Protein AF-A0A913ZDX0-F1 (afdb_monomer)

InterPro domains:
  IPR001254 Serine proteases, trypsin domain [PF00089] (31-267)
  IPR001254 Serine proteases, trypsin domain [PS50240] (31-272)
  IPR001254 Serine proteases, trypsin domain [SM00020] (30-267)
  IPR001254 Serine proteases, trypsin domain [cd00190] (31-267)
  IPR001314 Peptidase S1A, chymotrypsin family [PR00722] (59-74)
  IPR001314 Peptidase S1A, chymotrypsin family [PR00722] (120-134)
  IPR001314 Peptidase S1A, chymotrypsin family [PR00722] (217-229)
  IPR009003 Peptidase S1, PA clan [SSF50494] (12-273)
  IPR018114 Serine proteases, trypsin family, histidine active site [PS00134] (69-74)
  IPR033116 Serine proteases, trypsin family, serine active site [PS00135] (218-229)
  IPR050127 Serine Proteases (Peptidase S1 Family) [PTHR24264] (18-271)

Radius of gyration: 29.71 Å; Cα contacts (8 Å, |Δi|>4): 1249; chains: 1; bounding box: 92×80×92 Å

Organism: Patiria miniata (NCBI:txid46514)

Solvent-accessible surface area (backbone atoms only — not comparable to full-atom values): 31488 Å² total; per-residue (Å²): 14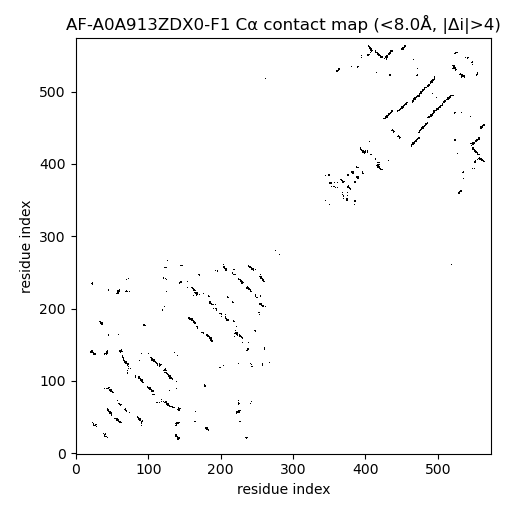0,84,89,83,90,83,82,84,80,77,81,78,75,79,76,77,78,69,80,88,53,54,18,49,58,73,41,81,80,87,90,66,96,63,48,69,52,62,82,30,60,64,21,22,46,26,42,34,32,32,65,82,81,68,41,72,64,23,25,18,32,26,58,49,52,37,37,34,37,28,28,30,69,76,39,73,88,44,81,88,47,47,78,84,31,33,36,39,33,33,28,72,45,43,82,86,56,92,85,80,60,55,45,81,41,52,40,65,42,80,45,63,46,90,72,46,34,88,88,78,52,43,57,37,31,23,41,36,36,38,66,58,71,56,79,73,50,67,29,30,39,26,38,26,76,49,54,60,72,55,37,56,65,68,57,35,62,65,32,68,31,34,38,49,39,41,21,26,89,46,70,88,55,89,62,59,43,55,50,36,31,38,44,68,29,25,30,42,45,68,66,63,39,34,75,53,41,97,60,88,71,49,98,53,43,46,30,35,35,39,88,46,86,93,62,49,51,62,71,27,68,37,18,36,8,10,39,32,32,32,74,58,94,81,33,32,26,44,48,23,28,35,59,53,57,65,68,43,36,36,87,74,33,53,40,33,24,29,36,42,53,80,41,46,66,66,49,46,68,61,58,48,72,78,46,81,43,74,68,50,50,50,49,50,53,52,52,51,52,52,49,51,57,50,52,53,52,52,52,49,53,52,49,53,51,47,53,52,49,50,49,53,50,50,60,62,51,70,78,59,82,85,88,86,89,85,85,90,82,90,81,88,80,90,79,84,87,77,80,82,87,78,71,90,73,65,76,88,57,46,45,69,37,56,94,77,36,28,80,75,52,41,22,99,80,46,53,51,43,58,53,97,66,22,29,35,32,66,42,97,46,30,36,40,49,58,45,32,49,40,49,92,72,34,55,46,35,74,64,41,92,80,45,56,53,48,45,19,37,95,90,38,81,46,74,38,38,15,26,63,30,89,73,36,92,62,32,46,26,38,37,44,21,24,19,36,41,69,44,98,48,89,75,75,48,65,8,56,31,41,35,42,38,38,34,60,62,76,57,94,87,57,62,44,33,32,43,36,44,25,23,36,41,22,31,36,37,38,37,35,54,74,34,52,39,66,44,51,40,47,38,39,27,32,63,34,84,55,50,80,45,79,52,53,96,67,56,59,77,74,51,78,71,55,71,51,76,46,94,60,39,18,25,31,42,36,94,66,62,12,51,32,36,38,46,56,28,54,47,54,44,31,76,72,67,36,41,54,31,33,39,32,27,26,32,52,30,30,36,32,43,35,60,70,57,90,83,74,72,76,72,81,82,130

Nearest PDB structures (foldseek):
  5tqe-assembly1_H  TM=9.230E-01  e=1.243E-25  Homo sapiens
  2f91-assembly1_A  TM=9.258E-01  e=6.073E-25  Astacus leptodactylus
  1qfk-assembly1_H  TM=9.273E-01  e=1.092E-23  Homo sapiens
  3khv-assembly1_A  TM=9.134E-01  e=5.043E-23  Homo sapiens
  3kid-assembly1_U  TM=9.210E-01  e=4.596E-22  Homo sapiens

Mean predicted aligned error: 19.97 Å

Secondary structure (DSSP, 8-state):
------PPPP-----------TT--SS-----TT-BPPTTSSTTEEEEEETTTTEEEEEEEE-SSSEEEE-SGGGTTTTTSHHHHEEEEES--BTTS--S--EEEEEEEEEE-TT--TTT-TT--EEEEESSPPPPBTTB-PPBPPPHHHHHHHTSTT-EEEEEE---SSTT--PPPSB-EEEEEEEPPHHHHHHH-SS---TTEEEEE-S-SSS-----TT-TT-EEEEEETTEEEEEEEEEE-SSSS-TTS-EEEEEGGGGHHHHHHHHGGG--SHHHHHHHHHHHHHHHHHHHHHHHHHHHHHHHHHHHHHHHHTTS---------------PPP-GGG----GGGSPBPBTTB-TTS--TT-EEEEETTEEEEE-TTB-TTT--BEETTEE-EET-TT-SEEEEETTEE---EEEE----SSEEEEEEEEEE-S---SS--PEEEEEEEE-PPPPTTPPEEEEEEEESS-EEEEEEE-SS--BSEEEEEESS--EEEEE-SS--B-S---EE--SS--S--STTS-SS-HHHHHHHHHHHH-S-SEEEEEEE-SEEEEE--TT-------

Structure (mmCIF, N/CA/C/O backbone):
data_AF-A0A913ZDX0-F1
#
_entry.id   AF-A0A913ZDX0-F1
#
loop_
_atom_site.group_PDB
_atom_site.id
_atom_site.type_symbol
_atom_site.label_atom_id
_atom_site.label_alt_id
_atom_site.label_comp_id
_atom_site.label_asym_id
_atom_site.label_entity_id
_atom_site.label_seq_id
_atom_site.pdbx_PDB_ins_code
_atom_site.Cartn_x
_atom_site.Cartn_y
_atom_site.Cartn_z
_atom_site.occupancy
_atom_site.B_iso_or_equiv
_atom_site.auth_seq_id
_atom_site.auth_comp_id
_atom_site.auth_asym_id
_atom_site.auth_atom_id
_atom_site.pdbx_PDB_model_num
ATOM 1 N N . MET A 1 1 ? -42.669 -12.109 62.886 1.00 34.69 1 MET A N 1
ATOM 2 C CA . MET A 1 1 ? -41.374 -12.818 62.789 1.00 34.69 1 MET A CA 1
ATOM 3 C C . MET A 1 1 ? -40.973 -12.873 61.325 1.00 34.69 1 MET A C 1
ATOM 5 O O . MET A 1 1 ? -41.829 -13.084 60.481 1.00 34.69 1 MET A O 1
ATOM 9 N N . TRP A 1 2 ? -39.720 -12.541 61.043 1.00 26.39 2 TRP A N 1
ATOM 10 C CA . TRP A 1 2 ? -39.185 -12.117 59.748 1.00 26.39 2 TRP A CA 1
ATOM 11 C C . TRP A 1 2 ? -38.212 -13.189 59.205 1.00 26.39 2 TRP A C 1
ATOM 13 O O . TRP A 1 2 ? -37.486 -13.772 60.005 1.00 26.39 2 TRP A O 1
ATOM 23 N N . ARG A 1 3 ? -38.125 -13.287 57.862 1.00 26.95 3 ARG A N 1
ATOM 24 C CA . ARG A 1 3 ? -37.055 -13.861 56.990 1.00 26.95 3 ARG A CA 1
ATOM 25 C C . ARG A 1 3 ? -37.078 -15.365 56.610 1.00 26.95 3 ARG A C 1
ATOM 27 O O . ARG A 1 3 ? -37.460 -16.184 57.432 1.00 26.95 3 ARG A O 1
ATOM 34 N N . PRO A 1 4 ? -36.484 -15.748 55.449 1.00 36.50 4 PRO A N 1
ATOM 35 C CA . PRO A 1 4 ? -36.680 -15.181 54.101 1.00 36.50 4 PRO A CA 1
ATOM 36 C C . PRO A 1 4 ? -36.645 -16.240 52.954 1.00 36.50 4 PRO A C 1
ATOM 38 O O . PRO A 1 4 ? -36.401 -17.424 53.153 1.00 36.50 4 PRO A O 1
ATOM 41 N N . ARG A 1 5 ? -36.865 -15.738 51.729 1.00 36.12 5 ARG A N 1
ATOM 42 C CA . ARG A 1 5 ? -36.837 -16.370 50.393 1.00 36.12 5 ARG A CA 1
ATOM 43 C C . ARG A 1 5 ? -35.582 -17.205 50.073 1.00 36.12 5 ARG A C 1
ATOM 45 O O . ARG A 1 5 ? -34.476 -16.784 50.394 1.00 36.12 5 ARG A O 1
ATOM 52 N N . VAL A 1 6 ? -35.758 -18.249 49.252 1.00 32.53 6 VAL A N 1
ATOM 53 C CA . VAL A 1 6 ? -34.703 -18.797 48.376 1.00 32.53 6 VAL A CA 1
ATOM 54 C C . VAL A 1 6 ? -35.148 -18.681 46.918 1.00 32.53 6 VAL A C 1
ATOM 56 O O . VAL A 1 6 ? -36.173 -19.215 46.498 1.00 32.53 6 VAL A O 1
ATOM 59 N N . THR A 1 7 ? -34.368 -17.909 46.176 1.00 31.28 7 THR A N 1
ATOM 60 C CA . THR A 1 7 ? -34.488 -17.571 44.760 1.00 31.28 7 THR A CA 1
ATOM 61 C C . THR A 1 7 ? -34.050 -18.760 43.899 1.00 31.28 7 THR A C 1
ATOM 63 O O . THR A 1 7 ? -33.002 -19.353 44.143 1.00 31.28 7 THR A O 1
ATOM 66 N N . ARG A 1 8 ? -34.831 -19.105 42.867 1.00 34.03 8 ARG A N 1
ATOM 67 C CA . ARG A 1 8 ? -34.434 -20.075 41.835 1.00 34.03 8 ARG A CA 1
ATOM 68 C C . ARG A 1 8 ? -33.309 -19.460 40.997 1.00 34.03 8 ARG A C 1
ATOM 70 O O . ARG A 1 8 ? -33.501 -18.421 40.373 1.00 34.03 8 ARG A O 1
ATOM 77 N N . ILE A 1 9 ? -32.147 -20.102 41.024 1.00 30.91 9 ILE A N 1
ATOM 78 C CA . ILE A 1 9 ? -30.938 -19.725 40.289 1.00 30.91 9 ILE A CA 1
ATOM 79 C C . ILE A 1 9 ? -31.231 -19.762 38.784 1.00 30.91 9 ILE A C 1
ATOM 81 O O . ILE A 1 9 ? -31.581 -20.809 38.235 1.00 30.91 9 ILE A O 1
ATOM 85 N N . ALA A 1 10 ? -31.086 -18.612 38.124 1.00 28.92 10 ALA A N 1
ATOM 86 C CA . ALA A 1 10 ? -30.975 -18.532 36.677 1.00 28.92 10 ALA A CA 1
ATOM 87 C C . ALA A 1 10 ? -29.666 -19.217 36.259 1.00 28.92 10 ALA A C 1
ATOM 89 O O . ALA A 1 10 ? -28.596 -18.901 36.781 1.00 28.92 10 ALA A O 1
ATOM 90 N N . ARG A 1 11 ? -29.756 -20.179 35.336 1.00 28.67 11 ARG A N 1
ATOM 91 C CA . ARG A 1 11 ? -28.589 -20.757 34.666 1.00 28.67 11 ARG A CA 1
ATOM 92 C C . ARG A 1 11 ? -27.890 -19.635 33.898 1.00 28.67 11 ARG A C 1
ATOM 94 O O . ARG A 1 11 ? -28.402 -19.192 32.875 1.00 28.67 11 ARG A O 1
ATOM 101 N N . TYR A 1 12 ? -26.737 -19.191 34.391 1.00 26.70 12 TYR A N 1
ATOM 102 C CA . TYR A 1 12 ? -25.778 -18.450 33.583 1.00 26.70 12 TYR A CA 1
ATOM 103 C C . TYR A 1 12 ? -25.317 -19.381 32.460 1.00 26.70 12 TYR A C 1
ATOM 105 O O . TYR A 1 12 ? -24.586 -20.342 32.697 1.00 26.70 12 TYR A O 1
ATOM 113 N N . VAL A 1 13 ? -25.790 -19.128 31.241 1.00 28.53 13 VAL A N 1
ATOM 114 C CA . VAL A 1 13 ? -25.089 -19.581 30.042 1.00 28.53 13 VAL A CA 1
ATOM 115 C C . VAL A 1 13 ? -23.798 -18.777 30.029 1.00 28.53 13 VAL A C 1
ATOM 117 O O . VAL A 1 13 ? -23.826 -17.561 29.847 1.00 28.53 13 VAL A O 1
ATOM 120 N N . ALA A 1 14 ? -22.680 -19.435 30.319 1.00 28.14 14 ALA A N 1
ATOM 121 C CA . ALA A 1 14 ? -21.370 -18.858 30.092 1.00 28.14 14 ALA A CA 1
ATOM 122 C C . ALA A 1 14 ? -21.269 -18.541 28.594 1.00 28.14 14 ALA A C 1
ATOM 124 O O . ALA A 1 14 ? -21.192 -19.449 27.769 1.00 28.14 14 ALA A O 1
ATOM 125 N N . VAL A 1 15 ? -21.343 -17.257 28.241 1.00 33.22 15 VAL A N 1
ATOM 126 C CA . VAL A 1 15 ? -20.935 -16.777 26.922 1.00 33.22 15 VAL A CA 1
ATOM 127 C C . VAL A 1 15 ? -19.428 -16.985 26.874 1.00 33.22 15 VAL A C 1
ATOM 129 O O . VAL A 1 15 ? -18.679 -16.216 27.481 1.00 33.22 15 VAL A O 1
ATOM 132 N N . SER A 1 16 ? -18.992 -18.062 26.222 1.00 32.44 16 SER A N 1
ATOM 133 C CA . SER A 1 16 ? -17.597 -18.242 25.839 1.00 32.44 16 SER A CA 1
ATOM 134 C C . SER A 1 16 ? -17.196 -17.015 25.023 1.00 32.44 16 SER A C 1
ATOM 136 O O . SER A 1 16 ? -17.668 -16.820 23.904 1.00 32.44 16 SER A O 1
ATOM 138 N N . HIS A 1 17 ? -16.408 -16.122 25.618 1.00 42.06 17 HIS A N 1
ATOM 139 C CA . HIS A 1 17 ? -15.819 -15.008 24.892 1.00 42.06 17 HIS A CA 1
ATOM 140 C C . HIS A 1 17 ? -14.671 -15.576 24.067 1.00 42.06 17 HIS A C 1
ATOM 142 O O . HIS A 1 17 ? -13.524 -15.557 24.503 1.00 42.06 17 HIS A O 1
ATOM 148 N N . ASP A 1 18 ? -14.995 -16.117 22.893 1.00 50.91 18 ASP A N 1
ATOM 149 C CA . ASP A 1 18 ? -13.984 -16.350 21.869 1.00 50.91 18 ASP A CA 1
ATOM 150 C C . ASP A 1 18 ? -13.277 -15.006 21.608 1.00 50.91 18 ASP A C 1
ATOM 152 O O . ASP A 1 18 ? -13.971 -13.981 21.464 1.00 50.91 18 ASP A O 1
ATOM 156 N N . PRO A 1 19 ? -11.931 -14.972 21.578 1.00 66.75 19 PRO A N 1
ATOM 157 C CA . PRO A 1 19 ? -11.190 -13.750 21.301 1.00 66.75 19 PRO A CA 1
ATOM 158 C C . PRO A 1 19 ? -11.675 -13.146 19.978 1.00 66.75 19 PRO A C 1
ATOM 160 O O . PRO A 1 19 ? -11.943 -13.852 19.006 1.00 66.75 19 PRO A O 1
ATOM 163 N N . ILE A 1 20 ? -11.885 -11.829 19.961 1.00 75.38 20 ILE A N 1
ATOM 164 C CA . ILE A 1 20 ? -12.418 -11.142 18.782 1.00 75.38 20 ILE A CA 1
ATOM 165 C C . ILE A 1 20 ? -11.295 -10.993 17.766 1.00 75.38 20 ILE A C 1
ATOM 167 O O . ILE A 1 20 ? -10.392 -10.176 17.924 1.00 75.38 20 ILE A O 1
ATOM 171 N N . GLU A 1 21 ? -11.374 -11.802 16.719 1.00 85.56 21 GLU A N 1
ATOM 172 C CA . GLU A 1 21 ? -10.415 -11.800 15.626 1.00 85.56 21 GLU A CA 1
ATOM 173 C C . GLU A 1 21 ? -10.831 -10.819 14.521 1.00 85.56 21 GLU A C 1
ATOM 175 O O . GLU A 1 21 ? -12.020 -10.651 14.225 1.00 85.56 21 GLU A O 1
ATOM 180 N N . CYS A 1 22 ? -9.852 -10.213 13.844 1.00 92.44 22 CYS A N 1
ATOM 181 C CA . CYS A 1 22 ? -10.134 -9.343 12.707 1.00 92.44 22 CYS A CA 1
ATOM 182 C C . CYS A 1 22 ? -10.862 -10.093 11.581 1.00 92.44 22 CYS A C 1
ATOM 184 O O . CYS A 1 22 ? -10.657 -11.290 11.344 1.00 92.44 22 CYS A O 1
ATOM 186 N N . GLY A 1 23 ? -11.699 -9.362 10.847 1.00 91.38 23 GLY A N 1
ATOM 187 C CA . GLY A 1 23 ? -12.315 -9.814 9.608 1.00 91.38 23 GLY A CA 1
ATOM 188 C C . GLY A 1 23 ? -13.294 -10.977 9.768 1.00 91.38 23 GLY A C 1
ATOM 189 O O . GLY A 1 23 ? -13.664 -11.567 8.756 1.00 91.38 23 GLY A O 1
ATOM 190 N N . VAL A 1 24 ? -13.724 -11.329 10.985 1.00 91.25 24 VAL A N 1
ATOM 191 C CA . VAL A 1 24 ? -14.678 -12.423 11.234 1.00 91.25 24 VAL A CA 1
ATOM 192 C C . VAL A 1 24 ? -15.974 -11.860 11.829 1.00 91.25 24 VAL A C 1
ATOM 194 O O . VAL A 1 24 ? -16.084 -11.717 13.046 1.00 91.25 24 VAL A O 1
ATOM 197 N N . PRO A 1 25 ? -16.992 -11.553 11.000 1.00 86.25 25 PRO A N 1
ATOM 198 C CA . PRO A 1 25 ? -18.306 -11.174 11.502 1.00 86.25 25 PRO A CA 1
ATOM 199 C C . PRO A 1 25 ? -18.926 -12.310 12.319 1.00 86.25 25 PRO A C 1
ATOM 201 O O . PRO A 1 25 ? -18.983 -13.457 11.860 1.00 86.25 25 PRO A O 1
ATOM 204 N N . ARG A 1 26 ? -19.433 -11.984 13.511 1.00 82.81 26 ARG A N 1
ATOM 205 C CA . ARG A 1 26 ? -20.152 -12.939 14.369 1.00 82.81 26 ARG A CA 1
ATOM 206 C C . ARG A 1 26 ? -21.568 -13.209 13.861 1.00 82.81 26 ARG A C 1
ATOM 208 O O . ARG A 1 26 ? -22.058 -14.334 13.961 1.00 82.81 26 ARG A O 1
ATOM 215 N N . ILE A 1 27 ? -22.182 -12.217 13.218 1.00 79.75 27 ILE A N 1
ATOM 216 C CA . ILE A 1 27 ? -23.476 -12.350 12.551 1.00 79.75 27 ILE A CA 1
ATOM 217 C C . ILE A 1 27 ? -23.249 -12.790 11.102 1.00 79.75 27 ILE A C 1
ATOM 219 O O . ILE A 1 27 ? -22.682 -12.074 10.275 1.00 79.75 27 ILE A O 1
ATOM 223 N N . ARG A 1 28 ? -23.674 -14.018 10.783 1.00 65.50 28 ARG A N 1
ATOM 224 C CA . ARG A 1 28 ? -23.617 -14.569 9.422 1.00 65.50 28 ARG A CA 1
ATOM 225 C C . ARG A 1 28 ? -24.936 -14.315 8.710 1.00 65.50 28 ARG A C 1
ATOM 227 O O . ARG A 1 28 ? -25.983 -14.635 9.258 1.00 65.50 28 ARG A O 1
ATOM 234 N N . GLY A 1 29 ? -24.878 -13.928 7.440 1.00 60.16 29 GLY A N 1
ATOM 235 C CA . GLY A 1 29 ? -26.060 -14.002 6.586 1.00 60.16 29 GLY A CA 1
ATOM 236 C C . GLY A 1 29 ? -25.774 -14.307 5.125 1.00 60.16 29 GLY A C 1
ATOM 237 O O . GLY A 1 29 ? -24.626 -14.514 4.714 1.00 60.16 29 GLY A O 1
ATOM 238 N N . LYS A 1 30 ? -26.851 -14.441 4.344 1.00 47.44 30 LYS A N 1
ATOM 239 C CA . LYS A 1 30 ? -26.796 -14.926 2.956 1.00 47.44 30 LYS A CA 1
ATOM 240 C C . LYS A 1 30 ? -26.530 -13.772 1.982 1.00 47.44 30 LYS A C 1
ATOM 242 O O . LYS A 1 30 ? -27.062 -12.675 2.120 1.00 47.44 30 LYS A O 1
ATOM 247 N N . ILE A 1 31 ? -25.682 -14.017 0.981 1.00 48.00 31 ILE A N 1
ATOM 248 C CA . ILE A 1 31 ? -25.205 -12.998 0.033 1.00 48.00 31 ILE A CA 1
ATOM 249 C C . ILE A 1 31 ? -25.967 -13.114 -1.291 1.00 48.00 31 ILE A C 1
ATOM 251 O O . ILE A 1 31 ? -25.778 -14.090 -2.011 1.00 48.00 31 ILE A O 1
ATOM 255 N N . ILE A 1 32 ? -26.797 -12.118 -1.638 1.00 38.66 32 ILE A N 1
ATOM 256 C CA . ILE A 1 32 ? -27.460 -12.026 -2.954 1.00 38.66 32 ILE A CA 1
ATOM 257 C C . ILE A 1 32 ? -27.503 -10.563 -3.453 1.00 38.66 32 ILE A C 1
ATOM 259 O O . ILE A 1 32 ? -28.178 -9.715 -2.876 1.00 38.66 32 ILE A O 1
ATOM 263 N N . GLY A 1 33 ? -26.809 -10.281 -4.562 1.00 42.38 33 GLY A N 1
ATOM 264 C CA . GLY A 1 33 ? -27.235 -9.332 -5.608 1.00 42.38 33 GLY A CA 1
ATOM 265 C C . GLY A 1 33 ? -27.598 -7.877 -5.255 1.00 42.38 33 GLY A C 1
ATOM 266 O O . GLY A 1 33 ? -28.512 -7.345 -5.881 1.00 42.38 33 GLY A O 1
ATOM 267 N N . GLY A 1 34 ? -26.908 -7.202 -4.326 1.00 47.59 34 GLY A N 1
ATOM 268 C CA . GLY A 1 34 ? -27.047 -5.746 -4.083 1.00 47.59 34 GLY A CA 1
ATOM 269 C C . GLY A 1 34 ? -28.328 -5.290 -3.368 1.00 47.59 34 GLY A C 1
ATOM 270 O O . GLY A 1 34 ? -28.829 -4.190 -3.615 1.00 47.59 34 GLY A O 1
ATOM 271 N N . LYS A 1 35 ? -28.861 -6.138 -2.484 1.00 55.59 35 LYS A N 1
ATOM 272 C CA . LYS A 1 35 ? -29.843 -5.751 -1.458 1.00 55.59 35 LYS A CA 1
ATOM 273 C C . LYS A 1 35 ? -29.139 -5.141 -0.231 1.00 55.59 35 LYS A C 1
ATOM 275 O O . LYS A 1 35 ? -27.911 -5.184 -0.152 1.00 55.59 35 LYS A O 1
ATOM 280 N N . THR A 1 36 ? -29.915 -4.542 0.678 1.00 59.50 36 THR A N 1
ATOM 281 C CA . THR A 1 36 ? -29.455 -4.069 2.000 1.00 59.50 36 THR A CA 1
ATOM 282 C C . THR A 1 36 ? -28.539 -5.106 2.653 1.00 59.50 36 THR A C 1
ATOM 284 O O . THR A 1 36 ? -28.776 -6.311 2.510 1.00 59.50 36 THR A O 1
ATOM 287 N N . THR A 1 37 ? -27.468 -4.666 3.318 1.00 63.00 37 THR A N 1
ATOM 288 C CA . THR A 1 37 ? -26.732 -5.581 4.204 1.00 63.00 37 THR A CA 1
ATOM 289 C C . THR A 1 37 ? -27.676 -6.022 5.315 1.00 63.00 37 THR A C 1
ATOM 291 O O . THR A 1 37 ? -28.589 -5.284 5.660 1.00 63.00 37 THR A O 1
ATOM 294 N N . GLU A 1 38 ? -27.515 -7.226 5.856 1.00 71.25 38 GLU A N 1
ATOM 295 C CA . GLU A 1 38 ? -28.160 -7.493 7.146 1.00 71.25 38 GLU A CA 1
ATOM 296 C C . GLU A 1 38 ? -27.322 -6.813 8.233 1.00 71.25 38 GLU A C 1
ATOM 298 O O . GLU A 1 38 ? -26.103 -6.654 8.078 1.00 71.25 38 GLU A O 1
ATOM 303 N N . GLU A 1 39 ? -27.989 -6.404 9.305 1.00 75.12 39 GLU A N 1
ATOM 304 C CA . GLU A 1 39 ? -27.375 -5.816 10.493 1.00 75.12 39 GLU A CA 1
ATOM 305 C C . GLU A 1 39 ? -26.183 -6.676 10.963 1.00 75.12 39 GLU A C 1
ATOM 307 O O . GLU A 1 39 ? -26.269 -7.905 11.025 1.00 75.12 39 GLU A O 1
ATOM 312 N N . GLY A 1 40 ? -25.028 -6.047 11.204 1.00 73.62 40 GLY A N 1
ATOM 313 C CA . GLY A 1 40 ? -23.810 -6.726 11.669 1.00 73.62 40 GLY A CA 1
ATOM 314 C C . GLY A 1 40 ? -23.019 -7.546 10.635 1.00 73.62 40 GLY A C 1
ATOM 315 O O . GLY A 1 40 ? -22.035 -8.185 11.002 1.00 73.62 40 GLY A O 1
ATOM 316 N N . GLN A 1 41 ? -23.368 -7.530 9.339 1.00 83.56 41 GLN A N 1
ATOM 317 C CA . GLN A 1 41 ? -22.577 -8.237 8.308 1.00 83.56 41 GLN A CA 1
ATOM 318 C C . GLN A 1 41 ? -21.271 -7.531 7.895 1.00 83.56 41 GLN A C 1
ATOM 320 O O . GLN A 1 41 ? -20.412 -8.166 7.280 1.00 83.56 41 GLN A O 1
ATOM 325 N N . ALA A 1 42 ? -21.125 -6.240 8.201 1.00 90.69 42 ALA A N 1
ATOM 326 C CA . ALA A 1 42 ? -19.910 -5.455 7.968 1.00 90.69 42 ALA A CA 1
ATOM 327 C C . ALA A 1 42 ? -19.539 -4.657 9.237 1.00 90.69 42 ALA A C 1
ATOM 329 O O . ALA A 1 42 ? -19.612 -3.431 9.247 1.00 90.69 42 ALA A O 1
ATOM 330 N N . PRO A 1 43 ? -19.168 -5.348 10.329 1.00 94.25 43 PRO A N 1
ATOM 331 C CA . PRO A 1 43 ? -18.998 -4.752 11.661 1.00 94.25 43 PRO A CA 1
ATOM 332 C C . PRO A 1 43 ? -17.770 -3.828 11.796 1.00 94.25 43 PRO A C 1
ATOM 334 O O . PRO A 1 43 ? -17.551 -3.230 12.844 1.00 94.25 43 PRO A O 1
ATOM 337 N N . TRP A 1 44 ? -16.952 -3.712 10.750 1.00 96.56 44 TRP A N 1
ATOM 338 C CA . TRP A 1 44 ? -15.811 -2.793 10.673 1.00 96.56 44 TRP A CA 1
ATOM 339 C C . TRP A 1 44 ? -16.179 -1.426 10.092 1.00 96.56 44 TRP A C 1
ATOM 341 O O . TRP A 1 44 ? -15.308 -0.566 9.990 1.00 96.56 44 TRP A O 1
ATOM 351 N N . MET A 1 45 ? -17.420 -1.226 9.643 1.00 96.25 45 MET A N 1
ATOM 352 C CA . MET A 1 45 ? -17.824 0.038 9.034 1.00 96.25 45 MET A CA 1
ATOM 353 C C . MET A 1 45 ? -17.786 1.179 10.047 1.00 96.25 45 MET A C 1
ATOM 355 O O . MET A 1 45 ? -18.353 1.081 11.135 1.00 96.25 45 MET A O 1
ATOM 359 N N . ALA A 1 46 ? -17.151 2.275 9.643 1.00 96.75 46 ALA A N 1
ATOM 360 C CA . ALA A 1 46 ? -17.164 3.536 10.359 1.00 96.75 46 ALA A CA 1
ATOM 361 C C . ALA A 1 46 ? -17.886 4.593 9.519 1.00 96.75 46 ALA A C 1
ATOM 363 O O . ALA A 1 46 ? -17.569 4.781 8.345 1.00 96.75 46 ALA A O 1
ATOM 364 N N . LEU A 1 47 ? -18.848 5.291 10.116 1.00 93.62 47 LEU A N 1
ATOM 365 C CA . LEU A 1 47 ? -19.481 6.464 9.521 1.00 93.62 47 LEU A CA 1
ATOM 366 C C . LEU A 1 47 ? -18.759 7.718 10.021 1.00 93.62 47 LEU A C 1
ATOM 368 O O . LEU A 1 47 ? -18.651 7.918 11.233 1.00 93.62 47 LEU A O 1
ATOM 372 N N . LEU A 1 48 ? -18.280 8.563 9.104 1.00 92.69 48 LEU A N 1
ATOM 373 C CA . LEU A 1 48 ? -17.660 9.841 9.449 1.00 92.69 48 LEU A CA 1
ATOM 374 C C . LEU A 1 48 ? -18.715 10.945 9.407 1.00 92.69 48 LEU A C 1
ATOM 376 O O . LEU A 1 48 ? -19.301 11.234 8.358 1.00 92.69 48 LEU A O 1
ATOM 380 N N . TRP A 1 49 ? -18.957 11.547 10.568 1.00 89.69 49 TRP A N 1
ATOM 381 C CA . TRP A 1 49 ? -20.024 12.514 10.785 1.00 89.69 49 TRP A CA 1
ATOM 382 C C . TRP A 1 49 ? -19.457 13.892 11.109 1.00 89.69 49 TRP A C 1
ATOM 384 O O . TRP A 1 49 ? -18.580 14.026 11.962 1.00 89.69 49 TRP A O 1
ATOM 394 N N . ASN A 1 50 ? -19.981 14.918 10.440 1.00 86.50 50 ASN A N 1
ATOM 395 C CA . ASN A 1 50 ? -19.731 16.312 10.773 1.00 86.50 50 ASN A CA 1
ATOM 396 C C . ASN A 1 50 ? -20.894 16.821 11.635 1.00 86.50 50 ASN A C 1
ATOM 398 O O . ASN A 1 50 ? -22.027 16.914 11.159 1.00 86.50 50 ASN A O 1
ATOM 402 N N . THR A 1 51 ? -20.634 17.144 12.902 1.00 87.62 51 THR A N 1
ATOM 403 C CA . THR A 1 51 ? -21.680 17.564 13.852 1.00 87.62 51 THR A CA 1
ATOM 404 C C . THR A 1 51 ? -22.182 18.984 13.600 1.00 87.62 51 THR A C 1
ATOM 406 O O . THR A 1 51 ? -23.334 19.281 13.906 1.00 87.62 51 THR A O 1
ATOM 409 N N . LYS A 1 52 ? -21.366 19.850 12.990 1.00 84.50 52 LYS A N 1
ATOM 410 C CA . LYS A 1 52 ? -21.720 21.238 12.659 1.00 84.50 52 LYS A CA 1
ATOM 411 C C . LYS A 1 52 ? -22.666 21.330 11.470 1.00 84.50 52 LYS A C 1
ATOM 413 O O . LYS A 1 52 ? -23.639 22.075 11.508 1.00 84.50 52 LYS A O 1
ATOM 418 N N . GLU A 1 53 ? -22.388 20.560 10.423 1.00 80.44 53 GLU A N 1
ATOM 419 C CA . GLU A 1 53 ? -23.264 20.441 9.249 1.00 80.44 53 GLU A CA 1
ATOM 420 C C . GLU A 1 53 ? -24.379 19.405 9.466 1.00 80.44 53 GLU A C 1
ATOM 422 O O . GLU A 1 53 ? -25.311 19.317 8.669 1.00 80.44 53 GLU A O 1
ATOM 427 N N . ASN A 1 54 ? -24.289 18.635 10.556 1.00 82.06 54 ASN A N 1
ATOM 428 C CA . ASN A 1 54 ? -25.173 17.530 10.904 1.00 82.06 54 ASN A CA 1
ATOM 429 C C . ASN A 1 54 ? -25.377 16.555 9.731 1.00 82.06 54 ASN A C 1
ATOM 431 O O . ASN A 1 54 ? -26.501 16.197 9.375 1.00 82.06 54 ASN A O 1
ATOM 435 N N . THR A 1 55 ? -24.268 16.158 9.107 1.00 79.56 55 THR A N 1
ATOM 436 C CA . THR A 1 55 ? -24.266 15.299 7.922 1.00 79.56 55 THR A CA 1
ATOM 437 C C . THR A 1 55 ? -23.106 14.316 7.970 1.00 79.56 55 THR A C 1
ATOM 439 O O . THR A 1 55 ? -22.002 14.647 8.406 1.00 79.56 55 THR A O 1
ATOM 442 N N . HIS A 1 56 ? -23.333 13.107 7.460 1.00 83.69 56 HIS A N 1
ATOM 443 C CA . HIS A 1 56 ? -22.231 12.225 7.088 1.00 83.69 56 HIS A CA 1
ATOM 444 C C . HIS A 1 56 ? -21.613 12.731 5.779 1.00 83.69 56 HIS A C 1
ATOM 446 O O . HIS A 1 56 ? -22.319 13.263 4.913 1.00 83.69 56 HIS A O 1
ATOM 452 N N . PHE A 1 57 ? -20.300 12.581 5.646 1.00 81.31 57 PHE A N 1
ATOM 453 C CA . PHE A 1 57 ? -19.564 13.052 4.467 1.00 81.31 57 PHE A CA 1
ATOM 454 C C . PHE A 1 57 ? -18.675 11.972 3.844 1.00 81.31 57 PHE A C 1
ATOM 456 O O . PHE A 1 57 ? -18.435 12.016 2.639 1.00 81.31 57 PHE A O 1
ATOM 463 N N . CYS A 1 58 ? -18.238 10.992 4.637 1.00 89.25 58 CYS A N 1
ATOM 464 C CA . CYS A 1 58 ? -17.420 9.866 4.200 1.00 89.25 58 CYS A CA 1
ATOM 465 C C . CYS A 1 58 ? -17.675 8.625 5.067 1.00 89.25 58 CYS A C 1
ATOM 467 O O . CYS A 1 58 ? -18.257 8.704 6.154 1.00 89.25 58 CYS A O 1
ATOM 469 N N . GLY A 1 59 ? -17.189 7.482 4.595 1.00 92.38 59 GLY A N 1
ATOM 470 C CA . GLY A 1 59 ? -17.020 6.273 5.388 1.00 92.38 59 GLY A CA 1
ATOM 471 C C . GLY A 1 59 ? -15.581 6.089 5.871 1.00 92.38 59 GLY A C 1
ATOM 472 O O . GLY A 1 59 ? -14.671 6.860 5.564 1.00 92.38 59 GLY A O 1
ATOM 473 N N . GLY A 1 60 ? -15.377 5.030 6.636 1.00 96.56 60 GLY A N 1
ATOM 474 C CA . GLY A 1 60 ? -14.084 4.569 7.111 1.00 96.56 60 GLY A CA 1
ATOM 475 C C . GLY A 1 60 ? -14.160 3.112 7.547 1.00 96.56 60 GLY A C 1
ATOM 476 O O . GLY A 1 60 ? -15.209 2.463 7.461 1.00 96.56 60 GLY A O 1
ATOM 477 N N . VAL A 1 61 ? -13.035 2.595 8.026 1.00 98.19 61 VAL A N 1
ATOM 478 C CA . VAL A 1 61 ? -12.876 1.182 8.363 1.00 98.19 61 VAL A CA 1
ATOM 479 C C . VAL A 1 61 ? -12.115 1.023 9.672 1.00 98.19 61 VAL A C 1
ATOM 481 O O . VAL A 1 61 ? -11.015 1.545 9.824 1.00 98.19 61 VAL A O 1
ATOM 484 N N . LEU A 1 62 ? -12.688 0.288 10.620 1.00 98.06 62 LEU A N 1
ATOM 485 C CA . LEU A 1 62 ? -12.063 -0.016 11.903 1.00 98.06 62 LEU A CA 1
ATOM 486 C C . LEU A 1 62 ? -10.908 -1.011 11.720 1.00 98.06 62 LEU A C 1
ATOM 488 O O . LEU A 1 62 ? -11.124 -2.131 11.251 1.00 98.06 62 LEU A O 1
ATOM 492 N N . LEU A 1 63 ? -9.697 -0.614 12.117 1.00 96.00 63 LEU A N 1
ATOM 493 C CA . LEU A 1 63 ? -8.496 -1.456 12.076 1.00 96.00 63 LEU A CA 1
ATOM 494 C C . LEU A 1 63 ? -8.211 -2.132 13.417 1.00 96.00 63 LEU A C 1
ATOM 496 O O . LEU A 1 63 ? -7.766 -3.275 13.452 1.00 96.00 63 LEU A O 1
ATOM 500 N N . ASN A 1 64 ? -8.470 -1.435 14.522 1.00 93.94 64 ASN A N 1
ATOM 501 C CA . ASN A 1 64 ? -8.388 -1.975 15.878 1.00 93.94 64 ASN A CA 1
ATOM 502 C C . ASN A 1 64 ? -9.234 -1.122 16.841 1.00 93.94 64 ASN A C 1
ATOM 504 O O . ASN A 1 64 ? -10.044 -0.312 16.403 1.00 93.94 64 ASN A O 1
ATOM 508 N N . GLN A 1 65 ? -9.042 -1.265 18.154 1.00 94.31 65 GLN A N 1
ATOM 509 C CA . GLN A 1 65 ? -9.826 -0.542 19.158 1.00 94.31 65 GLN A CA 1
ATOM 510 C C . GLN A 1 65 ? -9.695 0.988 19.080 1.00 94.31 65 GLN A C 1
ATOM 512 O O . GLN A 1 65 ? -10.580 1.685 19.563 1.00 94.31 65 GLN A O 1
ATOM 517 N N . ARG A 1 66 ? -8.617 1.536 18.510 1.00 95.06 66 ARG A N 1
ATOM 518 C CA . ARG A 1 66 ? -8.350 2.985 18.497 1.00 95.06 66 ARG A CA 1
ATOM 519 C C . ARG A 1 66 ? -8.194 3.590 17.114 1.00 95.06 66 ARG A C 1
ATOM 521 O O . ARG A 1 66 ? -8.210 4.809 17.011 1.00 95.06 66 ARG A O 1
ATOM 528 N N . TRP A 1 67 ? -8.040 2.787 16.073 1.00 96.94 67 TRP A N 1
ATOM 529 C CA . TRP A 1 67 ? -7.635 3.285 14.767 1.00 96.94 67 TRP A CA 1
ATOM 530 C C . TRP A 1 67 ? -8.673 2.972 13.699 1.00 96.94 67 TRP A C 1
ATOM 532 O O . TRP A 1 67 ? -9.086 1.823 13.517 1.00 96.94 67 TRP A O 1
ATOM 542 N N . VAL A 1 68 ? -9.064 4.018 12.975 1.00 98.06 68 VAL A N 1
ATOM 543 C CA . VAL A 1 68 ? -9.937 3.952 11.802 1.00 98.06 68 VAL A CA 1
ATOM 544 C C . VAL A 1 68 ? -9.171 4.472 10.596 1.00 98.06 68 VAL A C 1
ATOM 546 O O . VAL A 1 68 ? -8.518 5.508 10.675 1.00 98.06 68 VAL A O 1
ATOM 549 N N . ILE A 1 69 ? -9.258 3.765 9.477 1.00 98.12 69 ILE A N 1
ATOM 550 C CA . ILE A 1 69 ? -8.669 4.172 8.201 1.00 98.12 69 ILE A CA 1
ATOM 551 C C . ILE A 1 69 ? -9.747 4.686 7.249 1.00 98.12 69 ILE A C 1
ATOM 553 O O . ILE A 1 69 ? -10.885 4.221 7.280 1.00 98.12 69 ILE A O 1
ATOM 557 N N . THR A 1 70 ? -9.410 5.668 6.424 1.00 97.31 70 THR A N 1
ATOM 558 C CA . THR A 1 70 ? -10.323 6.303 5.463 1.00 97.31 70 THR A CA 1
ATOM 559 C C . THR A 1 70 ? -9.517 6.963 4.334 1.00 97.31 70 THR A C 1
ATOM 561 O O . THR A 1 70 ? -8.295 6.824 4.279 1.00 97.31 70 THR A O 1
ATOM 564 N N . ALA A 1 71 ? -10.179 7.668 3.420 1.00 96.06 71 ALA A N 1
ATOM 565 C CA . ALA A 1 71 ? -9.546 8.437 2.354 1.00 96.06 71 ALA A CA 1
ATOM 566 C C . ALA A 1 71 ? -9.091 9.821 2.857 1.00 96.06 71 ALA A C 1
ATOM 568 O O . ALA A 1 71 ? -9.746 10.447 3.694 1.00 96.06 71 ALA A O 1
ATOM 569 N N . ALA A 1 72 ? -7.974 10.327 2.339 1.00 94.81 72 ALA A N 1
ATOM 570 C CA . ALA A 1 72 ? -7.438 11.640 2.692 1.00 94.81 72 ALA A CA 1
ATOM 571 C C . ALA A 1 72 ? -8.297 12.794 2.159 1.00 94.81 72 ALA A C 1
ATOM 573 O O . ALA A 1 72 ? -8.493 13.799 2.853 1.00 94.81 72 ALA A O 1
ATOM 574 N N . HIS A 1 73 ? -8.855 12.652 0.953 1.00 90.25 73 HIS A N 1
ATOM 575 C CA . HIS A 1 73 ? -9.652 13.694 0.308 1.00 90.25 73 HIS A CA 1
ATOM 576 C C . HIS A 1 73 ? -10.915 14.049 1.102 1.00 90.25 73 HIS A C 1
ATOM 578 O O . HIS A 1 73 ? -11.401 15.179 1.001 1.00 90.25 73 HIS A O 1
ATOM 584 N N . CYS A 1 74 ? -11.400 13.134 1.952 1.00 88.88 74 CYS A N 1
ATOM 585 C CA . CYS A 1 74 ? -12.490 13.378 2.895 1.00 88.88 74 CYS A CA 1
ATOM 586 C C . CYS A 1 74 ? -12.241 14.609 3.775 1.00 88.88 74 CYS A C 1
ATOM 588 O O . CYS A 1 74 ? -13.190 15.249 4.217 1.00 88.88 74 CYS A O 1
ATOM 590 N N . PHE A 1 75 ? -10.977 14.984 3.991 1.00 86.75 75 PHE A N 1
ATOM 591 C CA . PHE A 1 75 ? -10.580 16.102 4.847 1.00 86.75 75 PHE A CA 1
ATOM 592 C C . PHE A 1 75 ? -10.026 17.301 4.085 1.00 86.75 75 PHE A C 1
ATOM 594 O O . PHE A 1 75 ? -9.695 18.310 4.709 1.00 86.75 75 PHE A O 1
ATOM 601 N N . ALA A 1 76 ? -9.962 17.252 2.750 1.00 76.00 76 ALA A N 1
ATOM 602 C CA . ALA A 1 76 ? -9.421 18.345 1.939 1.00 76.00 76 ALA A CA 1
ATOM 603 C C . ALA A 1 76 ? -10.147 19.683 2.190 1.00 76.00 76 ALA A C 1
ATOM 605 O O . ALA A 1 76 ? -9.531 20.744 2.112 1.00 76.00 76 ALA A O 1
ATOM 606 N N . ARG A 1 77 ? -11.439 19.630 2.551 1.00 66.88 77 ARG A N 1
ATOM 607 C CA . ARG A 1 77 ? -12.281 20.795 2.880 1.00 66.88 77 ARG A CA 1
ATOM 608 C C . ARG A 1 77 ? -12.401 21.097 4.381 1.00 66.88 77 ARG A C 1
ATOM 610 O O . ARG A 1 77 ? -12.907 22.156 4.731 1.00 66.88 77 ARG A O 1
ATOM 617 N N . TYR A 1 78 ? -11.927 20.204 5.255 1.00 64.56 78 TYR A N 1
ATOM 618 C CA . TYR A 1 78 ? -12.241 20.208 6.694 1.00 64.56 78 TYR A CA 1
ATOM 619 C C . TYR A 1 78 ? -11.002 20.239 7.610 1.00 64.56 78 TYR A C 1
ATOM 621 O O . TYR A 1 78 ? -11.122 20.000 8.810 1.00 64.56 78 TYR A O 1
ATOM 629 N N . LYS A 1 79 ? -9.810 20.569 7.079 1.00 55.19 79 LYS A N 1
ATOM 630 C CA . LYS A 1 79 ? -8.516 20.530 7.803 1.00 55.19 79 LYS A CA 1
ATOM 631 C C . LYS A 1 79 ? -8.482 21.254 9.163 1.00 55.19 79 LYS A C 1
ATOM 633 O O . LYS A 1 79 ? -7.607 20.943 9.964 1.00 55.19 79 LYS A O 1
ATOM 638 N N . TYR A 1 80 ? -9.397 22.186 9.436 1.00 52.69 80 TYR A N 1
ATOM 639 C CA . TYR A 1 80 ? -9.353 23.057 10.617 1.00 52.69 80 TYR A CA 1
ATOM 640 C C . TYR A 1 80 ? -10.434 22.785 11.682 1.00 52.69 80 TYR A C 1
ATOM 642 O O . TYR A 1 80 ? -10.427 23.476 12.692 1.00 52.69 80 TYR A O 1
ATOM 650 N N . ASP A 1 81 ? -11.321 21.791 11.503 1.00 65.50 81 ASP A N 1
ATOM 651 C CA . ASP A 1 81 ? -12.513 21.606 12.370 1.00 65.50 81 ASP A CA 1
ATOM 652 C C . ASP A 1 81 ? -12.666 20.182 12.966 1.00 65.50 81 ASP A C 1
ATOM 654 O O . ASP A 1 81 ? -13.699 19.792 13.507 1.00 65.50 81 ASP A O 1
ATOM 658 N N . ILE A 1 82 ? -11.618 19.359 12.856 1.00 66.50 82 ILE A N 1
ATOM 659 C CA . ILE A 1 82 ? -11.691 17.914 13.143 1.00 66.50 82 ILE A CA 1
ATOM 660 C C . ILE A 1 82 ? -11.832 17.598 14.638 1.00 66.50 82 ILE A C 1
ATOM 662 O O . ILE A 1 82 ? -12.501 16.638 14.996 1.00 66.50 82 ILE A O 1
ATOM 666 N N . LYS A 1 83 ? -11.218 18.381 15.530 1.00 67.94 83 LYS A N 1
ATOM 667 C CA . LYS A 1 83 ? -11.239 18.072 16.973 1.00 67.94 83 LYS A CA 1
ATOM 668 C C . LYS A 1 83 ? -12.569 18.392 17.655 1.00 67.94 83 LYS A C 1
ATOM 670 O O . LYS A 1 83 ? -12.839 17.835 18.714 1.00 67.94 83 LYS A O 1
ATOM 675 N N . GLU A 1 84 ? -13.360 19.300 17.088 1.00 77.25 84 GLU A N 1
ATOM 676 C CA . GLU A 1 84 ? -14.587 19.801 17.721 1.00 77.25 84 GLU A CA 1
ATOM 677 C C . GLU A 1 84 ? -15.852 19.319 17.017 1.00 77.25 84 GLU A C 1
ATOM 679 O O . GLU A 1 84 ? -16.897 19.178 17.659 1.00 77.25 84 GLU A O 1
ATOM 684 N N . HIS A 1 85 ? -15.780 19.064 15.708 1.00 83.62 85 HIS A N 1
ATOM 685 C CA . HIS A 1 85 ? -16.968 18.794 14.905 1.00 83.62 85 HIS A CA 1
ATOM 686 C C . HIS A 1 85 ? -16.928 17.478 14.131 1.00 83.62 85 HIS A C 1
ATOM 688 O O . HIS A 1 85 ? -17.764 17.269 13.251 1.00 83.62 85 HIS A O 1
ATOM 694 N N . MET A 1 86 ? -16.004 16.574 14.469 1.00 87.75 86 MET A N 1
ATOM 695 C CA . MET A 1 86 ? -15.917 15.258 13.842 1.00 87.75 86 MET A CA 1
ATOM 696 C C . MET A 1 86 ? -16.185 14.119 14.822 1.00 87.75 86 MET A C 1
ATOM 698 O O . MET A 1 86 ? -15.518 13.965 15.845 1.00 87.75 86 MET A O 1
ATOM 702 N N . GLU A 1 87 ? -17.114 13.257 14.428 1.00 92.25 87 GLU A N 1
ATOM 703 C CA . GLU A 1 87 ? -17.433 12.020 15.126 1.00 92.25 87 GLU A CA 1
ATOM 704 C C . GLU A 1 87 ? -17.247 10.817 14.207 1.00 92.25 87 GLU A C 1
ATOM 706 O O . GLU A 1 87 ? -17.512 10.865 13.003 1.00 92.25 87 GLU A O 1
ATOM 711 N N . VAL A 1 88 ? -16.828 9.711 14.810 1.00 95.88 88 VAL A N 1
ATOM 712 C CA . VAL A 1 88 ? -16.844 8.388 14.201 1.00 95.88 88 VAL A CA 1
ATOM 713 C C . VAL A 1 88 ? -17.973 7.591 14.838 1.00 95.88 88 VAL A C 1
ATOM 715 O O . VAL A 1 88 ? -17.994 7.430 16.058 1.00 95.88 88 VAL A O 1
ATOM 718 N N . ARG A 1 89 ? -18.893 7.062 14.026 1.00 95.75 89 ARG A N 1
ATOM 719 C CA . ARG A 1 89 ? -19.930 6.130 14.493 1.00 95.75 89 ARG A CA 1
ATOM 720 C C . ARG A 1 89 ? -19.618 4.716 14.019 1.00 95.75 89 ARG A C 1
ATOM 722 O O . ARG A 1 89 ? -19.446 4.488 12.824 1.00 95.75 89 ARG A O 1
ATOM 729 N N . LEU A 1 90 ? -19.524 3.783 14.961 1.00 96.50 90 LEU A N 1
ATOM 730 C CA . LEU A 1 90 ? -19.313 2.350 14.726 1.00 96.50 90 LEU A CA 1
ATOM 731 C C . LEU A 1 90 ? -20.574 1.574 15.107 1.00 96.50 90 LEU A C 1
ATOM 733 O O . LEU A 1 90 ? -21.310 2.029 15.977 1.00 96.50 90 LEU A O 1
ATOM 737 N N . GLY A 1 91 ? -20.805 0.404 14.505 1.00 93.44 91 GLY A N 1
ATOM 738 C CA . GLY A 1 91 ? -21.983 -0.429 14.805 1.00 93.44 91 GLY A CA 1
ATOM 739 C C . GLY A 1 91 ? -23.312 0.134 14.285 1.00 93.44 91 GLY A C 1
ATOM 740 O O . GLY A 1 91 ? -24.366 -0.336 14.700 1.00 93.44 91 GLY A O 1
ATOM 741 N N . GLU A 1 92 ? -23.239 1.132 13.405 1.00 91.62 92 GLU A N 1
ATOM 742 C CA . GLU A 1 92 ? -24.359 1.792 12.727 1.00 91.62 92 GLU A CA 1
ATOM 743 C C . GLU A 1 92 ? -24.919 0.906 11.601 1.00 91.62 92 GLU A C 1
ATOM 745 O O . GLU A 1 92 ? -24.159 0.218 10.905 1.00 91.62 92 GLU A O 1
ATOM 750 N N . TYR A 1 93 ? -26.235 0.940 11.386 1.00 87.94 93 TYR A N 1
ATOM 751 C CA . TYR A 1 93 ? -26.892 0.263 10.267 1.00 87.94 93 TYR A CA 1
ATOM 752 C C . TYR A 1 93 ? -28.017 1.116 9.666 1.00 87.94 93 TYR A C 1
ATOM 754 O O . TYR A 1 93 ? -27.973 1.372 8.453 1.00 87.94 93 TYR A O 1
ATOM 762 N N . ASP A 1 94 ? -28.980 1.569 10.475 1.00 86.75 94 ASP A N 1
ATOM 763 C CA . ASP A 1 94 ? -30.075 2.466 10.083 1.00 86.75 94 ASP A CA 1
ATOM 764 C C . ASP A 1 94 ? -29.832 3.902 10.571 1.00 86.75 94 ASP A C 1
ATOM 766 O O . ASP A 1 94 ? -30.198 4.259 11.684 1.00 86.75 94 ASP A O 1
ATOM 770 N N . LEU A 1 95 ? -29.370 4.788 9.678 1.00 85.31 95 LEU A N 1
ATOM 771 C CA . LEU A 1 95 ? -29.040 6.186 10.007 1.00 85.31 95 LEU A CA 1
ATOM 772 C C . LEU A 1 95 ? -30.195 6.997 10.629 1.00 85.31 95 LEU A C 1
ATOM 774 O O . LEU A 1 95 ? -29.998 8.141 11.043 1.00 85.31 95 LEU A O 1
ATOM 778 N N . PHE A 1 96 ? -31.431 6.489 10.574 1.00 85.38 96 PHE A N 1
ATOM 779 C CA . PHE A 1 96 ? -32.640 7.185 11.016 1.00 85.38 96 PHE A CA 1
ATOM 780 C C . PHE A 1 96 ? -33.173 6.623 12.341 1.00 85.38 96 PHE A C 1
ATOM 782 O O . PHE A 1 96 ? -34.235 7.055 12.803 1.00 85.38 96 PHE A O 1
ATOM 789 N N . LYS A 1 97 ? -32.484 5.651 12.943 1.00 86.31 97 LYS A N 1
ATOM 790 C CA . LYS A 1 97 ? -32.907 4.987 14.170 1.00 86.31 97 LYS A CA 1
ATOM 791 C C . LYS A 1 97 ? -31.694 4.696 15.047 1.00 86.31 97 LYS A C 1
ATOM 793 O O . LYS A 1 97 ? -30.708 4.186 14.565 1.00 86.31 97 LYS A O 1
ATOM 798 N N . GLU A 1 98 ? -31.819 4.955 16.344 1.00 87.94 98 GLU A N 1
ATOM 799 C CA . GLU A 1 98 ? -30.863 4.448 17.331 1.00 87.94 98 GLU A CA 1
ATOM 800 C C . GLU A 1 98 ? -31.247 3.005 17.702 1.00 87.94 98 GLU A C 1
ATOM 802 O O . GLU A 1 98 ? -32.346 2.736 18.207 1.00 87.94 98 GLU A O 1
ATOM 807 N N . GLU A 1 99 ? -30.376 2.059 17.374 1.00 87.31 99 GLU A N 1
ATOM 808 C CA . GLU A 1 99 ? -30.564 0.613 17.510 1.00 87.31 99 GLU A CA 1
ATOM 809 C C . GLU A 1 99 ? -29.958 0.086 18.825 1.00 87.31 99 GLU A C 1
ATOM 811 O O . GLU A 1 99 ? -30.347 -0.976 19.315 1.00 87.31 99 GLU A O 1
ATOM 816 N N . GLY A 1 100 ? -29.071 0.868 19.450 1.00 89.56 100 GLY A N 1
ATOM 817 C CA . GLY A 1 100 ? -28.360 0.564 20.696 1.00 89.56 100 GLY A CA 1
ATOM 818 C C . GLY A 1 100 ? -27.018 -0.147 20.474 1.00 89.56 100 GLY A C 1
ATOM 819 O O . GLY A 1 100 ? -26.236 -0.338 21.421 1.00 89.56 100 GLY A O 1
ATOM 820 N N . THR A 1 101 ? -26.731 -0.522 19.228 1.00 90.88 101 THR A N 1
ATOM 821 C CA . THR A 1 101 ? -25.473 -1.127 18.771 1.00 90.88 101 THR A CA 1
ATOM 822 C C . THR A 1 101 ? -24.392 -0.079 18.522 1.00 90.88 101 THR A C 1
ATOM 824 O O . THR A 1 101 ? -23.202 -0.394 18.587 1.00 90.88 101 THR A O 1
ATOM 827 N N . GLU A 1 102 ? -24.795 1.168 18.293 1.00 93.81 102 GLU A N 1
ATOM 828 C CA . GLU A 1 102 ? -23.949 2.253 17.832 1.00 93.81 102 GLU A CA 1
ATOM 829 C C . GLU A 1 102 ? -23.027 2.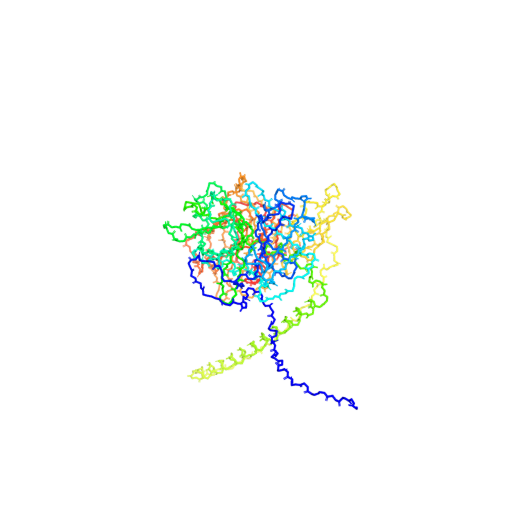760 18.935 1.00 93.81 102 GLU A C 1
ATOM 831 O O . GLU A 1 102 ? -23.393 2.881 20.109 1.00 93.81 102 GLU A O 1
ATOM 836 N N . ARG A 1 103 ? -21.800 3.103 18.560 1.00 96.69 103 ARG A N 1
ATOM 837 C CA . ARG A 1 103 ? -20.850 3.791 19.432 1.00 96.69 103 ARG A CA 1
ATOM 838 C C . ARG A 1 103 ? -20.335 5.025 18.719 1.00 96.69 103 ARG A C 1
ATOM 840 O O . ARG A 1 103 ? -19.699 4.918 17.674 1.00 96.69 103 ARG A O 1
ATOM 847 N N . ILE A 1 104 ? -20.626 6.183 19.306 1.00 95.69 104 ILE A N 1
ATOM 848 C CA . ILE A 1 104 ? -20.191 7.494 18.828 1.00 95.69 104 ILE A CA 1
ATOM 849 C C . ILE A 1 104 ? -18.904 7.861 19.563 1.00 95.69 104 ILE A C 1
ATOM 851 O O . ILE A 1 104 ? -18.868 7.904 20.793 1.00 95.69 104 ILE A O 1
ATOM 855 N N . LEU A 1 105 ? -17.835 8.090 18.807 1.00 95.06 105 LEU A N 1
ATOM 856 C CA . LEU A 1 105 ? -16.489 8.308 19.322 1.00 95.06 105 LEU A CA 1
ATOM 857 C C . LEU A 1 105 ? -15.910 9.593 18.737 1.00 95.06 105 LEU A C 1
ATOM 859 O O . LEU A 1 105 ? -16.017 9.863 17.543 1.00 95.06 105 LEU A O 1
ATOM 863 N N . GLN A 1 106 ? -15.267 10.376 19.598 1.00 93.75 106 GLN A N 1
ATOM 864 C CA . GLN A 1 106 ? -14.564 11.594 19.207 1.00 93.75 106 GLN A CA 1
ATOM 865 C C . GLN A 1 106 ? -13.204 11.251 18.590 1.00 93.75 106 GLN A C 1
ATOM 867 O O . GLN A 1 106 ? -12.532 10.308 19.027 1.00 93.75 106 GLN A O 1
ATOM 872 N N . VAL A 1 107 ? -12.776 12.051 17.615 1.00 92.31 107 VAL A N 1
ATOM 873 C CA . VAL A 1 107 ? -11.458 11.925 16.983 1.00 92.31 107 VAL A CA 1
ATOM 874 C C . VAL A 1 107 ? -10.425 12.725 17.779 1.00 92.31 107 VAL A C 1
ATOM 876 O O . VAL A 1 107 ? -10.591 13.914 18.032 1.00 92.31 107 VAL A O 1
ATOM 879 N N . GLU A 1 108 ? -9.340 12.071 18.184 1.00 90.56 108 GLU A N 1
ATOM 880 C CA . GLU A 1 108 ? -8.194 12.712 18.837 1.00 90.56 108 GLU A CA 1
ATOM 881 C C . GLU A 1 108 ? -7.232 13.315 17.811 1.00 90.56 108 GLU A C 1
ATOM 883 O O . GLU A 1 108 ? -6.763 14.448 17.970 1.00 90.56 108 GLU A O 1
ATOM 888 N N . GLN A 1 109 ? -6.956 12.561 16.745 1.00 90.50 109 GLN A N 1
ATOM 889 C CA . GLN A 1 109 ? -5.967 12.924 15.740 1.00 90.50 109 GLN A CA 1
ATOM 890 C C . GLN A 1 109 ? -6.389 12.437 14.353 1.00 90.50 109 GLN A C 1
ATOM 892 O O . GLN A 1 109 ? -6.782 11.285 14.188 1.00 90.50 109 GLN A O 1
ATOM 897 N N . LEU A 1 110 ? -6.257 13.315 13.356 1.00 92.38 110 LEU A N 1
ATOM 898 C CA . LEU A 1 110 ? -6.245 12.958 11.939 1.00 92.38 110 LEU A CA 1
ATOM 899 C C . LEU A 1 110 ? -4.794 12.945 11.456 1.00 92.38 110 LEU A C 1
ATOM 901 O O . LEU A 1 110 ? -4.070 13.922 11.651 1.00 92.38 110 LEU A O 1
ATOM 905 N N . ILE A 1 111 ? -4.403 11.874 10.776 1.00 92.69 111 ILE A N 1
ATOM 906 C CA . ILE A 1 111 ? -3.108 11.732 10.118 1.00 92.69 111 ILE A CA 1
ATOM 907 C C . ILE A 1 111 ? -3.369 11.485 8.635 1.00 92.69 111 ILE A C 1
ATOM 909 O O . ILE A 1 111 ? -3.789 10.402 8.235 1.00 92.69 111 ILE A O 1
ATOM 913 N N . VAL A 1 112 ? -3.152 12.514 7.820 1.00 93.19 112 VAL A N 1
ATOM 914 C CA . VAL A 1 112 ? -3.209 12.405 6.358 1.00 93.19 112 VAL A CA 1
ATOM 915 C C . VAL A 1 112 ? -1.865 11.888 5.864 1.00 93.19 112 VAL A C 1
ATOM 917 O O . VAL A 1 112 ? -0.828 12.338 6.355 1.00 93.19 112 VAL A O 1
ATOM 920 N N . ASN A 1 113 ? -1.871 10.953 4.913 1.00 93.69 113 ASN A N 1
ATOM 921 C CA . ASN A 1 113 ? -0.631 10.490 4.307 1.00 93.69 113 ASN A CA 1
ATOM 922 C C . ASN A 1 113 ? 0.134 11.678 3.681 1.00 93.69 113 ASN A C 1
ATOM 924 O O . ASN A 1 113 ? -0.473 12.468 2.953 1.00 93.69 113 ASN A O 1
ATOM 928 N N . PRO A 1 114 ? 1.438 11.845 3.970 1.00 92.44 114 PRO A N 1
ATOM 929 C CA . PRO A 1 114 ? 2.206 13.000 3.502 1.00 92.44 114 PRO A CA 1
ATOM 930 C C . PRO A 1 114 ? 2.386 13.036 1.980 1.00 92.44 114 PRO A C 1
ATOM 932 O O . PRO A 1 114 ? 2.614 14.108 1.429 1.00 92.44 114 PRO A O 1
ATOM 935 N N . GLU A 1 115 ? 2.255 11.893 1.307 1.00 92.44 115 GLU A N 1
ATOM 936 C CA . GLU A 1 115 ? 2.341 11.769 -0.150 1.00 92.44 115 GLU A CA 1
ATOM 937 C C . GLU A 1 115 ? 0.985 11.976 -0.837 1.00 92.44 115 GLU A C 1
ATOM 939 O O . GLU A 1 115 ? 0.898 11.811 -2.051 1.00 92.44 115 GLU A O 1
ATOM 944 N N . PHE A 1 116 ? -0.079 12.309 -0.090 1.00 92.50 116 PHE A N 1
ATOM 945 C CA . PHE A 1 116 ? -1.392 12.567 -0.677 1.00 92.50 116 PHE A CA 1
ATOM 946 C C . PHE A 1 116 ? -1.352 13.777 -1.615 1.00 92.50 116 PHE A C 1
ATOM 948 O O . PHE A 1 116 ? -1.181 14.922 -1.180 1.00 92.50 116 PHE A O 1
ATOM 955 N N . ASP A 1 117 ? -1.598 13.521 -2.894 1.00 88.25 117 ASP A N 1
ATOM 956 C CA . ASP A 1 117 ? -1.747 14.538 -3.922 1.00 88.25 117 ASP A CA 1
ATOM 957 C C . ASP A 1 117 ? -3.238 14.783 -4.184 1.00 88.25 117 ASP A C 1
ATOM 959 O O . ASP A 1 117 ? -3.981 13.905 -4.610 1.00 88.25 117 ASP A O 1
ATOM 963 N N . LYS A 1 118 ? -3.691 16.010 -3.933 1.00 86.50 118 LYS A N 1
ATOM 964 C CA . LYS A 1 118 ? -5.096 16.418 -4.088 1.00 86.50 118 LYS A CA 1
ATOM 965 C C . LYS A 1 118 ? -5.559 16.534 -5.546 1.00 86.50 118 LYS A C 1
ATOM 967 O O . LYS A 1 118 ? -6.766 16.576 -5.777 1.00 86.50 118 LYS A O 1
ATOM 972 N N . ASP A 1 119 ? -4.629 16.692 -6.484 1.00 84.25 119 ASP A N 1
ATOM 973 C CA . ASP A 1 119 ? -4.927 16.937 -7.893 1.00 84.25 119 ASP A CA 1
ATOM 974 C C . ASP A 1 119 ? -5.018 15.598 -8.636 1.00 84.25 119 ASP A C 1
ATOM 976 O O . ASP A 1 119 ? -5.923 15.401 -9.446 1.00 84.25 119 ASP A O 1
ATOM 980 N N . THR A 1 120 ? -4.143 14.645 -8.295 1.00 85.06 120 THR A N 1
ATOM 981 C CA . THR A 1 120 ? -4.141 13.286 -8.868 1.00 85.06 120 THR A CA 1
ATOM 982 C C . THR A 1 120 ? -4.880 12.250 -8.018 1.00 85.06 120 THR A C 1
ATOM 984 O O . THR A 1 120 ? -5.190 11.168 -8.513 1.00 85.06 120 THR A O 1
ATOM 987 N N . TYR A 1 121 ? -5.183 12.571 -6.756 1.00 87.44 121 TYR A N 1
ATOM 988 C CA . TYR A 1 121 ? -5.679 11.643 -5.732 1.00 87.44 121 TYR A CA 1
ATOM 989 C C . TYR A 1 121 ? -4.711 10.487 -5.428 1.00 87.44 121 TYR A C 1
ATOM 991 O O . TYR A 1 121 ? -5.111 9.482 -4.836 1.00 87.44 121 TYR A O 1
ATOM 999 N N . ASP A 1 122 ? -3.432 10.601 -5.807 1.00 91.44 122 ASP A N 1
ATOM 1000 C CA . ASP A 1 122 ? -2.428 9.613 -5.415 1.00 91.44 122 ASP A CA 1
ATOM 1001 C C . ASP A 1 122 ? -2.199 9.647 -3.906 1.00 91.44 122 ASP A C 1
ATOM 1003 O O . ASP A 1 122 ? -2.269 10.699 -3.275 1.00 91.44 122 ASP A O 1
ATOM 1007 N N . SER A 1 123 ? -1.992 8.474 -3.307 1.00 93.94 123 SER A N 1
ATOM 1008 C CA . SER A 1 123 ? -1.902 8.319 -1.848 1.00 93.94 123 SER A CA 1
ATOM 1009 C C . SER A 1 123 ? -3.075 8.885 -1.053 1.00 93.94 123 SER A C 1
ATOM 1011 O O . SER A 1 123 ? -2.916 9.377 0.064 1.00 93.94 123 SER A O 1
ATOM 1013 N N . ASP A 1 124 ? -4.283 8.731 -1.596 1.00 95.88 124 ASP A N 1
ATOM 1014 C CA . ASP A 1 124 ? -5.537 9.090 -0.942 1.00 95.88 124 ASP A CA 1
ATOM 1015 C C . ASP A 1 124 ? -5.897 8.137 0.211 1.00 95.88 124 ASP A C 1
ATOM 1017 O O . ASP A 1 124 ? -6.742 7.244 0.094 1.00 95.88 124 ASP A O 1
ATOM 1021 N N . ILE A 1 125 ? -5.208 8.317 1.340 1.00 97.31 125 ILE A N 1
ATOM 1022 C CA . ILE A 1 125 ? -5.361 7.527 2.560 1.00 97.31 125 ILE A CA 1
ATOM 1023 C C . ILE A 1 125 ? -5.077 8.367 3.810 1.00 97.31 125 ILE A C 1
ATOM 1025 O O . ILE A 1 125 ? -4.165 9.196 3.851 1.00 97.31 125 ILE A O 1
ATOM 1029 N N . ALA A 1 126 ? -5.871 8.152 4.852 1.00 96.31 126 ALA A N 1
ATOM 1030 C CA . ALA A 1 126 ? -5.746 8.826 6.134 1.00 96.31 126 ALA A CA 1
ATOM 1031 C C . ALA A 1 126 ? -6.105 7.891 7.295 1.00 96.31 126 ALA A C 1
ATOM 1033 O O . ALA A 1 126 ? -6.903 6.963 7.148 1.00 96.31 126 ALA A O 1
ATOM 1034 N N . LEU A 1 127 ? -5.533 8.172 8.464 1.00 96.75 127 LEU A N 1
ATOM 1035 C CA . LEU A 1 127 ? -5.824 7.495 9.721 1.00 96.75 127 LEU A CA 1
ATOM 1036 C C . LEU A 1 127 ? -6.462 8.458 10.716 1.00 96.75 127 LEU A C 1
ATOM 1038 O O . LEU A 1 127 ? -6.078 9.622 10.828 1.00 96.75 127 LEU A O 1
ATOM 1042 N N . LEU A 1 128 ? -7.421 7.940 11.468 1.00 95.25 128 LEU A N 1
ATOM 1043 C CA . LEU A 1 128 ? -8.088 8.610 12.570 1.00 95.25 128 LEU A CA 1
ATOM 1044 C C . LEU A 1 128 ? -7.774 7.845 13.852 1.00 95.25 128 LEU A C 1
ATOM 1046 O O . LEU A 1 128 ? -8.105 6.661 13.964 1.00 95.25 128 LEU A O 1
ATOM 1050 N N . LYS A 1 129 ? -7.174 8.534 14.824 1.00 94.81 129 LYS A N 1
ATOM 1051 C CA . LYS A 1 129 ? -7.033 8.034 16.191 1.00 94.81 129 LYS A CA 1
ATOM 1052 C C . LYS A 1 129 ? -8.277 8.417 16.981 1.00 94.81 129 LYS A C 1
ATOM 1054 O O . LYS A 1 129 ? -8.616 9.596 17.098 1.00 94.81 129 LYS A O 1
ATOM 1059 N N . LEU A 1 130 ? -8.970 7.421 17.511 1.00 94.56 130 LEU A N 1
ATOM 1060 C CA . LEU A 1 130 ? -10.122 7.585 18.385 1.00 94.56 130 LEU A CA 1
ATOM 1061 C C . LEU A 1 130 ? -9.638 7.991 19.777 1.00 94.56 130 LEU A C 1
ATOM 1063 O O . LEU A 1 130 ? -8.737 7.370 20.346 1.00 94.56 130 LEU A O 1
ATOM 1067 N N . ARG A 1 131 ? -10.293 8.996 20.362 1.00 92.38 131 ARG A N 1
ATOM 1068 C CA . ARG A 1 131 ? -9.947 9.519 21.692 1.00 92.38 131 ARG A CA 1
ATOM 1069 C C . ARG A 1 131 ? -10.059 8.465 22.794 1.00 92.38 131 ARG A C 1
ATOM 1071 O O . ARG A 1 131 ? -9.342 8.518 23.791 1.00 92.38 131 ARG A O 1
ATOM 1078 N N . GLN A 1 132 ? -10.964 7.507 22.626 1.00 91.50 132 GLN A N 1
ATOM 1079 C CA . GLN A 1 132 ? -11.152 6.384 23.537 1.00 91.50 132 GLN A CA 1
ATOM 1080 C C . GLN A 1 132 ? -11.184 5.074 22.746 1.00 91.50 132 GLN A C 1
ATOM 1082 O O . GLN A 1 132 ? -11.678 5.073 21.616 1.00 91.50 132 GLN A O 1
ATOM 1087 N N . PRO A 1 133 ? -10.670 3.970 23.320 1.00 93.50 133 PRO A N 1
ATOM 1088 C CA . PRO A 1 133 ? -10.726 2.678 22.664 1.00 93.50 133 PRO A CA 1
ATOM 1089 C C . PRO A 1 133 ? -12.178 2.193 22.612 1.00 93.50 133 PRO A C 1
ATOM 1091 O O . PRO A 1 133 ? -12.900 2.264 23.609 1.00 93.50 133 PRO A O 1
ATOM 1094 N N . VAL A 1 134 ? -12.608 1.678 21.464 1.00 94.12 134 VAL A N 1
ATOM 1095 C CA . VAL A 1 134 ? -13.916 1.043 21.322 1.00 94.12 134 VAL A CA 1
ATOM 1096 C C . VAL A 1 134 ? -13.885 -0.374 21.890 1.00 94.12 134 VAL A C 1
ATOM 1098 O O . VAL A 1 134 ? -12.942 -1.137 21.675 1.00 94.12 134 VAL A O 1
ATOM 1101 N N . THR A 1 135 ? -14.942 -0.750 22.603 1.00 93.25 135 THR A N 1
ATOM 1102 C CA . THR A 1 135 ? -15.175 -2.144 22.980 1.00 93.25 135 THR A CA 1
ATOM 1103 C C . THR A 1 135 ? -15.767 -2.885 21.793 1.00 93.25 135 THR A C 1
ATOM 1105 O O . THR A 1 135 ? -16.800 -2.483 21.258 1.00 93.25 135 THR A O 1
ATOM 1108 N N . TYR A 1 136 ? -15.127 -3.976 21.392 1.00 93.12 136 TYR A N 1
ATOM 1109 C CA . TYR A 1 136 ? -15.666 -4.821 20.342 1.00 93.12 136 TYR A CA 1
ATOM 1110 C C . TYR A 1 136 ? -16.962 -5.510 20.784 1.00 93.12 136 TYR A C 1
ATOM 1112 O O . TYR A 1 136 ? -17.125 -5.900 21.942 1.00 93.12 136 TYR A O 1
ATOM 1120 N N . THR A 1 137 ? -17.878 -5.673 19.839 1.00 91.50 137 THR A N 1
ATOM 1121 C CA . THR A 1 137 ? -19.192 -6.297 20.025 1.00 91.50 137 THR A CA 1
ATOM 1122 C C . THR A 1 137 ? -19.502 -7.173 18.813 1.00 91.50 137 THR A C 1
ATOM 1124 O O . THR A 1 137 ? -18.722 -7.232 17.865 1.00 91.50 137 THR A O 1
ATOM 1127 N N . ASP A 1 138 ? -20.666 -7.818 18.784 1.00 89.25 138 ASP A N 1
ATOM 1128 C CA . ASP A 1 138 ? -21.103 -8.566 17.596 1.00 89.25 138 ASP A CA 1
ATOM 1129 C C . ASP A 1 138 ? -21.310 -7.663 16.358 1.00 89.25 138 ASP A C 1
ATOM 1131 O O . ASP A 1 138 ? -21.324 -8.160 15.231 1.00 89.25 138 ASP A O 1
ATOM 1135 N N . PHE A 1 139 ? -21.399 -6.344 16.569 1.00 92.25 139 PHE A N 1
ATOM 1136 C CA . PHE A 1 139 ? -21.602 -5.312 15.548 1.00 92.25 139 PHE A CA 1
ATOM 1137 C C . PHE A 1 139 ? -20.375 -4.411 15.341 1.00 92.25 139 PHE A C 1
ATOM 1139 O O . PHE A 1 139 ? -20.375 -3.595 14.424 1.00 92.25 139 PHE A O 1
ATOM 1146 N N . ILE A 1 140 ? -19.334 -4.556 16.171 1.00 94.75 140 ILE A N 1
ATOM 1147 C CA . ILE A 1 140 ? -18.099 -3.765 16.122 1.00 94.75 140 ILE A CA 1
ATOM 1148 C C . ILE A 1 140 ? -16.909 -4.721 16.179 1.00 94.75 140 ILE A C 1
ATOM 1150 O O . ILE A 1 140 ? -16.521 -5.185 17.251 1.00 94.75 140 ILE A O 1
ATOM 1154 N N . VAL A 1 141 ? -16.326 -5.011 15.019 1.00 94.31 141 VAL A N 1
ATOM 1155 C CA . VAL A 1 141 ? -15.189 -5.929 14.853 1.00 94.31 141 VAL A CA 1
ATOM 1156 C C . VAL A 1 141 ? -14.250 -5.327 13.811 1.00 94.31 141 VAL A C 1
ATOM 1158 O O . VAL A 1 141 ? -14.734 -4.887 12.768 1.00 94.31 141 VAL A O 1
ATOM 1161 N N . PRO A 1 142 ? -12.927 -5.302 14.040 1.00 96.06 142 PRO A N 1
ATOM 1162 C CA . PRO A 1 142 ? -11.989 -4.740 13.077 1.00 96.06 142 PRO A CA 1
ATOM 1163 C C . PRO A 1 142 ? -11.896 -5.599 11.811 1.00 96.06 142 PRO A C 1
ATOM 1165 O O . PRO A 1 142 ? -12.127 -6.808 11.847 1.00 96.06 142 PRO A O 1
ATOM 1168 N N . ILE A 1 143 ? -11.511 -5.004 10.683 1.00 96.44 143 ILE A N 1
ATOM 1169 C CA . ILE A 1 143 ? -11.164 -5.753 9.465 1.00 96.44 143 ILE A CA 1
ATOM 1170 C C . ILE A 1 143 ? -9.688 -6.171 9.491 1.00 96.44 143 ILE A C 1
ATOM 1172 O O . ILE A 1 143 ? -8.865 -5.508 10.118 1.00 96.44 143 ILE A O 1
ATOM 1176 N N . CYS A 1 144 ? -9.322 -7.251 8.797 1.00 94.69 144 CYS A N 1
ATOM 1177 C CA . CYS A 1 144 ? -7.912 -7.606 8.661 1.00 94.69 144 CYS A CA 1
ATOM 1178 C C . CYS A 1 144 ? -7.218 -6.763 7.587 1.00 94.69 144 CYS A C 1
ATOM 1180 O O . CYS A 1 144 ? -7.765 -6.549 6.501 1.00 94.69 144 CYS A O 1
ATOM 1182 N N . LEU A 1 145 ? -5.969 -6.383 7.845 1.00 91.75 145 LEU A N 1
ATOM 1183 C CA . LEU A 1 145 ? -5.051 -5.936 6.801 1.00 91.75 145 LEU A CA 1
ATOM 1184 C C . LEU A 1 145 ? -4.378 -7.163 6.157 1.00 91.75 145 LEU A C 1
ATOM 1186 O O . LEU A 1 145 ? -4.002 -8.099 6.868 1.00 91.75 145 LEU A O 1
ATOM 1190 N N . PRO A 1 146 ? -4.272 -7.230 4.821 1.00 83.06 146 PRO A N 1
ATOM 1191 C CA . PRO A 1 146 ? -3.569 -8.316 4.146 1.00 83.06 146 PRO A CA 1
ATOM 1192 C C . PRO A 1 146 ? -2.044 -8.127 4.229 1.00 83.06 146 PRO A C 1
ATOM 1194 O O . PRO A 1 146 ? -1.559 -6.998 4.235 1.00 83.06 146 PRO A O 1
ATOM 1197 N N . SER A 1 147 ? -1.284 -9.228 4.213 1.00 78.56 147 SER A N 1
ATOM 1198 C CA . SER A 1 147 ? 0.138 -9.171 3.845 1.00 78.56 147 SER A CA 1
ATOM 1199 C C . SER A 1 147 ? 0.282 -8.790 2.370 1.00 78.56 147 SER A C 1
ATOM 1201 O O . SER A 1 147 ? -0.667 -8.960 1.600 1.00 78.56 147 SER A O 1
ATOM 1203 N N . GLU A 1 148 ? 1.457 -8.321 1.949 1.00 74.94 148 GLU A N 1
ATOM 1204 C CA . GLU A 1 148 ? 1.694 -7.922 0.555 1.00 74.94 148 GLU A CA 1
ATOM 1205 C C . GLU A 1 148 ? 1.373 -9.058 -0.429 1.00 74.94 148 GLU A C 1
ATOM 1207 O O . GLU A 1 148 ? 0.543 -8.890 -1.322 1.00 74.94 148 GLU A O 1
ATOM 1212 N N . MET A 1 149 ? 1.907 -10.259 -0.189 1.00 72.88 149 MET A N 1
ATOM 1213 C CA . MET A 1 149 ? 1.624 -11.443 -1.010 1.00 72.88 149 MET A CA 1
ATOM 1214 C C . MET A 1 149 ? 0.122 -11.769 -1.072 1.00 72.88 149 MET A C 1
ATOM 1216 O O . MET A 1 149 ? -0.424 -12.040 -2.144 1.00 72.88 149 MET A O 1
ATOM 1220 N N . ARG A 1 150 ? -0.582 -11.712 0.069 1.00 82.75 150 ARG A N 1
ATOM 1221 C CA . ARG A 1 150 ? -2.029 -11.971 0.104 1.00 82.75 150 ARG A CA 1
ATOM 1222 C C . ARG A 1 150 ? -2.793 -10.894 -0.659 1.00 82.75 150 ARG A C 1
ATOM 1224 O O . ARG A 1 150 ? -3.709 -11.221 -1.405 1.00 82.75 150 ARG A O 1
ATOM 1231 N N . ALA A 1 151 ? -2.423 -9.627 -0.501 1.00 82.06 151 ALA A N 1
ATOM 1232 C CA . ALA A 1 151 ? -3.055 -8.524 -1.206 1.00 82.06 151 ALA A CA 1
ATOM 1233 C C . ALA A 1 151 ? -2.886 -8.656 -2.720 1.00 82.06 151 ALA A C 1
ATOM 1235 O O . ALA A 1 151 ? -3.864 -8.495 -3.445 1.00 82.06 151 ALA A O 1
ATOM 1236 N N . MET A 1 152 ? -1.687 -9.013 -3.185 1.00 80.88 152 MET A N 1
ATOM 1237 C CA . MET A 1 152 ? -1.403 -9.240 -4.603 1.00 80.88 152 MET A CA 1
ATOM 1238 C C . MET A 1 152 ? -2.277 -10.356 -5.186 1.00 80.88 152 MET A C 1
ATOM 1240 O O . MET A 1 152 ? -2.863 -10.181 -6.254 1.00 80.88 152 MET A O 1
ATOM 1244 N N . ASN A 1 153 ? -2.473 -11.452 -4.447 1.00 82.12 153 ASN A N 1
ATOM 1245 C CA . ASN A 1 153 ? -3.389 -12.523 -4.850 1.00 82.12 153 ASN A CA 1
ATOM 1246 C C . ASN A 1 153 ? -4.859 -12.064 -4.874 1.00 82.12 153 ASN A C 1
ATOM 1248 O O . ASN A 1 153 ? -5.594 -12.379 -5.807 1.00 82.12 153 ASN A O 1
ATOM 1252 N N . LEU A 1 154 ? -5.289 -11.273 -3.886 1.00 88.00 154 LEU A N 1
ATOM 1253 C CA . LEU A 1 154 ? -6.664 -10.761 -3.781 1.00 88.00 154 LEU A CA 1
ATOM 1254 C C . LEU A 1 154 ? -6.944 -9.530 -4.671 1.00 88.00 154 LEU A C 1
ATOM 1256 O O . LEU A 1 154 ? -8.076 -9.043 -4.711 1.00 88.00 154 LEU A O 1
ATOM 1260 N N . LEU A 1 155 ? -5.939 -9.040 -5.402 1.00 90.12 155 LEU A N 1
ATOM 1261 C CA . LEU A 1 155 ? -6.026 -7.943 -6.375 1.00 90.12 155 LEU A CA 1
ATOM 1262 C C . LEU A 1 155 ? -5.861 -8.412 -7.824 1.00 90.12 155 LEU A C 1
ATOM 1264 O O . LEU A 1 155 ? -5.762 -7.585 -8.732 1.00 90.12 155 LEU A O 1
ATOM 1268 N N . GLN A 1 156 ? -5.862 -9.722 -8.069 1.00 88.88 156 GLN A N 1
ATOM 1269 C CA . GLN A 1 156 ? -5.860 -10.247 -9.430 1.00 88.88 156 GLN A CA 1
ATOM 1270 C C . GLN A 1 156 ? -7.138 -9.844 -10.172 1.00 88.88 156 GLN A C 1
ATOM 1272 O O . GLN A 1 156 ? -8.223 -9.747 -9.584 1.00 88.88 156 GLN A O 1
ATOM 1277 N N . ALA A 1 157 ? -7.023 -9.633 -11.484 1.00 87.50 157 ALA A N 1
ATOM 1278 C CA . ALA A 1 157 ? -8.159 -9.289 -12.327 1.00 87.50 157 ALA A CA 1
ATOM 1279 C C . ALA A 1 157 ? -9.297 -10.308 -12.159 1.00 87.50 157 ALA A C 1
ATOM 1281 O O . ALA A 1 157 ? -9.082 -11.517 -12.083 1.00 87.50 157 ALA A O 1
ATOM 1282 N N . ARG A 1 158 ? -10.535 -9.808 -12.129 1.00 87.81 158 ARG A N 1
ATOM 1283 C CA . ARG A 1 158 ? -11.771 -10.568 -11.878 1.00 87.81 158 ARG A CA 1
ATOM 1284 C C . ARG A 1 158 ? -11.936 -11.106 -10.453 1.00 87.81 158 ARG A C 1
ATOM 1286 O O . ARG A 1 158 ? -12.939 -11.780 -10.196 1.00 87.81 158 ARG A O 1
ATOM 1293 N N . THR A 1 159 ? -11.048 -10.764 -9.517 1.00 92.75 159 THR A N 1
ATOM 1294 C CA . THR A 1 159 ? -11.289 -11.032 -8.094 1.00 92.75 159 THR A CA 1
ATOM 1295 C C . THR A 1 159 ? -12.547 -10.304 -7.636 1.00 92.75 159 THR A C 1
ATOM 1297 O O . THR A 1 159 ? -12.780 -9.144 -7.981 1.00 92.75 159 THR A O 1
ATOM 1300 N N . ARG A 1 160 ? -13.397 -11.010 -6.887 1.00 91.62 160 ARG A N 1
ATOM 1301 C CA . ARG A 1 160 ? -14.672 -10.490 -6.384 1.00 91.62 160 ARG A CA 1
ATOM 1302 C C . ARG A 1 160 ? -14.447 -9.785 -5.055 1.00 91.62 160 ARG A C 1
ATOM 1304 O O . ARG A 1 160 ? -14.084 -10.433 -4.079 1.00 91.62 160 ARG A O 1
ATOM 1311 N N . GLY A 1 161 ? -14.750 -8.495 -5.014 1.00 91.88 161 GLY A N 1
ATOM 1312 C CA . GLY A 1 161 ? -14.775 -7.710 -3.786 1.00 91.88 161 GLY A CA 1
ATOM 1313 C C . GLY A 1 161 ? -16.144 -7.107 -3.523 1.00 91.88 161 GLY A C 1
ATOM 1314 O O . GLY A 1 161 ? -17.043 -7.137 -4.372 1.00 91.88 161 GLY A O 1
ATOM 1315 N N . PHE A 1 162 ? -16.300 -6.577 -2.318 1.00 90.12 162 PHE A N 1
ATOM 1316 C CA . PHE A 1 162 ? -17.505 -5.896 -1.883 1.00 90.12 162 PHE A CA 1
ATOM 1317 C C . PHE A 1 162 ? -17.166 -4.513 -1.364 1.00 90.12 162 PHE A C 1
ATOM 1319 O O . PHE A 1 162 ? -16.265 -4.361 -0.543 1.00 90.12 162 PHE A O 1
ATOM 1326 N N . ILE A 1 163 ? -17.953 -3.539 -1.797 1.00 89.69 163 ILE A N 1
ATOM 1327 C CA . ILE A 1 163 ? -17.997 -2.225 -1.167 1.00 89.69 163 ILE A CA 1
ATOM 1328 C C . ILE A 1 163 ? -19.216 -2.187 -0.288 1.00 89.69 163 ILE A C 1
ATOM 1330 O O . ILE A 1 163 ? -20.264 -2.707 -0.676 1.00 89.69 163 ILE A O 1
ATOM 1334 N N . THR A 1 164 ? -19.061 -1.604 0.889 1.00 88.00 164 THR A N 1
ATOM 1335 C CA . THR A 1 164 ? -20.135 -1.443 1.861 1.00 88.00 164 THR A CA 1
ATOM 1336 C C . THR A 1 164 ? -20.152 0.007 2.321 1.00 88.00 164 THR A C 1
ATOM 1338 O O . THR A 1 164 ? -19.085 0.545 2.584 1.00 88.00 164 THR A O 1
ATOM 1341 N N . GLY A 1 165 ? -21.320 0.642 2.381 1.00 87.25 165 GLY A N 1
ATOM 1342 C CA . GLY A 1 165 ? -21.436 2.061 2.720 1.00 87.25 165 GLY A CA 1
ATOM 1343 C C . GLY A 1 165 ? -22.875 2.576 2.702 1.00 87.25 165 GLY A C 1
ATOM 1344 O O . GLY A 1 165 ? -23.819 1.816 2.447 1.00 87.25 165 GLY A O 1
ATOM 1345 N N . TRP A 1 166 ? -23.031 3.863 3.016 1.00 83.12 166 TRP A N 1
ATOM 1346 C CA . TRP A 1 166 ? -24.318 4.570 3.070 1.00 83.12 166 TRP A CA 1
ATOM 1347 C C . TRP A 1 166 ? -24.496 5.587 1.943 1.00 83.12 166 TRP A C 1
ATOM 1349 O O . TRP A 1 166 ? -25.508 6.293 1.918 1.00 83.12 166 TRP A O 1
ATOM 1359 N N . GLY A 1 167 ? -23.548 5.661 1.011 1.00 75.38 167 GLY A N 1
ATOM 1360 C CA . GLY A 1 167 ? -23.531 6.634 -0.064 1.00 75.38 167 GLY A CA 1
ATOM 1361 C C . GLY A 1 167 ? -24.780 6.617 -0.941 1.00 75.38 167 GLY A C 1
ATOM 1362 O O . GLY A 1 167 ? -25.678 5.771 -0.853 1.00 75.38 167 GLY A O 1
ATOM 1363 N N . ARG A 1 168 ? -24.873 7.638 -1.785 1.00 67.88 168 ARG A N 1
ATOM 1364 C CA . ARG A 1 168 ? -26.017 7.860 -2.671 1.00 67.88 168 ARG A CA 1
ATOM 1365 C C . ARG A 1 168 ? -26.246 6.666 -3.594 1.00 67.88 168 ARG A C 1
ATOM 1367 O O . ARG A 1 168 ? -25.319 6.040 -4.087 1.00 67.88 168 ARG A O 1
ATOM 1374 N N . THR A 1 169 ? -27.507 6.380 -3.903 1.00 59.38 169 THR A N 1
ATOM 1375 C CA . THR A 1 169 ? -27.846 5.290 -4.843 1.00 59.38 169 THR A CA 1
ATOM 1376 C C . THR A 1 169 ? -27.769 5.704 -6.305 1.00 59.38 169 THR A C 1
ATOM 1378 O O . THR A 1 169 ? -27.780 4.838 -7.178 1.00 59.38 169 THR A O 1
ATOM 1381 N N . ALA A 1 170 ? -27.696 7.007 -6.582 1.00 55.19 170 ALA A N 1
ATOM 1382 C CA . ALA A 1 170 ? -27.543 7.539 -7.927 1.00 55.19 170 ALA A CA 1
ATOM 1383 C C . ALA A 1 170 ? -26.839 8.902 -7.915 1.00 55.19 170 ALA A C 1
ATOM 1385 O O . ALA A 1 170 ? -27.036 9.710 -7.006 1.00 55.19 170 ALA A O 1
ATOM 1386 N N . GLU A 1 171 ? -26.078 9.171 -8.976 1.00 56.06 171 GLU A N 1
ATOM 1387 C CA . GLU A 1 171 ? -25.261 10.382 -9.155 1.00 56.06 171 GLU A CA 1
ATOM 1388 C C . GLU A 1 171 ? -26.066 11.684 -8.984 1.00 56.06 171 GLU A C 1
ATOM 1390 O O . GLU A 1 171 ? -25.612 12.625 -8.341 1.00 56.06 171 GLU A O 1
ATOM 1395 N N . ILE A 1 172 ? -27.295 11.704 -9.506 1.00 51.44 172 ILE A N 1
ATOM 1396 C CA . ILE A 1 172 ? -28.208 12.859 -9.485 1.00 51.44 172 ILE A CA 1
ATOM 1397 C C . ILE A 1 172 ? -29.054 12.976 -8.212 1.00 51.44 172 ILE A C 1
ATOM 1399 O O . ILE A 1 172 ? -29.779 13.955 -8.048 1.00 51.44 172 ILE A O 1
ATOM 1403 N N . THR A 1 173 ? -29.011 11.988 -7.316 1.00 59.78 173 THR A N 1
ATOM 1404 C CA . THR A 1 173 ? -29.753 12.090 -6.051 1.00 59.78 173 THR A CA 1
ATOM 1405 C C . THR A 1 173 ? -28.985 12.964 -5.068 1.00 59.78 173 THR A C 1
ATOM 1407 O O . THR A 1 173 ? -27.769 13.110 -5.169 1.00 59.78 173 THR A O 1
ATOM 1410 N N . THR A 1 174 ? -29.687 13.571 -4.114 1.00 56.47 174 THR A N 1
ATOM 1411 C CA . THR A 1 174 ? -29.067 14.296 -2.991 1.00 56.47 174 THR A CA 1
ATOM 1412 C C . THR A 1 174 ? -29.128 13.496 -1.693 1.00 56.47 174 THR A C 1
ATOM 1414 O O . THR A 1 174 ? -28.329 13.740 -0.791 1.00 56.47 174 THR A O 1
ATOM 1417 N N . THR A 1 175 ? -30.035 12.520 -1.615 1.00 59.50 175 THR A N 1
ATOM 1418 C CA . THR A 1 175 ? -30.299 11.707 -0.428 1.00 59.50 175 THR A CA 1
ATOM 1419 C C . THR A 1 175 ? -29.430 10.459 -0.407 1.00 59.50 175 THR A C 1
ATOM 1421 O O . THR A 1 175 ? -29.333 9.719 -1.389 1.00 59.50 175 THR A O 1
ATOM 1424 N N . THR A 1 176 ? -28.810 10.216 0.735 1.00 66.38 176 THR A N 1
ATOM 1425 C CA . THR A 1 176 ? -28.049 9.001 1.005 1.00 66.38 176 THR A CA 1
ATOM 1426 C C . THR A 1 176 ? -28.957 7.888 1.492 1.00 66.38 176 THR A C 1
ATOM 1428 O O . THR A 1 176 ? -30.167 8.060 1.660 1.00 66.38 176 THR A O 1
ATOM 1431 N N . THR A 1 177 ? -28.402 6.692 1.619 1.00 72.31 177 THR A N 1
ATOM 1432 C CA . THR A 1 177 ? -29.212 5.522 1.939 1.00 72.31 177 THR A CA 1
ATOM 1433 C C . THR A 1 177 ? -29.435 5.425 3.434 1.00 72.31 177 THR A C 1
ATOM 1435 O O . THR A 1 177 ? -28.505 5.546 4.220 1.00 72.31 177 THR A O 1
ATOM 1438 N N . ARG A 1 178 ? -30.691 5.194 3.822 1.00 77.81 178 ARG A N 1
ATOM 1439 C CA . ARG A 1 178 ? -31.071 4.981 5.221 1.00 77.81 178 ARG A CA 1
ATOM 1440 C C . ARG A 1 178 ? -30.342 3.783 5.833 1.00 77.81 178 ARG A C 1
ATOM 1442 O O . ARG A 1 178 ? -29.812 3.882 6.927 1.00 77.81 178 ARG A O 1
ATOM 1449 N N . TYR A 1 179 ? -30.332 2.669 5.106 1.00 84.19 179 TYR A N 1
ATOM 1450 C CA . TYR A 1 179 ? -29.714 1.418 5.535 1.00 84.19 179 TYR A CA 1
ATOM 1451 C C . TYR A 1 179 ? -28.361 1.238 4.879 1.00 84.19 179 TYR A C 1
ATOM 1453 O O . TYR A 1 179 ? -28.245 1.499 3.679 1.00 84.19 179 TYR A O 1
ATOM 1461 N N . LEU A 1 180 ? -27.412 0.666 5.617 1.00 82.56 180 LEU A N 1
ATOM 1462 C CA . LEU A 1 180 ? -26.146 0.216 5.060 1.00 82.56 180 LEU A CA 1
ATOM 1463 C C . LEU A 1 180 ? -26.384 -0.723 3.864 1.00 82.56 180 LEU A C 1
ATOM 1465 O O . LEU A 1 180 ? -27.244 -1.619 3.864 1.00 82.56 180 LEU A O 1
ATOM 1469 N N . ARG A 1 181 ? -25.632 -0.492 2.790 1.00 81.94 181 ARG A N 1
ATOM 1470 C CA . ARG A 1 181 ? -25.733 -1.262 1.549 1.00 81.94 181 ARG A CA 1
ATOM 1471 C C . ARG A 1 181 ? -24.388 -1.831 1.180 1.00 81.94 181 ARG A C 1
ATOM 1473 O O . ARG A 1 181 ? -23.351 -1.297 1.547 1.00 81.94 181 ARG A O 1
ATOM 1480 N N . ARG A 1 182 ? -24.418 -2.894 0.378 1.00 83.50 182 ARG A N 1
ATOM 1481 C CA . ARG A 1 182 ? -23.220 -3.411 -0.273 1.00 83.50 182 ARG A CA 1
ATOM 1482 C C . ARG A 1 182 ? -23.425 -3.651 -1.754 1.00 83.50 182 ARG A C 1
ATOM 1484 O O . ARG A 1 182 ? -24.513 -4.034 -2.194 1.00 83.50 182 ARG A O 1
ATOM 1491 N N . VAL A 1 183 ? -22.343 -3.533 -2.505 1.00 82.38 183 VAL A N 1
ATOM 1492 C CA . VAL A 1 183 ? -22.274 -3.892 -3.919 1.00 82.38 183 VAL A CA 1
ATOM 1493 C C . VAL A 1 183 ? -21.104 -4.837 -4.150 1.00 82.38 183 VAL A C 1
ATOM 1495 O O . VAL A 1 183 ? -20.047 -4.694 -3.545 1.00 82.38 183 VAL A O 1
ATOM 1498 N N . ARG A 1 184 ? -21.312 -5.839 -5.008 1.00 86.31 184 ARG A N 1
ATOM 1499 C CA . ARG A 1 184 ? -20.254 -6.742 -5.466 1.00 86.31 184 ARG A CA 1
ATOM 1500 C C . ARG A 1 184 ? -19.635 -6.165 -6.731 1.00 86.31 184 ARG A C 1
ATOM 1502 O O . ARG A 1 184 ? -20.364 -5.962 -7.702 1.00 86.31 184 ARG A O 1
ATOM 1509 N N . LEU A 1 185 ? -18.318 -6.009 -6.738 1.00 88.75 185 LEU A N 1
ATOM 1510 C CA . LEU A 1 185 ? -17.545 -5.584 -7.900 1.00 88.75 185 LEU A CA 1
ATOM 1511 C C . LEU A 1 185 ? -16.464 -6.613 -8.245 1.00 88.75 185 LEU A C 1
ATOM 1513 O O . LEU A 1 185 ? -16.143 -7.503 -7.452 1.00 88.75 185 LEU A O 1
ATOM 1517 N N . LEU A 1 186 ? -15.917 -6.486 -9.448 1.00 91.12 186 LEU A N 1
ATOM 1518 C CA . LEU A 1 186 ? -14.761 -7.228 -9.925 1.00 91.12 186 LEU A CA 1
ATOM 1519 C C . LEU A 1 186 ? -13.570 -6.289 -10.072 1.00 91.12 186 LEU A C 1
ATOM 1521 O O . LEU A 1 186 ? -13.708 -5.216 -10.659 1.00 91.12 186 LEU A O 1
ATOM 1525 N N . VAL A 1 187 ? -12.408 -6.728 -9.594 1.00 92.94 187 VAL A N 1
ATOM 1526 C CA . VAL A 1 187 ? -11.135 -6.044 -9.844 1.00 92.94 187 VAL A CA 1
ATOM 1527 C C . VAL A 1 187 ? -10.843 -6.042 -11.345 1.00 92.94 187 VAL A C 1
ATOM 1529 O O . VAL A 1 187 ? -11.034 -7.051 -12.031 1.00 92.94 187 VAL A O 1
ATOM 1532 N N . MET A 1 188 ? -10.388 -4.904 -11.851 1.00 89.25 188 MET A N 1
ATOM 1533 C CA . MET A 1 188 ? -9.968 -4.712 -13.233 1.00 89.25 188 MET A CA 1
ATOM 1534 C C . MET A 1 188 ? -8.442 -4.721 -13.319 1.00 89.25 188 MET A C 1
ATOM 1536 O O . MET A 1 188 ? -7.758 -4.262 -12.405 1.00 89.25 188 MET A O 1
ATOM 1540 N N . ASP A 1 189 ? -7.908 -5.242 -14.419 1.00 89.88 189 ASP A N 1
ATOM 1541 C CA . ASP A 1 189 ? -6.479 -5.173 -14.698 1.00 89.88 189 ASP A CA 1
ATOM 1542 C C . ASP A 1 189 ? -6.011 -3.716 -14.865 1.00 89.88 189 ASP A C 1
ATOM 1544 O O . ASP A 1 189 ? -6.745 -2.853 -15.356 1.00 89.88 189 ASP A O 1
ATOM 1548 N N . GLN A 1 190 ? -4.773 -3.442 -14.447 1.00 86.56 190 GLN A N 1
ATOM 1549 C CA . GLN A 1 190 ? -4.233 -2.080 -14.405 1.00 86.56 190 GLN A CA 1
ATOM 1550 C C . GLN A 1 190 ? -4.196 -1.429 -15.794 1.00 86.56 190 GLN A C 1
ATOM 1552 O O . GLN A 1 190 ? -4.480 -0.243 -15.924 1.00 86.56 190 GLN A O 1
ATOM 1557 N N . GLN A 1 191 ? -3.881 -2.193 -16.842 1.00 86.25 191 GLN A N 1
ATOM 1558 C CA . GLN A 1 191 ? -3.798 -1.661 -18.200 1.00 86.25 191 GLN A CA 1
ATOM 1559 C C . GLN A 1 191 ? -5.176 -1.247 -18.730 1.00 86.25 191 GLN A C 1
ATOM 1561 O O . GLN A 1 191 ? -5.321 -0.162 -19.283 1.00 86.25 191 GLN A O 1
ATOM 1566 N N . THR A 1 192 ? -6.209 -2.066 -18.529 1.00 86.00 192 THR A N 1
ATOM 1567 C CA . THR A 1 192 ? -7.586 -1.721 -18.912 1.00 86.00 192 THR A CA 1
ATOM 1568 C C . THR A 1 192 ? -8.125 -0.569 -18.076 1.00 86.00 192 THR A C 1
ATOM 1570 O O . THR A 1 192 ? -8.832 0.278 -18.617 1.00 86.00 192 THR A O 1
ATOM 1573 N N . CYS A 1 193 ? -7.781 -0.514 -16.788 1.00 86.75 193 CYS A N 1
ATOM 1574 C CA . CYS A 1 193 ? -8.072 0.618 -15.911 1.00 86.75 193 CYS A CA 1
ATOM 1575 C C . CYS A 1 193 ? -7.473 1.909 -16.492 1.00 86.75 193 CYS A C 1
ATOM 1577 O O . CYS A 1 193 ? -8.221 2.824 -16.829 1.00 86.75 193 CYS A O 1
ATOM 1579 N N . ASN A 1 194 ? -6.163 1.922 -16.758 1.00 84.75 194 ASN A N 1
ATOM 1580 C CA . ASN A 1 194 ? -5.468 3.036 -17.406 1.00 84.75 194 ASN A CA 1
ATOM 1581 C C . ASN A 1 194 ? -6.094 3.417 -18.748 1.00 84.75 194 ASN A C 1
ATOM 1583 O O . ASN A 1 194 ? -6.357 4.580 -18.979 1.00 84.75 194 ASN A O 1
ATOM 1587 N N . ASN A 1 195 ? -6.424 2.462 -19.617 1.00 83.94 195 ASN A N 1
ATOM 1588 C CA . ASN A 1 195 ? -7.018 2.768 -20.925 1.00 83.94 195 ASN A CA 1
ATOM 1589 C C . ASN A 1 195 ? -8.420 3.400 -20.839 1.00 83.94 195 ASN A C 1
ATOM 1591 O O . ASN A 1 195 ? -8.900 3.976 -21.818 1.00 83.94 195 ASN A O 1
ATOM 1595 N N . ARG A 1 196 ? -9.119 3.243 -19.708 1.00 79.81 196 ARG A N 1
ATOM 1596 C CA . ARG A 1 196 ? -10.458 3.810 -19.484 1.00 79.81 196 ARG A CA 1
ATOM 1597 C C . ARG A 1 196 ? -10.431 5.181 -18.819 1.00 79.81 196 ARG A C 1
ATOM 1599 O O . ARG A 1 196 ? -11.452 5.869 -18.857 1.00 79.81 196 ARG A O 1
ATOM 1606 N N . HIS A 1 197 ? -9.297 5.578 -18.254 1.00 73.69 197 HIS A N 1
ATOM 1607 C CA . HIS A 1 197 ? -9.080 6.896 -17.675 1.00 73.69 197 HIS A CA 1
ATOM 1608 C C . HIS A 1 197 ? -8.096 7.683 -18.551 1.00 73.69 197 HIS A C 1
ATOM 1610 O O . HIS A 1 197 ? -7.196 7.124 -19.157 1.00 73.69 197 HIS A O 1
ATOM 1616 N N . GLN A 1 198 ? -8.303 8.990 -18.703 1.00 64.12 198 GLN A N 1
ATOM 1617 C CA . GLN A 1 198 ? -7.322 9.838 -19.400 1.00 64.12 198 GLN A CA 1
ATOM 1618 C C . GLN A 1 198 ? -6.174 10.251 -18.463 1.00 64.12 198 GLN A C 1
ATOM 1620 O O . GLN A 1 198 ? -5.113 10.649 -18.935 1.00 64.12 198 GLN A O 1
ATOM 1625 N N . ASP A 1 199 ? -6.397 10.114 -17.155 1.00 62.34 199 ASP A N 1
ATOM 1626 C CA . ASP A 1 199 ? -5.452 10.396 -16.080 1.00 62.34 199 ASP A CA 1
ATOM 1627 C C . ASP A 1 199 ? -4.595 9.166 -15.738 1.00 62.34 199 ASP A C 1
ATOM 1629 O O . ASP A 1 199 ? -4.975 8.020 -15.996 1.00 62.34 199 ASP A O 1
ATOM 1633 N N . VAL A 1 200 ? -3.432 9.402 -15.126 1.00 72.31 200 VAL A N 1
ATOM 1634 C CA . VAL A 1 200 ? -2.487 8.345 -14.743 1.00 72.31 200 VAL A CA 1
ATOM 1635 C C . VAL A 1 200 ? -3.005 7.607 -13.504 1.00 72.31 200 VAL A C 1
ATOM 1637 O O . VAL A 1 200 ? -2.936 8.137 -12.398 1.00 72.31 200 VAL A O 1
ATOM 1640 N N . ILE A 1 201 ? -3.475 6.362 -13.662 1.00 83.62 201 ILE A N 1
ATOM 1641 C CA . ILE A 1 201 ? -3.753 5.481 -12.518 1.00 83.62 201 ILE A CA 1
ATOM 1642 C C . ILE A 1 201 ? -2.434 4.849 -12.069 1.00 83.62 201 ILE A C 1
ATOM 1644 O O . ILE A 1 201 ? -1.889 3.950 -12.723 1.00 83.62 201 ILE A O 1
ATOM 1648 N N . THR A 1 202 ? -1.913 5.326 -10.941 1.00 86.62 202 THR A N 1
ATOM 1649 C CA . THR A 1 202 ? -0.633 4.878 -10.376 1.00 86.62 202 THR A CA 1
ATOM 1650 C C . THR A 1 202 ? -0.695 3.419 -9.907 1.00 86.62 202 THR A C 1
ATOM 1652 O O . THR A 1 202 ? -1.761 2.814 -9.752 1.00 86.62 202 THR A O 1
ATOM 1655 N N . ASN A 1 203 ? 0.468 2.830 -9.613 1.00 88.25 203 ASN A N 1
ATOM 1656 C CA . ASN A 1 203 ? 0.577 1.496 -9.005 1.00 88.25 203 ASN A CA 1
ATOM 1657 C C . ASN A 1 203 ? 0.106 1.447 -7.533 1.00 88.25 203 ASN A C 1
ATOM 1659 O O . ASN A 1 203 ? 0.105 0.366 -6.933 1.00 88.25 203 ASN A O 1
ATOM 1663 N N . ARG A 1 204 ? -0.302 2.592 -6.967 1.00 91.75 204 ARG A N 1
ATOM 1664 C CA . ARG A 1 204 ? -0.938 2.749 -5.652 1.00 91.75 204 ARG A CA 1
ATOM 1665 C C . ARG A 1 204 ? -2.464 2.752 -5.742 1.00 91.75 204 ARG A C 1
ATOM 1667 O O . ARG A 1 204 ? -3.138 2.717 -4.717 1.00 91.75 204 ARG A O 1
ATOM 1674 N N . MET A 1 205 ? -3.014 2.696 -6.953 1.00 93.94 205 MET A N 1
ATOM 1675 C CA . MET A 1 205 ? -4.447 2.661 -7.226 1.00 93.94 205 MET A CA 1
ATOM 1676 C C . MET A 1 205 ? -4.847 1.403 -8.001 1.00 93.94 205 MET A C 1
ATOM 1678 O O . MET A 1 205 ? -4.031 0.781 -8.684 1.00 93.94 205 MET A O 1
ATOM 1682 N N . PHE A 1 206 ? -6.117 1.016 -7.915 1.00 94.06 206 PHE A N 1
ATOM 1683 C CA . PHE A 1 206 ? -6.707 -0.013 -8.771 1.00 94.06 206 PHE A CA 1
ATOM 1684 C C . PHE A 1 206 ? -8.140 0.335 -9.149 1.00 94.06 206 PHE A C 1
ATOM 1686 O O . PHE A 1 206 ? -8.812 1.081 -8.442 1.00 94.06 206 PHE A O 1
ATOM 1693 N N . CYS A 1 207 ? -8.620 -0.254 -10.241 1.00 92.31 207 CYS A N 1
ATOM 1694 C CA . CYS A 1 207 ? -10.007 -0.117 -10.655 1.00 92.31 207 CYS A CA 1
ATOM 1695 C C . CYS A 1 207 ? -10.836 -1.338 -10.261 1.00 92.31 207 CYS A C 1
ATOM 1697 O O . CYS A 1 207 ? -10.371 -2.481 -10.332 1.00 92.31 207 CYS A O 1
ATOM 1699 N N . ALA A 1 208 ? -12.110 -1.109 -9.961 1.00 91.06 208 ALA A N 1
ATOM 1700 C CA . ALA A 1 208 ? -13.102 -2.171 -9.891 1.00 91.06 208 ALA A CA 1
ATOM 1701 C C . ALA A 1 208 ? -14.424 -1.723 -10.515 1.00 91.06 208 ALA A C 1
ATOM 1703 O O . ALA A 1 208 ? -14.770 -0.545 -10.511 1.00 91.06 208 ALA A O 1
ATOM 1704 N N . MET A 1 209 ? -15.172 -2.675 -11.071 1.00 86.56 209 MET A N 1
ATOM 1705 C CA . MET A 1 209 ? -16.488 -2.393 -11.641 1.00 86.56 209 MET A CA 1
ATOM 1706 C C . MET A 1 209 ? -17.447 -3.571 -11.507 1.00 86.56 209 MET A C 1
ATOM 1708 O O . MET A 1 209 ? -17.034 -4.719 -11.337 1.00 86.56 209 MET A O 1
ATOM 1712 N N . SER A 1 210 ? -18.746 -3.300 -11.616 1.00 81.75 210 SER A N 1
ATOM 1713 C CA . SER A 1 210 ? -19.760 -4.353 -11.667 1.00 81.75 210 SER A CA 1
ATOM 1714 C C . SER A 1 210 ? -19.685 -5.132 -12.986 1.00 81.75 210 SER A C 1
ATOM 1716 O O . SER A 1 210 ? -19.382 -4.569 -14.038 1.00 81.75 210 SER A O 1
ATOM 1718 N N . ASP A 1 211 ? -19.979 -6.433 -12.934 1.00 72.31 211 ASP A N 1
ATOM 1719 C CA . ASP A 1 211 ? -20.095 -7.293 -14.119 1.00 72.31 211 ASP A CA 1
ATOM 1720 C C . ASP A 1 211 ? -21.470 -7.219 -14.803 1.00 72.31 211 ASP A C 1
ATOM 1722 O O . ASP A 1 211 ? -21.650 -7.789 -15.882 1.00 72.31 211 ASP A O 1
ATOM 1726 N N . ASP A 1 212 ? -22.428 -6.512 -14.197 1.00 65.56 212 ASP A N 1
ATOM 1727 C CA . ASP A 1 212 ? -23.829 -6.497 -14.605 1.00 65.56 212 ASP A CA 1
ATOM 1728 C C . ASP A 1 212 ? -24.079 -5.434 -15.691 1.00 65.56 212 ASP A C 1
ATOM 1730 O O . ASP A 1 212 ? -24.160 -4.232 -15.431 1.00 65.56 212 ASP A O 1
ATOM 1734 N N . ARG A 1 213 ? -24.156 -5.883 -16.950 1.00 52.66 213 ARG A N 1
ATOM 1735 C CA . ARG A 1 213 ? -24.170 -5.010 -18.141 1.00 52.66 213 ARG A CA 1
ATOM 1736 C C . ARG A 1 213 ? -25.444 -4.168 -18.377 1.00 52.66 213 ARG A C 1
ATOM 1738 O O . ARG A 1 213 ? -25.303 -3.148 -19.047 1.00 52.66 213 ARG A O 1
ATOM 1745 N N . PRO A 1 214 ? -26.654 -4.492 -17.871 1.00 52.81 214 PRO A N 1
ATOM 1746 C CA . PRO A 1 214 ? -27.812 -3.602 -17.997 1.00 52.81 214 PRO A CA 1
ATOM 1747 C C . PRO A 1 214 ? -27.989 -2.632 -16.813 1.00 52.81 214 PRO A C 1
ATOM 1749 O O . PRO A 1 214 ? -28.644 -1.607 -16.974 1.00 52.81 214 PRO A O 1
ATOM 1752 N N . THR A 1 215 ? -27.403 -2.911 -15.641 1.00 57.81 215 THR A N 1
ATOM 1753 C CA . THR A 1 215 ? -27.447 -2.029 -14.460 1.00 57.81 215 THR A CA 1
ATOM 1754 C C . THR A 1 215 ? -26.082 -1.988 -13.788 1.00 57.81 215 THR A C 1
ATOM 1756 O O . THR A 1 215 ? -25.842 -2.714 -12.821 1.00 57.81 215 THR A O 1
ATOM 1759 N N . ALA A 1 216 ? -25.180 -1.148 -14.297 1.00 59.62 216 ALA A N 1
ATOM 1760 C CA . ALA A 1 216 ? -23.914 -0.900 -13.622 1.00 59.62 216 ALA A CA 1
ATOM 1761 C C . ALA A 1 216 ? -24.193 -0.385 -12.198 1.00 59.62 216 ALA A C 1
ATOM 1763 O O . ALA A 1 216 ? -25.072 0.451 -11.981 1.00 59.62 216 ALA A O 1
ATOM 1764 N N . ARG A 1 217 ? -23.468 -0.927 -11.221 1.00 66.12 217 ARG A N 1
ATOM 1765 C CA . ARG A 1 217 ? -23.520 -0.520 -9.812 1.00 66.12 217 ARG A CA 1
ATOM 1766 C C . ARG A 1 217 ? -22.106 -0.216 -9.354 1.00 66.12 217 ARG A C 1
ATOM 1768 O O . ARG A 1 217 ? -21.177 -0.896 -9.784 1.00 66.12 217 ARG A O 1
ATOM 1775 N N . ASP A 1 218 ? -21.964 0.774 -8.490 1.00 61.34 218 ASP A N 1
ATOM 1776 C CA . ASP A 1 218 ? -20.672 1.278 -8.029 1.00 61.34 218 ASP A CA 1
ATOM 1777 C C . ASP A 1 218 ? -20.849 2.026 -6.703 1.00 61.34 218 ASP A C 1
ATOM 1779 O O . ASP A 1 218 ? -21.988 2.238 -6.271 1.00 61.34 218 ASP A O 1
ATOM 1783 N N . SER A 1 219 ? -19.744 2.422 -6.075 1.00 60.47 219 SER A N 1
ATOM 1784 C CA . SER A 1 219 ? -19.760 3.428 -5.008 1.00 60.47 219 SER A CA 1
ATOM 1785 C C . SER A 1 219 ? -20.224 4.786 -5.535 1.00 60.47 219 SER A C 1
ATOM 1787 O O . SER A 1 219 ? -20.058 5.099 -6.717 1.00 60.47 219 SER A O 1
ATOM 1789 N N . CYS A 1 220 ? -20.784 5.616 -4.659 1.00 61.50 220 CYS A N 1
ATOM 1790 C CA . CYS A 1 220 ? -21.170 6.981 -5.007 1.00 61.50 220 CYS A CA 1
ATOM 1791 C C . CYS A 1 220 ? -20.868 7.960 -3.864 1.00 61.50 220 CYS A C 1
ATOM 1793 O O . CYS A 1 220 ? -20.256 7.603 -2.860 1.00 61.50 220 CYS A O 1
ATOM 1795 N N . PHE A 1 221 ? -21.288 9.220 -4.013 1.00 56.56 221 PHE A N 1
ATOM 1796 C CA . PHE A 1 221 ? -21.091 10.261 -3.001 1.00 56.56 221 PHE A CA 1
ATOM 1797 C C . PHE A 1 221 ? -21.493 9.780 -1.599 1.00 56.56 221 PHE A C 1
ATOM 1799 O O . PHE A 1 221 ? -22.607 9.291 -1.414 1.00 56.56 221 PHE A O 1
ATOM 1806 N N . GLY A 1 222 ? -20.601 9.960 -0.623 1.00 57.47 222 GLY A N 1
ATOM 1807 C CA . GLY A 1 222 ? -20.767 9.492 0.757 1.00 57.47 222 GLY A CA 1
ATOM 1808 C C . GLY A 1 222 ? -20.114 8.136 1.050 1.00 57.47 222 GLY A C 1
ATOM 1809 O O . GLY A 1 222 ? -19.873 7.838 2.214 1.00 57.47 222 GLY A O 1
ATOM 1810 N N . ASP A 1 223 ? -19.754 7.351 0.026 1.00 76.31 223 ASP A N 1
ATOM 1811 C CA . ASP A 1 223 ? -18.986 6.108 0.203 1.00 76.31 223 ASP A CA 1
ATOM 1812 C C . ASP A 1 223 ? -17.468 6.335 0.229 1.00 76.31 223 ASP A C 1
ATOM 1814 O O . ASP A 1 223 ? -16.732 5.404 0.542 1.00 76.31 223 ASP A O 1
ATOM 1818 N N . SER A 1 224 ? -16.975 7.537 -0.078 1.00 85.12 224 SER A N 1
ATOM 1819 C CA . SER A 1 224 ? -15.547 7.875 -0.017 1.00 85.12 224 SER A CA 1
ATOM 1820 C C . SER A 1 224 ? -14.906 7.421 1.299 1.00 85.12 224 SER A C 1
ATOM 1822 O O . SER A 1 224 ? -15.466 7.644 2.371 1.00 85.12 224 SER A O 1
ATOM 1824 N N . GLY A 1 225 ? -13.759 6.745 1.227 1.00 92.06 225 GLY A N 1
ATOM 1825 C CA . GLY A 1 225 ? -13.075 6.160 2.384 1.00 92.06 225 GLY A CA 1
ATOM 1826 C C . GLY A 1 225 ? -13.662 4.842 2.911 1.00 92.06 225 GLY A C 1
ATOM 1827 O O . GLY A 1 225 ? -13.080 4.241 3.812 1.00 92.06 225 GLY A O 1
ATOM 1828 N N . SER A 1 226 ? -14.772 4.353 2.351 1.00 93.31 226 SER A N 1
ATOM 1829 C CA . SER A 1 226 ? -15.355 3.046 2.691 1.00 93.31 226 SER A CA 1
ATOM 1830 C C . SER A 1 226 ? -14.520 1.884 2.127 1.00 93.31 226 SER A C 1
ATOM 1832 O O . SER A 1 226 ? -13.745 2.078 1.183 1.00 93.31 226 SER A O 1
ATOM 1834 N N . PRO A 1 227 ? -14.659 0.655 2.661 1.00 96.12 227 PRO A N 1
ATOM 1835 C CA . PRO A 1 227 ? -13.793 -0.450 2.282 1.00 96.12 227 PRO A CA 1
ATOM 1836 C C . PRO A 1 227 ? -14.186 -1.048 0.932 1.00 96.12 227 PRO A C 1
ATOM 1838 O O . PRO A 1 227 ? -15.353 -1.360 0.700 1.00 96.12 227 PRO A O 1
ATOM 1841 N N . PHE A 1 228 ? -13.189 -1.353 0.107 1.00 96.00 228 PHE A N 1
ATOM 1842 C CA . PHE A 1 228 ? -13.241 -2.474 -0.823 1.00 96.00 228 PHE A CA 1
ATOM 1843 C C . PHE A 1 228 ? -12.670 -3.701 -0.103 1.00 96.00 228 PHE A C 1
ATOM 1845 O O . PHE A 1 228 ? -11.456 -3.829 0.087 1.00 96.00 228 PHE A O 1
ATOM 1852 N N . ALA A 1 229 ? -13.556 -4.593 0.335 1.00 95.75 229 ALA A N 1
ATOM 1853 C CA . ALA A 1 229 ? -13.203 -5.768 1.116 1.00 95.75 229 ALA A CA 1
ATOM 1854 C C . ALA A 1 229 ? -13.316 -7.050 0.285 1.00 95.75 229 ALA A C 1
ATOM 1856 O O . ALA A 1 229 ? -14.302 -7.268 -0.426 1.00 95.75 229 ALA A O 1
ATOM 1857 N N . VAL A 1 230 ? -12.329 -7.933 0.416 1.00 95.00 230 VAL A N 1
ATOM 1858 C CA . VAL A 1 230 ? -12.345 -9.263 -0.204 1.00 95.00 230 VAL A CA 1
ATOM 1859 C C . VAL A 1 230 ? -12.388 -10.311 0.894 1.00 95.00 230 VAL A C 1
ATOM 1861 O O . VAL A 1 230 ? -11.677 -10.224 1.895 1.00 95.00 230 VAL A O 1
ATOM 1864 N N . ARG A 1 231 ? -13.255 -11.305 0.713 1.00 92.31 231 ARG A N 1
ATOM 1865 C CA . ARG A 1 231 ? -13.330 -12.450 1.611 1.00 92.31 231 ARG A CA 1
ATOM 1866 C C . ARG A 1 231 ? -12.377 -13.531 1.124 1.00 92.31 231 ARG A C 1
ATOM 1868 O O . ARG A 1 231 ? -12.557 -14.039 0.021 1.00 92.31 231 ARG A O 1
ATOM 1875 N N . ASP A 1 232 ? -11.443 -13.913 1.980 1.00 88.50 232 ASP A N 1
ATOM 1876 C CA . ASP A 1 232 ? -10.563 -15.058 1.786 1.00 88.50 232 ASP A CA 1
ATOM 1877 C C . ASP A 1 232 ? -10.814 -16.061 2.921 1.00 88.50 232 ASP A C 1
ATOM 1879 O O . ASP A 1 232 ? -10.684 -15.757 4.112 1.00 88.50 232 ASP A O 1
ATOM 1883 N N . ASN A 1 233 ? -11.283 -17.254 2.557 1.00 85.88 233 ASN A N 1
ATOM 1884 C CA . ASN A 1 233 ? -11.786 -18.262 3.491 1.00 85.88 233 ASN A CA 1
ATOM 1885 C C . ASN A 1 233 ? -12.872 -17.716 4.454 1.00 85.88 233 ASN A C 1
ATOM 1887 O O . ASN A 1 233 ? -13.997 -17.370 4.059 1.00 85.88 233 ASN A O 1
ATOM 1891 N N . LYS A 1 234 ? -12.567 -17.684 5.756 1.00 85.12 234 LYS A N 1
ATOM 1892 C CA . LYS A 1 234 ? -13.470 -17.215 6.820 1.00 85.12 234 LYS A CA 1
ATOM 1893 C C . LYS A 1 234 ? -13.232 -15.753 7.213 1.00 85.12 234 LYS A C 1
ATOM 1895 O O . LYS A 1 234 ? -14.025 -15.245 8.000 1.00 85.12 234 LYS A O 1
ATOM 1900 N N . ARG A 1 235 ? -12.203 -15.093 6.666 1.00 90.06 235 ARG A N 1
ATOM 1901 C CA . ARG A 1 235 ? -11.818 -13.723 7.028 1.00 90.06 235 ARG A CA 1
ATOM 1902 C C . ARG A 1 235 ? -12.067 -12.739 5.891 1.00 90.06 235 ARG A C 1
ATOM 1904 O O . ARG A 1 235 ? -12.009 -13.082 4.712 1.00 90.06 235 ARG A O 1
ATOM 1911 N N . TRP A 1 236 ? -12.338 -11.501 6.269 1.00 94.44 236 TRP A N 1
ATOM 1912 C CA . TRP A 1 236 ? -12.434 -10.356 5.379 1.00 94.44 236 TRP A CA 1
ATOM 1913 C C . TRP A 1 236 ? -11.184 -9.496 5.499 1.00 94.44 236 TRP A C 1
ATOM 1915 O O . TRP A 1 236 ? -10.757 -9.157 6.604 1.00 94.44 236 TRP A O 1
ATOM 1925 N N . PHE A 1 237 ? -10.630 -9.136 4.347 1.00 95.62 237 PHE A N 1
ATOM 1926 C CA . PHE A 1 237 ? -9.439 -8.313 4.230 1.00 95.62 237 PHE A CA 1
ATOM 1927 C C . PHE A 1 237 ? -9.774 -6.986 3.565 1.00 95.62 237 PHE A C 1
ATOM 1929 O O . PHE A 1 237 ? -10.510 -6.948 2.574 1.00 95.62 237 PHE A O 1
ATOM 1936 N N . LEU A 1 238 ? -9.209 -5.908 4.101 1.00 97.00 238 LEU A N 1
ATOM 1937 C CA . LEU A 1 238 ? -9.268 -4.588 3.499 1.00 97.00 238 LEU A CA 1
ATOM 1938 C C . LEU A 1 238 ? -8.256 -4.508 2.360 1.00 97.00 238 LEU A C 1
ATOM 1940 O O . LEU A 1 238 ? -7.051 -4.455 2.587 1.00 97.00 238 LEU A O 1
ATOM 1944 N N . ILE A 1 239 ? -8.755 -4.513 1.130 1.00 96.94 239 ILE A N 1
ATOM 1945 C CA . ILE A 1 239 ? -7.913 -4.502 -0.066 1.00 96.94 239 ILE A CA 1
ATOM 1946 C C . ILE A 1 239 ? -7.777 -3.088 -0.631 1.00 96.94 239 ILE A C 1
ATOM 1948 O O . ILE A 1 239 ? -6.705 -2.710 -1.111 1.00 96.94 239 ILE A O 1
ATOM 1952 N N . GLY A 1 240 ? -8.845 -2.296 -0.534 1.00 97.00 240 GLY A N 1
ATOM 1953 C CA . GLY A 1 240 ? -8.832 -0.916 -0.985 1.00 97.00 240 GLY A CA 1
ATOM 1954 C C . GLY A 1 240 ? -9.752 0.012 -0.218 1.00 97.00 240 GLY A C 1
ATOM 1955 O O . GLY A 1 240 ? -10.589 -0.435 0.564 1.00 97.00 240 GLY A O 1
ATOM 1956 N N . LEU A 1 241 ? -9.607 1.304 -0.490 1.00 97.38 241 LEU A N 1
ATOM 1957 C CA . LEU A 1 241 ? -10.498 2.362 -0.017 1.00 97.38 241 LEU A CA 1
ATOM 1958 C C . LEU A 1 241 ? -11.124 3.052 -1.222 1.00 97.38 241 LEU A C 1
ATOM 1960 O O . LEU A 1 241 ? -10.428 3.312 -2.202 1.00 97.38 241 LEU A O 1
ATOM 1964 N N . VAL A 1 242 ? -12.424 3.334 -1.156 1.00 94.62 242 VAL A N 1
ATOM 1965 C CA . VAL A 1 242 ? -13.116 4.139 -2.174 1.00 94.62 242 VAL A CA 1
ATOM 1966 C C . VAL A 1 242 ? -12.445 5.513 -2.239 1.00 94.62 242 VAL A C 1
ATOM 1968 O O . VAL A 1 242 ? -12.439 6.227 -1.236 1.00 94.62 242 VAL A O 1
ATOM 1971 N N . SER A 1 243 ? -11.893 5.876 -3.398 1.00 90.12 243 SER A N 1
ATOM 1972 C CA . SER A 1 243 ? -11.152 7.128 -3.580 1.00 90.12 243 SER A CA 1
ATOM 1973 C C . SER A 1 243 ? -11.904 8.076 -4.514 1.00 90.12 243 SER A C 1
ATOM 1975 O O . SER A 1 243 ? -12.553 9.011 -4.046 1.00 90.12 243 SER A O 1
ATOM 1977 N N . TRP A 1 244 ? -11.915 7.806 -5.820 1.00 82.69 244 TRP A N 1
ATOM 1978 C CA . TRP A 1 244 ? -12.559 8.676 -6.806 1.00 82.69 244 TRP A CA 1
ATOM 1979 C C . TRP A 1 244 ? -13.122 7.890 -7.996 1.00 82.69 244 TRP A C 1
ATOM 1981 O O . TRP A 1 244 ? -12.938 6.683 -8.133 1.00 82.69 244 TRP A O 1
ATOM 1991 N N . GLY A 1 245 ? -13.857 8.579 -8.866 1.00 72.81 245 GLY A N 1
ATOM 1992 C CA . GLY A 1 245 ? -14.401 8.015 -10.097 1.00 72.81 245 GLY A CA 1
ATOM 1993 C C . GLY A 1 245 ? -15.078 9.085 -10.949 1.00 72.81 245 GLY A C 1
ATOM 1994 O O . GLY A 1 245 ? -15.427 10.163 -10.461 1.00 72.81 245 GLY A O 1
ATOM 1995 N N . ILE A 1 246 ? -15.269 8.802 -12.239 1.00 63.16 246 ILE A N 1
ATOM 1996 C CA . ILE A 1 246 ? -15.985 9.708 -13.146 1.00 63.16 246 ILE A CA 1
ATOM 1997 C C . ILE A 1 246 ? -17.476 9.362 -13.096 1.00 63.16 246 ILE A C 1
ATOM 1999 O O . ILE A 1 246 ? -17.958 8.492 -13.826 1.00 63.16 246 ILE A O 1
ATOM 2003 N N . GLY A 1 247 ? -18.207 10.082 -12.244 1.00 55.31 247 GLY A N 1
ATOM 2004 C CA . GLY A 1 247 ? -19.617 9.817 -11.954 1.00 55.31 247 GLY A CA 1
ATOM 2005 C C . GLY A 1 247 ? -19.824 8.542 -11.134 1.00 55.31 247 GLY A C 1
ATOM 2006 O O . GLY A 1 247 ? -18.869 7.873 -10.754 1.00 55.31 247 GLY A O 1
ATOM 2007 N N . CYS A 1 248 ? -21.083 8.196 -10.864 1.00 62.81 248 CYS A N 1
ATOM 2008 C CA . CYS A 1 248 ? -21.409 6.978 -10.118 1.00 62.81 248 CYS A CA 1
ATOM 2009 C C . CYS A 1 248 ? -21.905 5.900 -11.079 1.00 62.81 248 CYS A C 1
ATOM 2011 O O . CYS A 1 248 ? -22.909 6.101 -11.765 1.00 62.81 248 CYS A O 1
ATOM 2013 N N . ALA A 1 249 ? -21.228 4.750 -11.115 1.00 62.44 249 ALA A N 1
ATOM 2014 C CA . ALA A 1 249 ? -21.639 3.588 -11.902 1.00 62.44 249 ALA A CA 1
ATOM 2015 C C . ALA A 1 249 ? -21.784 3.846 -13.414 1.00 62.44 249 ALA A C 1
ATOM 2017 O O . ALA A 1 249 ? -22.601 3.223 -14.098 1.00 62.44 249 ALA A O 1
ATOM 2018 N N . ARG A 1 250 ? -20.973 4.748 -13.977 1.00 66.31 250 ARG A N 1
ATOM 2019 C CA . ARG A 1 250 ? -20.937 4.961 -15.427 1.00 66.31 250 ARG A CA 1
ATOM 2020 C C . ARG A 1 250 ? -20.222 3.783 -16.081 1.00 66.31 250 ARG A C 1
ATOM 2022 O O . ARG A 1 250 ? -19.035 3.593 -15.883 1.00 66.31 250 ARG A O 1
ATOM 2029 N N . HIS A 1 251 ? -20.907 3.019 -16.935 1.00 66.56 251 HIS A N 1
ATOM 2030 C CA . HIS A 1 251 ? -20.364 1.777 -17.521 1.00 66.56 251 HIS A CA 1
ATOM 2031 C C . HIS A 1 251 ? -18.967 1.938 -18.173 1.00 66.56 251 HIS A C 1
ATOM 2033 O O . HIS A 1 251 ? -18.180 0.988 -18.212 1.00 66.56 251 HIS A O 1
ATOM 2039 N N . ARG A 1 252 ? -18.642 3.118 -18.717 1.00 66.12 252 ARG A N 1
ATOM 2040 C CA . ARG A 1 252 ? -17.328 3.380 -19.329 1.00 66.12 252 ARG A CA 1
ATOM 2041 C C . ARG A 1 252 ? -16.211 3.656 -18.319 1.00 66.12 252 ARG A C 1
ATOM 2043 O O . ARG A 1 252 ? -15.065 3.378 -18.649 1.00 66.12 252 ARG A O 1
ATOM 2050 N N . PHE A 1 253 ? -16.536 4.133 -17.122 1.00 75.75 253 PHE A N 1
ATOM 2051 C CA . PHE A 1 253 ? -15.571 4.601 -16.134 1.00 75.75 253 PHE A CA 1
ATOM 2052 C C . PHE A 1 253 ? -15.674 3.745 -14.868 1.00 75.75 253 PHE A C 1
ATOM 2054 O O . PHE A 1 253 ? -16.667 3.855 -14.151 1.00 75.75 253 PHE A O 1
ATOM 2061 N N . PRO A 1 254 ? -14.714 2.842 -14.618 1.00 84.50 254 PRO A N 1
ATOM 2062 C CA . PRO A 1 254 ? -14.690 2.102 -13.364 1.00 84.50 254 PRO A CA 1
ATOM 2063 C C . PRO A 1 254 ? -14.402 3.042 -12.180 1.00 84.50 254 PRO A C 1
ATOM 2065 O O . PRO A 1 254 ? -13.804 4.105 -12.353 1.00 84.50 254 PRO A O 1
ATOM 2068 N N . GLY A 1 255 ? -14.812 2.638 -10.978 1.00 87.12 255 GLY A N 1
ATOM 2069 C CA . GLY A 1 255 ? -14.387 3.306 -9.750 1.00 87.12 255 GLY A CA 1
ATOM 2070 C C . GLY A 1 255 ? -12.902 3.052 -9.486 1.00 87.12 255 GLY A C 1
ATOM 2071 O O . GLY A 1 255 ? -12.394 1.971 -9.811 1.00 87.12 255 GLY A O 1
ATOM 2072 N N . VAL A 1 256 ? -12.226 4.031 -8.887 1.00 91.88 256 VAL A N 1
ATOM 2073 C CA . VAL A 1 256 ? -10.803 3.988 -8.539 1.00 91.88 256 VAL A CA 1
ATOM 2074 C C . VAL A 1 256 ? -10.645 3.928 -7.021 1.00 91.88 256 VAL A C 1
ATOM 2076 O O . VAL A 1 256 ? -11.301 4.647 -6.262 1.00 91.88 256 VAL A O 1
ATOM 2079 N N . TYR A 1 257 ? -9.767 3.034 -6.582 1.00 95.25 257 TYR A N 1
ATOM 2080 C CA . TYR A 1 257 ? -9.578 2.675 -5.185 1.00 95.25 257 TYR A CA 1
ATOM 2081 C C . TYR A 1 257 ? -8.102 2.765 -4.809 1.00 95.25 257 TYR A C 1
ATOM 2083 O O . TYR A 1 257 ? -7.240 2.286 -5.551 1.00 95.25 257 TYR A O 1
ATOM 2091 N N . THR A 1 258 ? -7.810 3.293 -3.623 1.00 96.88 258 THR A N 1
ATOM 2092 C CA . THR A 1 258 ? -6.457 3.281 -3.049 1.00 96.88 258 THR A CA 1
ATOM 2093 C C . THR A 1 258 ? -6.083 1.852 -2.654 1.00 96.88 258 THR A C 1
ATOM 2095 O O . THR A 1 258 ? -6.857 1.186 -1.968 1.00 96.88 258 THR A O 1
ATOM 2098 N N . ARG A 1 259 ? -4.905 1.355 -3.052 1.00 95.94 259 ARG A N 1
ATOM 2099 C CA . ARG A 1 259 ? -4.384 0.026 -2.678 1.00 95.94 259 ARG A CA 1
ATOM 2100 C C . ARG A 1 259 ? -3.852 0.053 -1.248 1.00 95.94 259 ARG A C 1
ATOM 2102 O O . ARG A 1 259 ? -2.727 0.477 -1.015 1.00 95.94 259 ARG A O 1
ATOM 2109 N N . VAL A 1 260 ? -4.610 -0.479 -0.292 1.00 95.00 260 VAL A N 1
ATOM 2110 C CA . VAL A 1 260 ? -4.246 -0.406 1.138 1.00 95.00 260 VAL A CA 1
ATOM 2111 C C . VAL A 1 260 ? -2.923 -1.110 1.456 1.00 95.00 260 VAL A C 1
ATOM 2113 O O . VAL A 1 260 ? -2.150 -0.610 2.267 1.00 95.00 260 VAL A O 1
ATOM 2116 N N . HIS A 1 261 ? -2.608 -2.217 0.778 1.00 88.81 261 HIS A N 1
ATOM 2117 C CA . HIS A 1 261 ? -1.351 -2.944 1.003 1.00 88.81 261 HIS A CA 1
ATOM 2118 C C . HIS A 1 261 ? -0.088 -2.143 0.656 1.00 88.81 261 HIS A C 1
ATOM 2120 O O . HIS A 1 261 ? 0.972 -2.466 1.171 1.00 88.81 261 HIS A O 1
ATOM 2126 N N . ARG A 1 262 ? -0.186 -1.092 -0.174 1.00 89.19 262 ARG A N 1
ATOM 2127 C CA . ARG A 1 262 ? 0.943 -0.192 -0.470 1.00 89.19 262 ARG A CA 1
ATOM 2128 C C . ARG A 1 262 ? 1.278 0.747 0.691 1.00 89.19 262 ARG A C 1
ATOM 2130 O O . ARG A 1 262 ? 2.314 1.393 0.665 1.00 89.19 262 ARG A O 1
ATOM 2137 N N . TYR A 1 263 ? 0.414 0.810 1.703 1.00 90.25 263 TYR A N 1
ATOM 2138 C CA . TYR A 1 263 ? 0.551 1.693 2.859 1.00 90.25 263 TYR A CA 1
ATOM 2139 C C . TYR A 1 263 ? 0.658 0.923 4.172 1.00 90.25 263 TYR A C 1
ATOM 2141 O O . TYR A 1 263 ? 0.581 1.536 5.230 1.00 90.25 263 TYR A O 1
ATOM 2149 N N . THR A 1 264 ? 0.823 -0.404 4.146 1.00 83.69 264 THR A N 1
ATOM 2150 C CA . THR A 1 264 ? 0.910 -1.221 5.367 1.00 83.69 264 THR A CA 1
ATOM 2151 C C . THR A 1 264 ? 2.016 -0.739 6.285 1.00 83.69 264 THR A C 1
ATOM 2153 O O . THR A 1 264 ? 1.731 -0.558 7.460 1.00 83.69 264 THR A O 1
ATOM 2156 N N . HIS A 1 265 ? 3.208 -0.436 5.761 1.00 81.12 265 HIS A N 1
ATOM 2157 C CA . HIS A 1 265 ? 4.312 0.095 6.562 1.00 81.12 265 HIS A CA 1
ATOM 2158 C C . HIS A 1 265 ? 3.929 1.405 7.270 1.00 81.12 265 HIS A C 1
ATOM 2160 O O . HIS A 1 265 ? 4.005 1.482 8.495 1.00 81.12 265 HIS A O 1
ATOM 2166 N N . TRP A 1 266 ? 3.411 2.386 6.519 1.00 88.12 266 TRP A N 1
ATOM 2167 C CA . TRP A 1 266 ? 2.924 3.664 7.057 1.00 88.12 266 TRP A CA 1
ATOM 2168 C C . TRP A 1 266 ? 1.800 3.485 8.091 1.00 88.12 266 TRP A C 1
ATOM 2170 O O . TRP A 1 266 ? 1.767 4.168 9.112 1.00 88.12 266 TRP A O 1
ATOM 2180 N N . ILE A 1 267 ? 0.886 2.540 7.860 1.00 88.50 267 ILE A N 1
ATOM 2181 C CA . ILE A 1 267 ? -0.182 2.212 8.808 1.00 88.50 267 ILE A CA 1
ATOM 2182 C C . ILE A 1 267 ? 0.419 1.618 10.087 1.00 88.50 267 ILE A C 1
ATOM 2184 O O . ILE A 1 267 ? 0.110 2.069 11.187 1.00 88.50 267 ILE A O 1
ATOM 2188 N N . THR A 1 268 ? 1.288 0.614 9.964 1.00 83.69 268 THR A N 1
ATOM 2189 C CA . THR A 1 268 ? 1.867 -0.091 11.112 1.00 83.69 268 THR A CA 1
ATOM 2190 C C . THR A 1 268 ? 2.812 0.780 11.924 1.00 83.69 268 THR A C 1
ATOM 2192 O O . THR A 1 268 ? 2.817 0.650 13.144 1.00 83.69 268 THR A O 1
ATOM 2195 N N . SER A 1 269 ? 3.545 1.706 11.295 1.00 82.12 269 SER A N 1
ATOM 2196 C CA . SER A 1 269 ? 4.433 2.630 12.006 1.00 82.12 269 SER A CA 1
ATOM 2197 C C . SER A 1 269 ? 3.668 3.610 12.896 1.00 82.12 269 SER A C 1
ATOM 2199 O O . SER A 1 269 ? 4.213 4.082 13.879 1.00 82.12 269 SER A O 1
ATOM 2201 N N . LEU A 1 270 ? 2.409 3.920 12.565 1.00 83.75 270 LEU A N 1
ATOM 2202 C CA . LEU A 1 270 ? 1.566 4.839 13.339 1.00 83.75 270 LEU A CA 1
ATOM 2203 C C . LEU A 1 270 ? 0.693 4.112 14.366 1.00 83.75 270 LEU A C 1
ATOM 2205 O O . LEU A 1 270 ? 0.454 4.615 15.460 1.00 83.75 270 LEU A O 1
ATOM 2209 N N . ILE A 1 271 ? 0.201 2.925 14.011 1.00 82.44 271 ILE A N 1
ATOM 2210 C CA . ILE A 1 271 ? -0.642 2.115 14.895 1.00 82.44 271 ILE A CA 1
ATOM 2211 C C . ILE A 1 271 ? 0.196 1.395 15.967 1.00 82.44 271 ILE A C 1
ATOM 2213 O O . ILE A 1 271 ? -0.302 1.148 17.067 1.00 82.44 271 ILE A O 1
ATOM 2217 N N . GLY A 1 272 ? 1.460 1.079 15.662 1.00 56.50 272 GLY A N 1
ATOM 2218 C CA . GLY A 1 272 ? 2.405 0.423 16.569 1.00 56.50 272 GLY A CA 1
ATOM 2219 C C . GLY A 1 272 ? 2.736 1.228 17.830 1.00 56.50 272 GLY A C 1
ATOM 2220 O O . GLY A 1 272 ? 2.968 0.618 18.872 1.00 56.50 272 GLY A O 1
ATOM 2221 N N . ASP A 1 273 ? 2.630 2.560 17.781 1.00 46.66 273 ASP A N 1
ATOM 2222 C CA . ASP A 1 273 ? 2.887 3.459 18.920 1.00 46.66 273 ASP A CA 1
ATOM 2223 C C . ASP A 1 273 ? 1.900 3.278 20.096 1.00 46.66 273 ASP A C 1
ATOM 2225 O O . ASP A 1 273 ? 2.194 3.683 21.218 1.00 46.66 273 ASP A O 1
ATOM 2229 N N . ASP A 1 274 ? 0.738 2.637 19.896 1.00 43.47 274 ASP A N 1
ATOM 2230 C CA . ASP A 1 274 ? -0.184 2.284 20.996 1.00 43.47 274 ASP A CA 1
ATOM 2231 C C . ASP A 1 274 ? 0.071 0.865 21.567 1.00 43.47 274 ASP A C 1
ATOM 2233 O O . ASP A 1 274 ? -0.560 0.477 22.554 1.00 43.47 274 ASP A O 1
ATOM 2237 N N . THR A 1 275 ? 0.981 0.076 20.972 1.00 39.78 275 THR A N 1
ATOM 2238 C CA . THR A 1 275 ? 1.307 -1.304 21.407 1.00 39.78 275 THR A CA 1
ATOM 2239 C C . THR A 1 275 ? 2.571 -1.425 22.262 1.00 39.78 275 THR A C 1
ATOM 2241 O O . THR A 1 275 ? 2.834 -2.504 22.793 1.00 39.78 275 THR A O 1
ATOM 2244 N N . ASP A 1 276 ? 3.276 -0.320 22.512 1.00 42.34 276 ASP A N 1
ATOM 2245 C CA . ASP A 1 276 ? 4.463 -0.219 23.383 1.00 42.34 276 ASP A CA 1
ATOM 2246 C C . ASP A 1 276 ? 4.152 -0.295 24.893 1.00 42.34 276 ASP A C 1
ATOM 2248 O O . ASP A 1 276 ? 4.881 0.202 25.753 1.00 42.34 276 ASP A O 1
ATOM 2252 N N . THR A 1 277 ? 3.065 -0.971 25.261 1.00 49.12 277 THR A N 1
ATOM 2253 C CA . THR A 1 277 ? 2.868 -1.384 26.650 1.00 49.12 277 THR A CA 1
ATOM 2254 C C . THR A 1 277 ? 3.504 -2.754 26.851 1.00 49.12 277 THR A C 1
ATOM 2256 O O . THR A 1 277 ? 3.342 -3.655 26.028 1.00 49.12 277 THR A O 1
ATOM 2259 N N . CYS A 1 278 ? 4.198 -2.947 27.978 1.00 44.16 278 CYS A N 1
ATOM 2260 C CA . CYS A 1 278 ? 4.818 -4.230 28.333 1.00 44.16 278 CYS A CA 1
ATOM 2261 C C . CYS A 1 278 ? 3.856 -5.426 28.205 1.00 44.16 278 CYS A C 1
ATOM 2263 O O . CYS A 1 278 ? 4.303 -6.526 27.903 1.00 44.16 278 CYS A O 1
ATOM 2265 N N . ALA A 1 279 ? 2.548 -5.208 28.377 1.00 45.94 279 ALA A N 1
ATOM 2266 C CA . ALA A 1 279 ? 1.519 -6.229 28.209 1.00 45.94 279 ALA A CA 1
ATOM 2267 C C . ALA A 1 279 ? 1.383 -6.720 26.753 1.00 45.94 279 ALA A C 1
ATOM 2269 O O . ALA A 1 279 ? 1.312 -7.925 26.526 1.00 45.94 279 ALA A O 1
ATOM 2270 N N . GLY A 1 280 ? 1.411 -5.817 25.765 1.00 41.09 280 GLY A N 1
ATOM 2271 C CA . GLY A 1 280 ? 1.318 -6.179 24.343 1.00 41.09 280 GLY A CA 1
ATOM 2272 C C . GLY A 1 280 ? 2.583 -6.865 23.821 1.00 41.09 280 GLY A C 1
ATOM 2273 O O . GLY A 1 280 ? 2.510 -7.803 23.027 1.00 41.09 280 GLY A O 1
ATOM 2274 N N . LEU A 1 281 ? 3.753 -6.457 24.324 1.00 49.94 281 LEU A N 1
ATOM 2275 C CA . LEU A 1 281 ? 5.016 -7.149 24.053 1.00 49.94 281 LEU A CA 1
ATOM 2276 C C . LEU A 1 281 ? 5.048 -8.546 24.686 1.00 49.94 281 LEU A C 1
ATOM 2278 O O . LEU A 1 281 ? 5.511 -9.486 24.048 1.00 49.94 281 LEU A O 1
ATOM 2282 N N . GLN A 1 282 ? 4.518 -8.714 25.899 1.00 56.06 282 GLN A N 1
ATOM 2283 C CA . GLN A 1 282 ? 4.413 -10.025 26.551 1.00 56.06 282 GLN A CA 1
ATOM 2284 C C . GLN A 1 282 ? 3.474 -10.976 25.803 1.00 56.06 282 GLN A C 1
ATOM 2286 O O . GLN A 1 282 ? 3.798 -12.153 25.657 1.00 56.06 282 GLN A O 1
ATOM 2291 N N . GLU A 1 283 ? 2.351 -10.475 25.290 1.00 55.28 283 GLU A N 1
ATOM 2292 C CA . GLU A 1 283 ? 1.409 -11.275 24.503 1.00 55.28 283 GLU A CA 1
ATOM 2293 C C . GLU A 1 283 ? 2.030 -11.711 23.167 1.00 55.28 283 GLU A C 1
ATOM 2295 O O . GLU A 1 283 ? 2.010 -12.898 22.843 1.00 55.28 283 GLU A O 1
ATOM 2300 N N . ARG A 1 284 ? 2.716 -10.797 22.460 1.00 61.75 284 ARG A N 1
ATOM 2301 C CA . ARG A 1 284 ? 3.461 -11.121 21.229 1.00 61.75 284 ARG A CA 1
ATOM 2302 C C . ARG A 1 284 ? 4.593 -12.113 21.470 1.00 61.75 284 ARG A C 1
ATOM 2304 O O . ARG A 1 284 ? 4.758 -13.038 20.682 1.00 61.75 284 ARG A O 1
ATOM 2311 N N . VAL A 1 285 ? 5.366 -11.946 22.545 1.00 67.81 285 VAL A N 1
ATOM 2312 C CA . VAL A 1 285 ? 6.427 -12.896 22.915 1.00 67.81 285 VAL A CA 1
ATOM 2313 C C . VAL A 1 285 ? 5.829 -14.265 23.241 1.00 67.81 285 VAL A C 1
ATOM 2315 O O . VAL A 1 285 ? 6.375 -15.274 22.804 1.00 67.81 285 VAL A O 1
ATOM 2318 N N . SER A 1 286 ? 4.693 -14.328 23.939 1.00 70.06 286 SER A N 1
ATOM 2319 C CA . SER A 1 286 ? 4.003 -15.593 24.223 1.00 70.06 286 SER A CA 1
ATOM 2320 C C . SER A 1 286 ? 3.490 -16.274 22.950 1.00 70.06 286 SER A C 1
ATOM 2322 O O . SER A 1 286 ? 3.615 -17.491 22.819 1.00 70.06 286 SER A O 1
ATOM 2324 N N . GLU A 1 287 ? 2.936 -15.512 22.007 1.00 72.75 287 GLU A N 1
ATOM 2325 C CA . GLU A 1 287 ? 2.430 -16.037 20.736 1.00 72.75 287 GLU A CA 1
ATOM 2326 C C . GLU A 1 287 ? 3.570 -16.548 19.842 1.00 72.75 287 GLU A C 1
ATOM 2328 O O . GLU A 1 287 ? 3.515 -17.683 19.370 1.00 72.75 287 GLU A O 1
ATOM 2333 N N . LEU A 1 288 ? 4.652 -15.772 19.703 1.00 71.19 288 LEU A N 1
ATOM 2334 C CA . LEU A 1 288 ? 5.867 -16.180 18.988 1.00 71.19 288 LEU A CA 1
ATOM 2335 C C . LEU A 1 288 ? 6.512 -17.420 19.613 1.00 71.19 288 LEU A C 1
ATOM 2337 O O . LEU A 1 288 ? 6.909 -18.327 18.893 1.00 71.19 288 LEU A O 1
ATOM 2341 N N . THR A 1 289 ? 6.567 -17.503 20.945 1.00 80.12 289 THR A N 1
ATOM 2342 C CA . THR A 1 289 ? 7.109 -18.680 21.647 1.00 80.12 289 THR A CA 1
ATOM 2343 C C . THR A 1 289 ? 6.252 -19.923 21.392 1.00 80.12 289 THR A C 1
ATOM 2345 O O . THR A 1 289 ? 6.782 -21.010 21.169 1.00 80.12 289 THR A O 1
ATOM 2348 N N . SER A 1 290 ? 4.924 -19.769 21.369 1.00 83.69 290 SER A N 1
ATOM 2349 C CA . SER A 1 290 ? 4.006 -20.857 21.020 1.00 83.69 290 SER A CA 1
ATOM 2350 C C . SER A 1 290 ? 4.185 -21.310 19.568 1.00 83.69 290 SER A C 1
ATOM 2352 O O . SER A 1 290 ? 4.176 -22.512 19.312 1.00 83.69 290 SER A O 1
ATOM 2354 N N . GLN A 1 291 ? 4.358 -20.380 18.626 1.00 76.44 291 GLN A N 1
ATOM 2355 C CA . GLN A 1 291 ? 4.603 -20.704 17.217 1.00 76.44 291 GLN A CA 1
ATOM 2356 C C . GLN A 1 291 ? 5.941 -21.426 17.030 1.00 76.44 291 GLN A C 1
ATOM 2358 O O . GLN A 1 291 ? 5.969 -22.480 16.401 1.00 76.44 291 GLN A O 1
ATOM 2363 N N . LEU A 1 292 ? 7.011 -20.941 17.675 1.00 82.56 292 LEU A N 1
ATOM 2364 C CA . LEU A 1 292 ? 8.325 -21.592 17.641 1.00 82.56 292 LEU A CA 1
ATOM 2365 C C . LEU A 1 292 ? 8.244 -23.037 18.149 1.00 82.56 292 LEU A C 1
ATOM 2367 O O . LEU A 1 292 ? 8.780 -23.948 17.529 1.00 82.56 292 LEU A O 1
ATOM 2371 N N . SER A 1 293 ? 7.514 -23.261 19.248 1.00 84.25 293 SER A N 1
ATOM 2372 C CA . SER A 1 293 ? 7.349 -24.605 19.815 1.00 84.25 293 SER A CA 1
ATOM 2373 C C . SER A 1 293 ? 6.568 -25.563 18.905 1.00 84.25 293 SER A C 1
ATOM 2375 O O . SER A 1 293 ? 6.815 -26.768 18.923 1.00 84.25 293 SER A O 1
ATOM 2377 N N . GLN A 1 294 ? 5.634 -25.046 18.096 1.00 85.06 294 GLN A N 1
ATOM 2378 C CA . GLN A 1 294 ? 4.909 -25.852 17.111 1.00 85.06 294 GLN A CA 1
ATOM 2379 C C . GLN A 1 294 ? 5.805 -26.219 15.926 1.00 85.06 294 GLN A C 1
ATOM 2381 O O . GLN A 1 294 ? 5.813 -27.379 15.518 1.00 85.06 294 GLN A O 1
ATOM 2386 N N . GLU A 1 295 ? 6.591 -25.265 15.421 1.00 86.69 295 GLU A N 1
ATOM 2387 C CA . GLU A 1 295 ? 7.541 -25.507 14.330 1.00 86.69 295 GLU A CA 1
ATOM 2388 C C . GLU A 1 295 ? 8.656 -26.479 14.743 1.00 86.69 295 GLU A C 1
ATOM 2390 O O . GLU A 1 295 ? 9.021 -27.364 13.969 1.00 86.69 295 GLU A O 1
ATOM 2395 N N . GLU A 1 296 ? 9.165 -26.385 15.976 1.00 89.62 296 GLU A N 1
ATOM 2396 C CA . GLU A 1 296 ? 10.157 -27.329 16.507 1.00 89.62 296 GLU A CA 1
ATOM 2397 C C . GLU A 1 296 ? 9.635 -28.775 16.520 1.00 89.62 296 GLU A C 1
ATOM 2399 O O . GLU A 1 296 ? 10.361 -29.701 16.136 1.00 89.62 296 GLU A O 1
ATOM 2404 N N . GLU A 1 297 ? 8.372 -28.982 16.904 1.00 90.44 297 GLU A N 1
ATOM 2405 C CA . GLU A 1 297 ? 7.786 -30.324 16.944 1.00 90.44 297 GLU A CA 1
ATOM 2406 C C . GLU A 1 297 ? 7.449 -30.849 15.538 1.00 90.44 297 GLU A C 1
ATOM 2408 O O . GLU A 1 297 ? 7.606 -32.044 15.273 1.00 90.44 297 GLU A O 1
ATOM 2413 N N . GLU A 1 298 ? 7.083 -29.971 14.600 1.00 89.88 298 GLU A N 1
ATOM 2414 C CA . GLU A 1 298 ? 6.899 -30.327 13.187 1.00 89.88 298 GLU A CA 1
ATOM 2415 C C . GLU A 1 298 ? 8.235 -30.718 12.525 1.00 89.88 298 GLU A C 1
ATOM 2417 O O . GLU A 1 298 ? 8.324 -31.748 11.850 1.00 89.88 298 GLU A O 1
ATOM 2422 N N . ILE A 1 299 ? 9.318 -29.979 12.800 1.00 84.56 299 ILE A N 1
ATOM 2423 C CA . ILE A 1 299 ? 10.679 -30.314 12.348 1.00 84.56 299 ILE A CA 1
ATOM 2424 C C . ILE A 1 299 ? 11.124 -31.667 12.908 1.00 84.56 299 ILE A C 1
ATOM 2426 O O . ILE A 1 299 ? 11.750 -32.462 12.200 1.00 84.56 299 ILE A O 1
ATOM 2430 N N . LYS A 1 300 ? 10.813 -31.958 14.172 1.00 90.69 300 LYS A N 1
ATOM 2431 C CA . LYS A 1 300 ? 11.140 -33.242 14.797 1.00 90.69 300 LYS A CA 1
ATOM 2432 C C . LYS A 1 300 ? 10.403 -34.405 14.128 1.00 90.69 300 LYS A C 1
ATOM 2434 O O . LYS A 1 300 ? 11.045 -35.399 13.791 1.00 90.69 300 LYS A O 1
ATOM 2439 N N . GLN A 1 301 ? 9.109 -34.253 13.844 1.00 89.88 301 GLN A N 1
ATOM 2440 C CA . GLN A 1 301 ? 8.336 -35.259 13.105 1.00 89.88 301 GLN A CA 1
ATOM 2441 C C . GLN A 1 301 ? 8.880 -35.479 11.688 1.00 89.88 301 GLN A C 1
ATOM 2443 O O . GLN A 1 301 ? 9.016 -36.619 11.243 1.00 89.88 301 GLN A O 1
ATOM 2448 N N . LEU A 1 302 ? 9.245 -34.405 10.984 1.00 85.81 302 LEU A N 1
ATOM 2449 C CA . LEU A 1 302 ? 9.860 -34.489 9.657 1.00 85.81 302 LEU A CA 1
ATOM 2450 C C . LEU A 1 302 ? 11.206 -35.224 9.688 1.00 85.81 302 LEU A C 1
ATOM 2452 O O . LEU A 1 302 ? 11.475 -36.032 8.801 1.00 85.81 302 LEU A O 1
ATOM 2456 N N . ARG A 1 303 ? 12.037 -35.001 10.715 1.00 91.12 303 ARG A N 1
ATOM 2457 C CA . ARG A 1 303 ? 13.311 -35.720 10.898 1.00 91.12 303 ARG A CA 1
ATOM 2458 C C . ARG A 1 303 ? 13.106 -37.214 11.141 1.00 91.12 303 ARG A C 1
ATOM 2460 O O . ARG A 1 303 ? 13.832 -38.013 10.557 1.00 91.12 303 ARG A O 1
ATOM 2467 N N . GLU A 1 304 ? 12.120 -37.593 11.950 1.00 92.44 304 GLU A N 1
ATOM 2468 C CA . GLU A 1 304 ? 11.767 -39.003 12.173 1.00 92.44 304 GLU A CA 1
ATOM 2469 C C . GLU A 1 304 ? 11.267 -39.668 10.879 1.00 92.44 304 GLU A C 1
ATOM 2471 O O . GLU A 1 304 ? 11.682 -40.779 10.546 1.00 92.44 304 GLU A O 1
ATOM 2476 N N . GLN A 1 305 ? 10.448 -38.967 10.087 1.00 86.88 305 GLN A N 1
ATOM 2477 C CA . GLN A 1 305 ? 10.016 -39.450 8.771 1.00 86.88 305 GLN A CA 1
ATOM 2478 C C . GLN A 1 305 ? 11.178 -39.586 7.783 1.00 86.88 305 GLN A C 1
ATOM 2480 O O . GLN A 1 305 ? 11.189 -40.522 6.981 1.00 86.88 305 GLN A O 1
ATOM 2485 N N . LEU A 1 306 ? 12.150 -38.670 7.828 1.00 87.06 306 LEU A N 1
ATOM 2486 C CA . LEU A 1 306 ? 13.350 -38.740 6.998 1.00 87.06 306 LEU A CA 1
ATOM 2487 C C . LEU A 1 306 ? 14.191 -39.969 7.367 1.00 87.06 306 LEU A C 1
ATOM 2489 O O . LEU A 1 306 ? 14.562 -40.726 6.480 1.00 87.06 306 LEU A O 1
ATOM 2493 N N . GLN A 1 307 ? 14.400 -40.222 8.664 1.00 89.00 307 GLN A N 1
ATOM 2494 C CA . GLN A 1 307 ? 15.120 -41.406 9.150 1.00 89.00 307 GLN A CA 1
ATOM 2495 C C . GLN A 1 307 ? 14.434 -42.714 8.745 1.00 89.00 307 GLN A C 1
ATOM 2497 O O . GLN A 1 307 ? 15.102 -43.668 8.349 1.00 89.00 307 GLN A O 1
ATOM 2502 N N . GLU A 1 308 ? 13.103 -42.767 8.807 1.00 89.12 308 GLU A N 1
ATOM 2503 C CA . GLU A 1 308 ? 12.346 -43.940 8.372 1.00 89.12 308 GLU A CA 1
ATOM 2504 C C . GLU A 1 308 ? 12.416 -44.129 6.848 1.00 89.12 308 GLU A C 1
ATOM 2506 O O . GLU A 1 308 ? 12.578 -45.255 6.376 1.00 89.12 308 GLU A O 1
ATOM 2511 N N . LYS A 1 309 ? 12.373 -43.044 6.063 1.00 83.12 309 LYS A N 1
ATOM 2512 C CA . LYS A 1 309 ? 12.597 -43.108 4.612 1.00 83.12 309 LYS A CA 1
ATOM 2513 C C . LYS A 1 309 ? 14.020 -43.532 4.261 1.00 83.12 309 LYS A C 1
ATOM 2515 O O . LYS A 1 309 ? 14.173 -44.339 3.352 1.00 83.12 309 LYS A O 1
ATOM 2520 N N . ASP A 1 310 ? 15.031 -43.057 4.982 1.00 82.94 310 ASP A N 1
ATOM 2521 C CA . ASP A 1 310 ? 16.425 -43.477 4.806 1.00 82.94 310 ASP A CA 1
ATOM 2522 C C . ASP A 1 310 ? 16.607 -44.954 5.169 1.00 82.94 310 ASP A C 1
ATOM 2524 O O . ASP A 1 310 ? 17.320 -45.680 4.475 1.00 82.94 310 ASP A O 1
ATOM 2528 N N . ARG A 1 311 ? 15.923 -45.445 6.212 1.00 82.44 311 ARG A N 1
ATOM 2529 C CA . ARG A 1 311 ? 15.894 -46.874 6.559 1.00 82.44 311 ARG A CA 1
ATOM 2530 C C . ARG A 1 311 ? 15.266 -47.702 5.440 1.00 82.44 311 ARG A C 1
ATOM 2532 O O . ARG A 1 311 ? 15.866 -48.684 5.016 1.00 82.44 311 ARG A O 1
ATOM 2539 N N . GLN A 1 312 ? 14.111 -47.285 4.922 1.00 79.81 312 GLN A N 1
ATOM 2540 C CA . GLN A 1 312 ? 13.439 -47.955 3.801 1.00 79.81 312 GLN A CA 1
ATOM 2541 C C . GLN A 1 312 ? 14.278 -47.908 2.516 1.00 79.81 312 GLN A C 1
ATOM 2543 O O . GLN A 1 312 ? 14.361 -48.899 1.789 1.00 79.81 312 GLN A O 1
ATOM 2548 N N . LEU A 1 313 ? 14.948 -46.783 2.255 1.00 74.62 313 LEU A N 1
ATOM 2549 C CA . LEU A 1 313 ? 15.859 -46.618 1.129 1.00 74.62 313 LEU A CA 1
ATOM 2550 C C . LEU A 1 313 ? 17.068 -47.554 1.272 1.00 74.62 313 LEU A C 1
ATOM 2552 O O . LEU A 1 313 ? 17.386 -48.276 0.331 1.00 74.62 313 LEU A O 1
ATOM 2556 N N . ASN A 1 314 ? 17.681 -47.638 2.454 1.00 72.00 314 ASN A N 1
ATOM 2557 C CA . ASN A 1 314 ? 18.798 -48.545 2.731 1.00 72.00 314 ASN A CA 1
ATOM 2558 C C . ASN A 1 314 ? 18.390 -50.027 2.691 1.00 72.00 314 ASN A C 1
ATOM 2560 O O . ASN A 1 314 ? 19.147 -50.855 2.187 1.00 72.00 314 ASN A O 1
ATOM 2564 N N . GLU A 1 315 ? 17.183 -50.374 3.141 1.00 72.88 315 GLU A N 1
ATOM 2565 C CA . GLU A 1 315 ? 16.617 -51.719 2.983 1.00 72.88 315 GLU A CA 1
ATOM 2566 C C . GLU A 1 315 ? 16.397 -52.055 1.498 1.00 72.88 315 GLU A C 1
ATOM 2568 O O . GLU A 1 315 ? 16.708 -53.170 1.075 1.00 72.88 315 GLU A O 1
ATOM 2573 N N . SER A 1 316 ? 15.982 -51.084 0.675 1.00 63.09 316 SER A N 1
ATOM 2574 C CA . SER A 1 316 ? 15.851 -51.257 -0.781 1.00 63.09 316 SER A CA 1
ATOM 2575 C C . SER A 1 316 ? 17.197 -51.319 -1.529 1.00 63.09 316 SER A C 1
ATOM 2577 O O . SER A 1 316 ? 17.326 -52.075 -2.493 1.00 63.09 316 SER A O 1
ATOM 2579 N N . LEU A 1 317 ? 18.223 -50.605 -1.049 1.00 55.91 317 LEU A N 1
ATOM 2580 C CA . LEU A 1 317 ? 19.598 -50.613 -1.575 1.00 55.91 317 LEU A CA 1
ATOM 2581 C C . LEU A 1 317 ? 20.388 -51.863 -1.149 1.00 55.91 317 LEU A C 1
ATOM 2583 O O . LEU A 1 317 ? 21.320 -52.270 -1.842 1.00 55.91 317 LEU A O 1
ATOM 2587 N N . SER A 1 318 ? 19.988 -52.534 -0.061 1.00 47.94 318 SER A N 1
ATOM 2588 C CA . SER A 1 318 ? 20.608 -53.786 0.403 1.00 47.94 318 SER A CA 1
ATOM 2589 C C . SER A 1 318 ? 20.404 -54.984 -0.543 1.00 47.94 318 SER A C 1
ATOM 2591 O O . SER A 1 318 ? 21.017 -56.034 -0.354 1.00 47.94 318 SER A O 1
ATOM 2593 N N . CYS A 1 319 ? 19.605 -54.820 -1.607 1.00 46.00 319 CYS A N 1
ATOM 2594 C CA . CYS A 1 319 ? 19.427 -55.814 -2.667 1.00 46.00 319 CYS A CA 1
ATOM 2595 C C . CYS A 1 319 ? 20.466 -55.713 -3.808 1.00 46.00 319 CYS A C 1
ATOM 2597 O O . CYS A 1 319 ? 20.388 -56.470 -4.775 1.00 46.00 319 CYS A O 1
ATOM 2599 N N . SER A 1 320 ? 21.478 -54.840 -3.714 1.00 41.00 320 SER A N 1
ATOM 2600 C CA . SER A 1 320 ? 22.583 -54.821 -4.680 1.00 41.00 320 SER A CA 1
ATOM 2601 C C . SER A 1 320 ? 23.952 -54.570 -4.040 1.00 41.00 320 SER A C 1
ATOM 2603 O O . SER A 1 320 ? 24.240 -53.489 -3.540 1.00 41.00 320 SER A O 1
ATOM 2605 N N . THR A 1 321 ? 24.814 -55.583 -4.192 1.00 36.34 321 THR A N 1
ATOM 2606 C CA . THR A 1 321 ? 26.289 -55.533 -4.287 1.00 36.34 321 THR A CA 1
ATOM 2607 C C . THR A 1 321 ? 27.138 -55.204 -3.047 1.00 36.34 321 THR A C 1
ATOM 2609 O O . THR A 1 321 ? 27.340 -54.062 -2.662 1.00 36.34 321 THR A O 1
ATOM 2612 N N . GLN A 1 322 ? 27.724 -56.277 -2.499 1.00 34.44 322 GLN A N 1
ATOM 2613 C CA . GLN A 1 322 ? 29.168 -56.529 -2.326 1.00 34.44 322 GLN A CA 1
ATOM 2614 C C . GLN A 1 322 ? 30.135 -55.329 -2.159 1.00 34.44 322 GLN A C 1
ATOM 2616 O O . GLN A 1 322 ? 30.509 -54.677 -3.124 1.00 34.44 322 GLN A O 1
ATOM 2621 N N . THR A 1 323 ? 30.660 -55.219 -0.929 1.00 32.50 323 THR A N 1
ATOM 2622 C CA . THR A 1 323 ? 32.075 -55.004 -0.529 1.00 32.50 323 THR A CA 1
ATOM 2623 C C . THR A 1 323 ? 32.932 -53.970 -1.275 1.00 32.50 323 THR A C 1
ATOM 2625 O O . THR A 1 323 ? 33.413 -54.231 -2.371 1.00 32.50 323 THR A O 1
ATOM 2628 N N . THR A 1 324 ? 33.370 -52.919 -0.569 1.00 30.86 324 THR A N 1
ATOM 2629 C CA . THR A 1 324 ? 34.725 -52.821 0.035 1.00 30.86 324 THR A CA 1
ATOM 2630 C C . THR A 1 324 ? 34.898 -51.519 0.841 1.00 30.86 324 THR A C 1
ATOM 2632 O O . THR A 1 324 ? 34.405 -50.464 0.463 1.00 30.86 324 THR A O 1
ATOM 2635 N N . ASN A 1 325 ? 35.579 -51.629 1.987 1.00 28.98 325 ASN A N 1
ATOM 2636 C CA . ASN A 1 325 ? 35.858 -50.572 2.971 1.00 28.98 325 ASN A CA 1
ATOM 2637 C C . ASN A 1 325 ? 37.141 -49.788 2.640 1.00 28.98 325 ASN A C 1
ATOM 2639 O O . ASN A 1 325 ? 38.106 -50.429 2.231 1.00 28.98 325 ASN A O 1
ATOM 2643 N N . LEU A 1 326 ? 37.202 -48.486 2.977 1.00 27.45 326 LEU A N 1
ATOM 2644 C CA . LEU A 1 326 ? 38.270 -47.814 3.767 1.00 27.45 326 LEU A CA 1
ATOM 2645 C C . LEU A 1 326 ? 37.926 -46.309 4.006 1.00 27.45 326 LEU A C 1
ATOM 2647 O O . LEU A 1 326 ? 36.969 -45.831 3.405 1.00 27.45 326 LEU A O 1
ATOM 2651 N N . PRO A 1 327 ? 38.586 -45.567 4.928 1.00 29.28 327 PRO A N 1
ATOM 2652 C CA . PRO A 1 327 ? 37.895 -44.893 6.022 1.00 29.28 327 PRO A CA 1
ATOM 2653 C C . PRO A 1 327 ? 37.986 -43.357 6.007 1.00 29.28 327 PRO A C 1
ATOM 2655 O O . PRO A 1 327 ? 38.815 -42.736 5.350 1.00 29.28 327 PRO A O 1
ATOM 2658 N N . SER A 1 328 ? 37.119 -42.790 6.840 1.00 27.45 328 SER A N 1
ATOM 2659 C CA . SER A 1 328 ? 36.956 -41.397 7.249 1.00 27.45 328 SER A CA 1
ATOM 2660 C C . SER A 1 328 ? 38.205 -40.699 7.798 1.00 27.45 328 SER A C 1
ATOM 2662 O O . SER A 1 328 ? 38.914 -41.261 8.637 1.00 27.45 328 SER A O 1
ATOM 2664 N N . THR A 1 329 ? 38.315 -39.402 7.510 1.00 25.62 329 THR A N 1
ATOM 2665 C CA . THR A 1 329 ? 39.034 -38.431 8.346 1.00 25.62 329 THR A CA 1
ATOM 2666 C C . THR A 1 329 ? 38.209 -37.156 8.517 1.00 25.62 329 THR A C 1
ATOM 2668 O O . THR A 1 329 ? 37.876 -36.456 7.568 1.00 25.62 329 THR A O 1
ATOM 2671 N N . THR A 1 330 ? 37.875 -36.885 9.775 1.00 27.58 330 THR A N 1
ATOM 2672 C CA . THR A 1 330 ? 37.300 -35.653 10.322 1.00 27.58 330 THR A CA 1
ATOM 2673 C C . THR A 1 330 ? 38.361 -34.567 10.490 1.00 27.58 330 THR A C 1
ATOM 2675 O O . THR A 1 330 ? 39.433 -34.852 11.021 1.00 27.58 330 THR A O 1
ATOM 2678 N N . SER A 1 331 ? 38.013 -33.310 10.217 1.00 26.72 331 SER A N 1
ATOM 2679 C CA . SER A 1 331 ? 38.610 -32.158 10.906 1.00 26.72 331 SER A CA 1
ATOM 2680 C C . SER A 1 331 ? 37.622 -30.996 10.939 1.00 26.72 331 SER A C 1
ATOM 2682 O O . SER A 1 331 ? 37.224 -30.489 9.893 1.00 26.72 331 SER A O 1
ATOM 2684 N N . GLY A 1 332 ? 37.224 -30.596 12.147 1.00 28.16 332 GLY A N 1
ATOM 2685 C CA . GLY A 1 332 ? 36.537 -29.334 12.384 1.00 28.16 332 GLY A CA 1
ATOM 2686 C C . GLY A 1 332 ? 37.527 -28.179 12.494 1.00 28.16 332 GLY A C 1
ATOM 2687 O O . GLY A 1 332 ? 38.675 -28.378 12.893 1.00 28.16 332 GLY A O 1
ATOM 2688 N N . THR A 1 333 ? 37.044 -26.971 12.216 1.00 26.42 333 THR A N 1
ATOM 2689 C CA . THR A 1 333 ? 37.730 -25.738 12.602 1.00 26.42 333 THR A CA 1
ATOM 2690 C C . THR A 1 333 ? 36.695 -24.656 12.893 1.00 26.42 333 THR A C 1
ATOM 2692 O O . THR A 1 333 ? 36.017 -24.149 12.008 1.00 26.42 333 THR A O 1
ATOM 2695 N N . THR A 1 334 ? 36.573 -24.329 14.175 1.00 31.53 334 THR A N 1
ATOM 2696 C CA . THR A 1 334 ? 36.022 -23.082 14.715 1.00 31.53 334 THR A CA 1
ATOM 2697 C C . THR A 1 334 ? 36.787 -21.872 14.173 1.00 31.53 334 THR A C 1
ATOM 2699 O O . THR A 1 334 ? 38.015 -21.853 14.267 1.00 31.53 334 THR A O 1
ATOM 2702 N N . GLN A 1 335 ? 36.084 -20.840 13.695 1.00 29.05 335 GLN A N 1
ATOM 2703 C CA . GLN A 1 335 ? 36.642 -19.501 13.474 1.00 29.05 335 GLN A CA 1
ATOM 2704 C C . GLN A 1 335 ? 36.021 -18.478 14.447 1.00 29.05 335 GLN A C 1
ATOM 2706 O O . GLN A 1 335 ? 34.822 -18.551 14.721 1.00 29.05 335 GLN A O 1
ATOM 2711 N N . PRO A 1 336 ? 36.822 -17.543 14.992 1.00 31.95 336 PRO A N 1
ATOM 2712 C CA . PRO A 1 336 ? 36.368 -16.525 15.932 1.00 31.95 336 PRO A CA 1
ATOM 2713 C C . PRO A 1 336 ? 35.759 -15.314 15.207 1.00 31.95 336 PRO A C 1
ATOM 2715 O O . PRO A 1 336 ? 36.267 -14.862 14.183 1.00 31.95 336 PRO A O 1
ATOM 2718 N N . SER A 1 337 ? 34.696 -14.753 15.780 1.00 31.81 337 SER A N 1
ATOM 2719 C CA . SER A 1 337 ? 34.083 -13.490 15.363 1.00 31.81 337 SER A CA 1
ATOM 2720 C C . SER A 1 337 ? 35.019 -12.308 15.647 1.00 31.81 337 SER A C 1
ATOM 2722 O O . SER A 1 337 ? 35.312 -12.020 16.810 1.00 31.81 337 SER A O 1
ATOM 2724 N N . VAL A 1 338 ? 35.474 -11.611 14.604 1.00 37.09 338 VAL A N 1
ATOM 2725 C CA . VAL A 1 338 ? 36.204 -10.340 14.726 1.00 37.09 338 VAL A CA 1
ATOM 2726 C C . VAL A 1 338 ? 35.190 -9.207 14.894 1.00 37.09 338 VAL A C 1
ATOM 2728 O O . VAL A 1 338 ? 34.349 -8.978 14.028 1.00 37.09 338 VAL A O 1
ATOM 2731 N N . ASP A 1 339 ? 35.262 -8.507 16.023 1.00 38.22 339 ASP A N 1
ATOM 2732 C CA . ASP A 1 339 ? 34.439 -7.335 16.326 1.00 38.22 339 ASP A CA 1
ATOM 2733 C C . ASP A 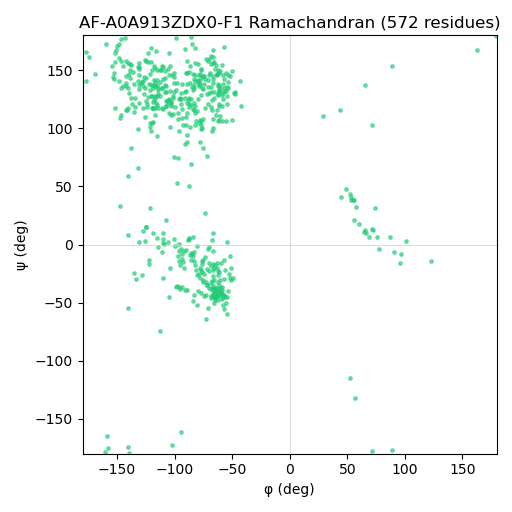1 339 ? 34.964 -6.110 15.550 1.00 38.22 339 ASP A C 1
ATOM 2735 O O . ASP A 1 339 ? 35.959 -5.487 15.922 1.00 38.22 339 ASP A O 1
ATOM 2739 N N . LEU A 1 340 ? 34.301 -5.778 14.438 1.00 46.34 340 LEU A N 1
ATOM 2740 C CA . LEU A 1 340 ? 34.635 -4.677 13.517 1.00 46.34 340 LEU A CA 1
ATOM 2741 C C . LEU A 1 340 ? 34.438 -3.263 14.111 1.00 46.34 340 LEU A C 1
ATOM 2743 O O . LEU A 1 340 ? 34.624 -2.270 13.413 1.00 46.34 340 LEU A O 1
ATOM 2747 N N . ARG A 1 341 ? 34.064 -3.121 15.390 1.00 44.44 341 ARG A N 1
ATOM 2748 C CA . ARG A 1 341 ? 33.660 -1.827 15.976 1.00 44.44 341 ARG A CA 1
ATOM 2749 C C . ARG A 1 341 ? 34.796 -0.929 16.479 1.00 44.44 341 ARG A C 1
ATOM 2751 O O . ARG A 1 341 ? 34.502 0.085 17.115 1.00 44.44 341 ARG A O 1
ATOM 2758 N N . ARG A 1 342 ? 36.079 -1.257 16.263 1.00 39.81 342 ARG A N 1
ATOM 2759 C CA . ARG A 1 342 ? 37.165 -0.499 16.924 1.00 39.81 342 ARG A CA 1
ATOM 2760 C C . ARG A 1 342 ? 38.494 -0.336 16.184 1.00 39.81 342 ARG A C 1
ATOM 2762 O O . ARG A 1 342 ? 39.530 -0.237 16.838 1.00 39.81 342 ARG A O 1
ATOM 2769 N N . SER A 1 343 ? 38.486 -0.234 14.859 1.00 44.94 343 SER A N 1
ATOM 2770 C CA . SER A 1 343 ? 39.641 0.286 14.113 1.00 44.94 343 SER A CA 1
ATOM 2771 C C . SER A 1 343 ? 39.263 1.588 13.425 1.00 44.94 343 SER A C 1
ATOM 2773 O O . SER A 1 343 ? 38.359 1.577 12.597 1.00 44.94 343 SER A O 1
ATOM 2775 N N . THR A 1 344 ? 39.953 2.683 13.745 1.00 49.44 344 THR A N 1
ATOM 2776 C CA . THR A 1 344 ? 39.890 3.922 12.965 1.00 49.44 344 THR A CA 1
ATOM 2777 C C . THR A 1 344 ? 40.457 3.639 11.559 1.00 49.44 344 THR A C 1
ATOM 2779 O O . THR A 1 344 ? 41.648 3.340 11.452 1.00 49.44 344 THR A O 1
ATOM 2782 N N . PRO A 1 345 ? 39.640 3.654 10.491 1.00 53.44 345 PRO A N 1
ATOM 2783 C CA . PRO A 1 345 ? 40.060 3.430 9.119 1.00 53.44 345 PRO A CA 1
ATOM 2784 C C . PRO A 1 345 ? 40.939 4.582 8.592 1.00 53.44 345 PRO A C 1
ATOM 2786 O O . PRO A 1 345 ? 40.940 5.684 9.152 1.00 53.44 345 PRO A O 1
ATOM 2789 N N . PRO A 1 346 ? 41.683 4.342 7.497 1.00 57.91 346 PRO A N 1
ATOM 2790 C CA . PRO A 1 346 ? 42.407 5.375 6.759 1.00 57.91 346 PRO A CA 1
ATOM 2791 C C . PRO A 1 346 ? 41.514 6.565 6.369 1.00 57.91 346 PRO A C 1
ATOM 2793 O O . PRO A 1 346 ? 40.350 6.380 6.015 1.00 57.91 346 PRO A O 1
ATOM 2796 N N . LEU A 1 347 ? 42.084 7.778 6.368 1.00 57.19 347 LEU A N 1
ATOM 2797 C CA . LEU A 1 347 ? 41.413 9.038 5.989 1.00 57.19 347 LEU A CA 1
ATOM 2798 C C . LEU A 1 347 ? 40.707 8.978 4.622 1.00 57.19 347 LEU A C 1
ATOM 2800 O O . LEU A 1 347 ? 39.704 9.653 4.425 1.00 57.19 347 LEU A O 1
ATOM 2804 N N . GLU A 1 348 ? 41.209 8.155 3.704 1.00 56.56 348 GLU A N 1
ATOM 2805 C CA . GLU A 1 348 ? 40.701 7.988 2.336 1.00 56.56 348 GLU A CA 1
ATOM 2806 C C . GLU A 1 348 ? 39.315 7.327 2.266 1.00 56.56 348 GLU A C 1
ATOM 2808 O O . GLU A 1 348 ? 38.624 7.457 1.261 1.00 56.56 348 GLU A O 1
ATOM 2813 N N . LEU A 1 349 ? 38.884 6.646 3.335 1.00 59.38 349 LEU A N 1
ATOM 2814 C CA . LEU A 1 349 ? 37.576 5.982 3.414 1.00 59.38 349 LEU A CA 1
ATOM 2815 C C . LEU A 1 349 ? 36.504 6.833 4.111 1.00 59.38 349 LEU A C 1
ATOM 2817 O O . LEU A 1 349 ? 35.371 6.374 4.266 1.00 59.38 349 LEU A O 1
ATOM 2821 N N . ARG A 1 350 ? 36.853 8.048 4.557 1.00 70.94 350 ARG A N 1
ATOM 2822 C CA . ARG A 1 350 ? 35.944 8.966 5.253 1.00 70.94 350 ARG A CA 1
ATOM 2823 C C . ARG A 1 350 ? 35.367 9.994 4.291 1.00 70.94 350 ARG A C 1
ATOM 2825 O O . ARG A 1 350 ? 36.081 10.567 3.472 1.00 70.94 350 ARG A O 1
ATOM 2832 N N . ILE A 1 351 ? 34.079 10.288 4.438 1.00 72.19 351 ILE A N 1
ATOM 2833 C CA . ILE A 1 351 ? 33.396 11.277 3.596 1.00 72.19 351 ILE A CA 1
ATOM 2834 C C . ILE A 1 351 ? 33.543 12.670 4.224 1.00 72.19 351 ILE A C 1
ATOM 2836 O O . ILE A 1 351 ? 33.153 12.834 5.376 1.00 72.19 351 ILE A O 1
ATOM 2840 N N . PRO A 1 352 ? 34.071 13.690 3.525 1.00 76.31 352 PRO A N 1
ATOM 2841 C CA . PRO A 1 352 ? 34.230 15.027 4.091 1.00 76.31 352 PRO A CA 1
ATOM 2842 C C . PRO A 1 352 ? 32.893 15.773 4.203 1.00 76.31 352 PRO A C 1
ATOM 2844 O O . PRO A 1 352 ? 32.029 15.694 3.324 1.00 76.31 352 PRO A O 1
ATOM 2847 N N . CYS A 1 353 ? 32.741 16.579 5.251 1.00 81.81 353 CYS A N 1
ATOM 2848 C CA . CYS A 1 353 ? 31.583 17.451 5.399 1.00 81.81 353 CYS A CA 1
ATOM 2849 C C . CYS A 1 353 ? 31.571 18.547 4.328 1.00 81.81 353 CYS A C 1
ATOM 2851 O O . CYS A 1 353 ? 32.581 19.196 4.050 1.00 81.81 353 CYS A O 1
ATOM 2853 N N . ARG A 1 354 ? 30.390 18.840 3.772 1.00 77.88 354 ARG A N 1
ATOM 2854 C CA . ARG A 1 354 ? 30.197 19.995 2.885 1.00 77.88 354 ARG A CA 1
ATOM 2855 C C . ARG A 1 354 ? 29.452 21.081 3.642 1.00 77.88 354 ARG A C 1
ATOM 2857 O O . ARG A 1 354 ? 28.292 20.900 3.991 1.00 77.88 354 ARG A O 1
ATOM 2864 N N . GLN A 1 355 ? 30.125 22.204 3.907 1.00 78.69 355 GLN A N 1
ATOM 2865 C CA . GLN A 1 355 ? 29.560 23.342 4.656 1.00 78.69 355 GLN A CA 1
ATOM 2866 C C . GLN A 1 355 ? 29.022 22.937 6.046 1.00 78.69 355 GLN A C 1
ATOM 2868 O O . GLN A 1 355 ? 27.969 23.400 6.473 1.00 78.69 355 GLN A O 1
ATOM 2873 N N . GLY A 1 356 ? 29.724 22.025 6.732 1.00 74.62 356 GLY A N 1
ATOM 2874 C CA . GLY A 1 356 ? 29.299 21.487 8.031 1.00 74.62 356 GLY A CA 1
ATOM 2875 C C . GLY A 1 356 ? 28.103 20.528 7.964 1.00 74.62 356 GLY A C 1
ATOM 2876 O O . GLY A 1 356 ? 27.514 20.218 8.995 1.00 74.62 356 GLY A O 1
ATOM 2877 N N . SER A 1 357 ? 27.727 20.063 6.767 1.00 71.94 357 SER A N 1
ATOM 2878 C CA . SER A 1 357 ? 26.581 19.182 6.542 1.00 71.94 357 SER A CA 1
ATOM 2879 C C . SER A 1 357 ? 26.959 17.895 5.807 1.00 71.94 357 SER A C 1
ATOM 2881 O O . SER A 1 357 ? 27.764 17.888 4.871 1.00 71.94 357 SER A O 1
ATOM 2883 N N . CYS A 1 358 ? 26.297 16.809 6.209 1.00 73.56 358 CYS A N 1
ATOM 2884 C CA . CYS A 1 358 ? 26.372 15.478 5.606 1.00 73.56 358 CYS A CA 1
ATOM 2885 C C . CYS A 1 358 ? 25.103 15.112 4.823 1.00 73.56 358 CYS A C 1
ATOM 2887 O O . CYS A 1 358 ? 24.845 13.943 4.556 1.00 73.56 358 CYS A O 1
ATOM 2889 N N . ALA A 1 359 ? 24.313 16.111 4.414 1.00 61.78 359 ALA A N 1
ATOM 2890 C CA . ALA A 1 359 ? 23.040 15.913 3.713 1.00 61.78 359 ALA A CA 1
ATOM 2891 C C . ALA A 1 359 ? 23.146 15.155 2.371 1.00 61.78 359 ALA A C 1
ATOM 2893 O O . ALA A 1 359 ? 22.136 14.691 1.859 1.00 61.78 359 ALA A O 1
ATOM 2894 N N . HIS A 1 360 ? 24.347 15.022 1.801 1.00 61.22 360 HIS A N 1
ATOM 2895 C CA . HIS A 1 360 ? 24.590 14.294 0.550 1.00 61.22 360 HIS A CA 1
ATOM 2896 C C . HIS A 1 360 ? 24.799 12.779 0.745 1.00 61.22 360 HIS A C 1
ATOM 2898 O O . HIS A 1 360 ? 24.757 12.027 -0.224 1.00 61.22 360 HIS A O 1
ATOM 2904 N N . VAL A 1 361 ? 25.003 12.339 1.991 1.00 59.28 361 VAL A N 1
ATOM 2905 C CA . VAL A 1 361 ? 25.402 10.968 2.356 1.00 59.28 361 VAL A CA 1
ATOM 2906 C C . VAL A 1 361 ? 24.194 10.067 2.677 1.00 59.28 361 VAL A C 1
ATOM 2908 O O . VAL A 1 361 ? 24.325 8.858 2.824 1.00 59.28 361 VAL A O 1
ATOM 2911 N N . GLY A 1 362 ? 22.985 10.630 2.765 1.00 52.38 362 GLY A N 1
ATOM 2912 C CA . GLY A 1 362 ? 21.795 9.913 3.234 1.00 52.38 362 GLY A CA 1
ATOM 2913 C C . GLY A 1 362 ? 20.849 9.448 2.124 1.00 52.38 362 GLY A C 1
ATOM 2914 O O . GLY A 1 362 ? 20.364 10.258 1.338 1.00 52.38 362 GLY A O 1
ATOM 2915 N N . GLY A 1 363 ? 20.527 8.148 2.116 1.00 53.56 363 GLY A N 1
ATOM 2916 C CA . GLY A 1 363 ? 19.240 7.633 1.622 1.00 53.56 363 GLY A CA 1
ATOM 2917 C C . GLY A 1 363 ? 18.163 7.668 2.715 1.00 53.56 363 GLY A C 1
ATOM 2918 O O . GLY A 1 363 ? 18.459 8.036 3.849 1.00 53.56 363 GLY A O 1
ATOM 2919 N N . PHE A 1 364 ? 16.931 7.249 2.399 1.00 50.78 364 PHE A N 1
ATOM 2920 C CA . PHE A 1 364 ? 15.735 7.325 3.267 1.00 50.78 364 PHE A CA 1
ATOM 2921 C C . PHE A 1 364 ? 15.873 6.745 4.700 1.00 50.78 364 PHE A C 1
ATOM 2923 O O . PHE A 1 364 ? 14.987 6.972 5.521 1.00 50.78 364 PHE A O 1
ATOM 2930 N N . GLN A 1 365 ? 16.959 6.032 5.032 1.00 55.44 365 GLN A N 1
ATOM 2931 C CA . GLN A 1 365 ? 17.125 5.286 6.288 1.00 55.44 365 GLN A CA 1
ATOM 2932 C C . GLN A 1 365 ? 18.392 5.609 7.108 1.00 55.44 365 GLN A C 1
ATOM 2934 O O . GLN A 1 365 ? 18.617 4.975 8.140 1.00 55.44 365 GLN A O 1
ATOM 2939 N N . VAL A 1 366 ? 19.234 6.569 6.701 1.00 67.75 366 VAL A N 1
ATOM 2940 C CA . VAL A 1 366 ? 20.496 6.856 7.417 1.00 67.75 366 VAL A CA 1
ATOM 2941 C C . VAL A 1 366 ? 20.581 8.309 7.841 1.00 67.75 366 VAL A C 1
ATOM 2943 O O . VAL A 1 366 ? 20.584 9.220 7.015 1.00 67.75 366 VAL A O 1
ATOM 2946 N N . ARG A 1 367 ? 20.712 8.524 9.151 1.00 73.81 367 ARG A N 1
ATOM 2947 C CA . ARG A 1 367 ? 21.068 9.822 9.720 1.00 73.81 367 ARG A CA 1
ATOM 2948 C C . ARG A 1 367 ? 22.590 9.952 9.737 1.00 73.81 367 ARG A C 1
ATOM 2950 O O . ARG A 1 367 ? 23.262 9.096 10.298 1.00 73.81 367 ARG A O 1
ATOM 2957 N N . ALA A 1 368 ? 23.124 11.015 9.139 1.00 79.56 368 ALA A N 1
ATOM 2958 C CA . ALA A 1 368 ? 24.555 11.319 9.143 1.00 79.56 368 ALA A CA 1
ATOM 2959 C C . ALA A 1 368 ? 24.829 12.644 9.869 1.00 79.56 368 ALA A C 1
ATOM 2961 O O . ALA A 1 368 ? 24.121 13.633 9.658 1.00 79.56 368 ALA A O 1
ATOM 2962 N N . VAL A 1 369 ? 25.862 12.668 10.708 1.00 83.50 369 VAL A N 1
ATOM 2963 C CA . VAL A 1 369 ? 26.306 13.824 11.498 1.00 83.50 369 VAL A CA 1
ATOM 2964 C C . VAL A 1 369 ? 27.726 14.196 11.081 1.00 83.50 369 VAL A C 1
ATOM 2966 O O . VAL A 1 369 ? 28.533 13.321 10.792 1.00 83.50 369 VAL A O 1
ATOM 2969 N N . CYS A 1 370 ? 28.031 15.492 11.022 1.00 84.19 370 CYS A N 1
ATOM 2970 C CA . CYS A 1 370 ? 29.394 15.960 10.784 1.00 84.19 370 CYS A CA 1
ATOM 2971 C C . CYS A 1 370 ? 30.194 15.916 12.098 1.00 84.19 370 CYS A C 1
ATOM 2973 O O . CYS A 1 370 ? 29.867 16.646 13.035 1.00 84.19 370 CYS A O 1
ATOM 2975 N N . GLU A 1 371 ? 31.221 15.070 12.162 1.00 84.50 371 GLU A N 1
ATOM 2976 C CA . GLU A 1 371 ? 32.154 14.899 13.280 1.00 84.50 371 GLU A CA 1
ATOM 2977 C C . GLU A 1 371 ? 33.590 15.096 12.750 1.00 84.50 371 GLU A C 1
ATOM 2979 O O . GLU A 1 371 ? 34.006 14.417 11.815 1.00 84.50 371 GLU A O 1
ATOM 2984 N N . ASP A 1 372 ? 34.350 16.036 13.323 1.00 83.12 372 ASP A N 1
ATOM 2985 C CA . ASP A 1 372 ? 35.752 16.315 12.950 1.00 83.12 372 ASP A CA 1
ATOM 2986 C C . ASP A 1 372 ? 35.990 16.561 11.439 1.00 83.12 372 ASP A C 1
ATOM 2988 O O . ASP A 1 372 ? 36.948 16.050 10.867 1.00 83.12 372 ASP A O 1
ATOM 2992 N N . ASP A 1 373 ? 35.113 17.337 10.786 1.00 82.50 373 ASP A N 1
ATOM 2993 C CA . ASP A 1 373 ? 35.095 17.612 9.332 1.00 82.50 373 ASP A CA 1
ATOM 2994 C C . ASP A 1 373 ? 34.784 16.400 8.426 1.00 82.50 373 ASP A C 1
ATOM 2996 O O . ASP A 1 373 ? 34.826 16.518 7.196 1.00 82.50 373 ASP A O 1
ATOM 3000 N N . PHE A 1 374 ? 34.368 15.267 9.001 1.00 82.69 374 PHE A N 1
ATOM 3001 C CA . PHE A 1 374 ? 33.926 14.074 8.276 1.00 82.69 374 PHE A CA 1
ATOM 3002 C C . PHE A 1 374 ? 32.507 13.638 8.663 1.00 82.69 374 PHE A C 1
ATOM 3004 O O . PHE A 1 374 ? 31.991 13.953 9.731 1.00 82.69 374 PHE A O 1
ATOM 3011 N N . CYS A 1 375 ? 31.840 12.907 7.778 1.00 80.12 375 CYS A N 1
ATOM 3012 C CA . CYS A 1 375 ? 30.504 12.381 8.005 1.00 80.12 375 CYS A CA 1
ATOM 3013 C C . CYS A 1 375 ? 30.538 11.070 8.791 1.00 80.12 375 CYS A C 1
ATOM 3015 O O . CYS A 1 375 ? 31.311 10.167 8.484 1.00 80.12 375 CYS A O 1
ATOM 3017 N N . SER A 1 376 ? 29.657 10.979 9.785 1.00 83.38 376 SER A N 1
ATOM 3018 C CA . SER A 1 376 ? 29.486 9.855 10.702 1.00 83.38 376 SER A CA 1
ATOM 3019 C C . SER A 1 376 ? 28.033 9.382 10.643 1.00 83.38 376 SER A C 1
ATOM 3021 O O . SER A 1 376 ? 27.117 10.161 10.911 1.00 83.38 376 SER A O 1
ATOM 3023 N N . CYS A 1 377 ? 27.798 8.134 10.243 1.00 79.50 377 CYS A N 1
ATOM 3024 C CA . CYS A 1 377 ? 26.461 7.576 10.051 1.00 79.50 377 CYS A CA 1
ATOM 3025 C C . CYS A 1 377 ? 25.938 6.818 11.277 1.00 79.50 377 CYS A C 1
ATOM 3027 O O . CYS A 1 377 ? 26.591 5.926 11.818 1.00 79.50 377 CYS A O 1
ATOM 3029 N N . GLU A 1 378 ? 24.711 7.141 11.683 1.00 78.25 378 GLU A N 1
ATOM 3030 C CA . GLU A 1 378 ? 23.996 6.567 12.823 1.00 78.25 378 GLU A CA 1
ATOM 3031 C C . GLU A 1 378 ? 22.991 5.505 12.345 1.00 78.25 378 GLU A C 1
ATOM 3033 O O . GLU A 1 378 ? 21.784 5.744 12.286 1.00 78.25 378 GLU A O 1
ATOM 3038 N N . SER A 1 379 ? 23.477 4.317 11.971 1.00 75.50 379 SER A N 1
ATOM 3039 C CA . SER A 1 379 ? 22.619 3.176 11.614 1.00 75.50 379 SER A CA 1
ATOM 3040 C C . SER A 1 379 ? 23.320 1.840 11.886 1.00 75.50 379 SER A C 1
ATOM 3042 O O . SER A 1 379 ? 24.522 1.734 11.649 1.00 75.50 379 SER A O 1
ATOM 3044 N N . PRO A 1 380 ? 22.610 0.796 12.361 1.00 74.12 380 PRO A N 1
ATOM 3045 C CA . PRO A 1 380 ? 23.193 -0.538 12.511 1.00 74.12 380 PRO A CA 1
ATOM 3046 C C . PRO A 1 380 ? 23.471 -1.233 11.168 1.00 74.12 380 PRO A C 1
ATOM 3048 O O . PRO A 1 380 ? 24.221 -2.205 11.144 1.00 74.12 380 PRO A O 1
ATOM 3051 N N . TYR A 1 381 ? 22.888 -0.745 10.071 1.00 76.06 381 TYR A N 1
ATOM 3052 C CA . TYR A 1 381 ? 22.996 -1.338 8.734 1.00 76.06 381 TYR A CA 1
ATOM 3053 C C . TYR A 1 381 ? 24.012 -0.633 7.835 1.00 76.06 381 TYR A C 1
ATOM 3055 O O . TYR A 1 381 ? 24.111 -0.949 6.653 1.00 76.06 381 TYR A O 1
ATOM 3063 N N . TYR A 1 382 ? 24.740 0.348 8.366 1.00 79.75 382 TYR A N 1
ATOM 3064 C CA . TYR A 1 382 ? 25.719 1.126 7.618 1.00 79.75 382 TYR A CA 1
ATOM 3065 C C . TYR A 1 382 ? 26.992 1.288 8.439 1.00 79.75 382 TYR A C 1
ATOM 3067 O O . TYR A 1 382 ? 26.974 1.352 9.668 1.00 79.75 382 TYR A O 1
ATOM 3075 N N . SER A 1 383 ? 28.118 1.360 7.742 1.00 79.44 383 SER A N 1
ATOM 3076 C CA . SER A 1 383 ? 29.400 1.700 8.336 1.00 79.44 383 SER A CA 1
ATOM 3077 C C . SER A 1 383 ? 29.322 3.107 8.904 1.00 79.44 383 SER A C 1
ATOM 3079 O O . SER A 1 383 ? 28.934 4.042 8.206 1.00 79.44 383 SER A O 1
ATOM 3081 N N . ARG A 1 384 ? 29.725 3.269 10.165 1.00 78.19 384 ARG A N 1
ATOM 3082 C CA . ARG A 1 384 ? 29.719 4.579 10.818 1.00 78.19 384 ARG A CA 1
ATOM 3083 C C . ARG A 1 384 ? 30.590 5.588 10.074 1.00 78.19 384 ARG A C 1
ATOM 3085 O O . ARG A 1 384 ? 30.226 6.749 10.012 1.00 78.19 384 ARG A O 1
ATOM 3092 N N . GLU A 1 385 ? 31.714 5.158 9.514 1.00 74.44 385 GLU A N 1
ATOM 3093 C CA . GLU A 1 385 ? 32.723 6.081 8.979 1.00 74.44 385 GLU A CA 1
ATOM 3094 C C . GLU A 1 385 ? 32.655 6.269 7.465 1.00 74.44 385 GLU A C 1
ATOM 3096 O O . GLU A 1 385 ? 32.872 7.371 6.970 1.00 74.44 385 GLU A O 1
ATOM 3101 N N . SER A 1 386 ? 32.347 5.201 6.728 1.00 74.56 386 SER A N 1
ATOM 3102 C CA . SER A 1 386 ? 32.195 5.282 5.272 1.00 74.56 386 SER A CA 1
ATOM 3103 C C . SER A 1 386 ? 30.752 5.515 4.845 1.00 74.56 386 SER A C 1
ATOM 3105 O O . SER A 1 386 ? 30.512 5.789 3.678 1.00 74.56 386 SER A O 1
ATOM 3107 N N . CYS A 1 387 ? 29.782 5.375 5.758 1.00 75.88 387 CYS A N 1
ATOM 3108 C CA . CYS A 1 387 ? 28.355 5.472 5.451 1.00 75.88 387 CYS A CA 1
ATOM 3109 C C . CYS A 1 387 ? 27.880 4.517 4.346 1.00 75.88 387 CYS A C 1
ATOM 3111 O O . CYS A 1 387 ? 26.827 4.724 3.747 1.00 75.88 387 CYS A O 1
ATOM 3113 N N . LEU A 1 388 ? 28.639 3.447 4.095 1.00 79.62 388 LEU A N 1
ATOM 3114 C CA . LEU A 1 388 ? 28.292 2.406 3.137 1.00 79.62 388 LEU A CA 1
ATOM 3115 C C . LEU A 1 388 ? 27.489 1.286 3.809 1.00 79.62 388 LEU A C 1
ATOM 3117 O O . LEU A 1 388 ? 27.732 0.999 4.985 1.00 79.62 388 LEU A O 1
ATOM 3121 N N . PRO A 1 389 ? 26.562 0.632 3.087 1.00 79.75 389 PRO A N 1
ATOM 3122 C CA . PRO A 1 389 ? 25.771 -0.469 3.626 1.00 79.75 389 PRO A CA 1
ATOM 3123 C C . PRO A 1 389 ? 26.622 -1.627 4.165 1.00 79.75 389 PRO A C 1
ATOM 3125 O O . PRO A 1 389 ? 27.634 -2.013 3.575 1.00 79.75 389 PRO A O 1
ATOM 3128 N N . LEU A 1 390 ? 26.153 -2.214 5.264 1.00 77.06 390 LEU A N 1
ATOM 3129 C CA . LEU A 1 390 ? 26.669 -3.428 5.884 1.00 77.06 390 LEU A CA 1
ATOM 3130 C C . LEU A 1 390 ? 25.554 -4.475 5.905 1.00 77.06 390 LEU A C 1
ATOM 3132 O O . LEU A 1 390 ? 24.533 -4.276 6.565 1.00 77.06 390 LEU A O 1
ATOM 3136 N N . TYR A 1 391 ? 25.748 -5.598 5.211 1.00 76.88 391 TYR A N 1
ATOM 3137 C CA . TYR A 1 391 ? 24.801 -6.711 5.260 1.00 76.88 391 TYR A CA 1
ATOM 3138 C C . TYR A 1 391 ? 25.523 -8.063 5.248 1.00 76.88 391 TYR A C 1
ATOM 3140 O O . TYR A 1 391 ? 26.179 -8.425 4.272 1.00 76.88 391 TYR A O 1
ATOM 3148 N N . GLY A 1 392 ? 25.396 -8.830 6.335 1.00 78.19 392 GLY A N 1
ATOM 3149 C CA . GLY A 1 392 ? 26.113 -10.101 6.491 1.00 78.19 392 GLY A CA 1
ATOM 3150 C C . GLY A 1 392 ? 27.631 -9.918 6.359 1.00 78.19 392 GLY A C 1
ATOM 3151 O O . GLY A 1 392 ? 28.203 -9.012 6.963 1.00 78.19 392 GLY A O 1
ATOM 3152 N N . SER A 1 393 ? 28.279 -10.764 5.557 1.00 78.94 393 SER A N 1
ATOM 3153 C CA . SER A 1 393 ? 29.701 -10.640 5.188 1.00 78.94 393 SER A CA 1
ATOM 3154 C C . SER A 1 393 ? 29.962 -9.710 3.995 1.00 78.94 393 SER A C 1
ATOM 3156 O O . SER A 1 393 ? 31.115 -9.380 3.714 1.00 78.94 393 SER A O 1
ATOM 3158 N N . CYS A 1 394 ? 28.914 -9.248 3.307 1.00 79.19 394 CYS A N 1
ATOM 3159 C CA . CYS A 1 394 ? 29.008 -8.305 2.198 1.00 79.19 394 CYS A CA 1
ATOM 3160 C C . CYS A 1 394 ? 29.224 -6.884 2.741 1.00 79.19 394 CYS A C 1
ATOM 3162 O O . CYS A 1 394 ? 28.287 -6.125 2.999 1.00 79.19 394 CYS A O 1
ATOM 3164 N N . VAL A 1 395 ? 30.495 -6.529 2.937 1.00 82.69 395 VAL A N 1
ATOM 3165 C CA . VAL A 1 395 ? 30.917 -5.175 3.321 1.00 82.69 395 VAL A CA 1
ATOM 3166 C C . VAL A 1 395 ? 31.186 -4.367 2.054 1.00 82.69 395 VAL A C 1
ATOM 3168 O O . VAL A 1 395 ? 32.157 -4.634 1.345 1.00 82.69 395 VAL A O 1
ATOM 3171 N N . ILE A 1 396 ? 30.325 -3.390 1.762 1.00 83.69 396 ILE A N 1
ATOM 3172 C CA . ILE A 1 396 ? 30.412 -2.590 0.535 1.00 83.69 396 ILE A CA 1
ATOM 3173 C C . ILE A 1 396 ? 31.563 -1.582 0.620 1.00 83.69 396 ILE A C 1
ATOM 3175 O O . ILE A 1 396 ? 31.761 -0.928 1.646 1.00 83.69 396 ILE A O 1
ATOM 3179 N N . LYS A 1 397 ? 32.307 -1.443 -0.481 1.00 83.38 397 LYS A N 1
ATOM 3180 C CA . LYS A 1 397 ? 33.425 -0.504 -0.648 1.00 83.38 397 LYS A CA 1
ATOM 3181 C C . LYS A 1 397 ? 33.289 0.287 -1.952 1.00 83.38 397 LYS A C 1
ATOM 3183 O O . LYS A 1 397 ? 32.709 -0.217 -2.912 1.00 83.38 397 LYS A O 1
ATOM 3188 N N . HIS A 1 398 ? 33.853 1.495 -1.981 1.00 82.88 398 HIS A N 1
ATOM 3189 C CA . HIS A 1 398 ? 34.027 2.270 -3.214 1.00 82.88 398 HIS A CA 1
ATOM 3190 C C . HIS A 1 398 ? 35.107 1.642 -4.092 1.00 82.88 398 HIS A C 1
ATOM 3192 O O . HIS A 1 398 ? 36.170 1.292 -3.579 1.00 82.88 398 HIS A O 1
ATOM 3198 N N . ASP A 1 399 ? 34.827 1.537 -5.390 1.00 79.44 399 ASP A N 1
ATOM 3199 C CA . ASP A 1 399 ? 35.773 1.192 -6.455 1.00 79.44 399 ASP A CA 1
ATOM 3200 C C . ASP A 1 399 ? 36.687 0.015 -6.105 1.00 79.44 399 ASP A C 1
ATOM 3202 O O . ASP A 1 399 ? 37.889 0.025 -6.377 1.00 79.44 399 ASP A O 1
ATOM 3206 N N . ALA A 1 400 ? 36.113 -1.011 -5.464 1.00 78.06 400 ALA A N 1
ATOM 3207 C CA . ALA A 1 400 ? 36.901 -2.148 -5.028 1.00 78.06 400 ALA A CA 1
ATOM 3208 C C . ALA A 1 400 ? 37.511 -2.826 -6.268 1.00 78.06 400 ALA A C 1
ATOM 3210 O O . ALA A 1 400 ? 36.763 -3.196 -7.179 1.00 78.06 400 ALA A O 1
ATOM 3211 N N . PRO A 1 401 ? 38.835 -3.073 -6.300 1.00 73.31 401 PRO A N 1
ATOM 3212 C CA . PRO A 1 401 ? 39.486 -3.766 -7.417 1.00 73.31 401 PRO A CA 1
ATOM 3213 C C . PRO A 1 401 ? 38.884 -5.149 -7.704 1.00 73.31 401 PRO A C 1
ATOM 3215 O O . PRO A 1 401 ? 39.015 -5.689 -8.800 1.00 73.31 401 PRO A O 1
ATOM 3218 N N . SER A 1 402 ? 38.216 -5.714 -6.700 1.00 73.69 402 SER A N 1
ATOM 3219 C CA . SER A 1 402 ? 37.540 -7.002 -6.710 1.00 73.69 402 SER A CA 1
ATOM 3220 C C . SER A 1 402 ? 36.088 -6.963 -7.211 1.00 73.69 402 SER A C 1
ATOM 3222 O O . SER A 1 402 ? 35.408 -7.989 -7.155 1.00 73.69 402 SER A O 1
ATOM 3224 N N . ALA A 1 403 ? 35.589 -5.818 -7.694 1.00 82.56 403 ALA A N 1
ATOM 3225 C CA . ALA A 1 403 ? 34.271 -5.729 -8.320 1.00 82.56 403 ALA A CA 1
ATOM 3226 C C . ALA A 1 403 ? 34.177 -6.693 -9.517 1.00 82.56 403 ALA A C 1
ATOM 3228 O O . ALA A 1 403 ? 34.991 -6.649 -10.441 1.00 82.56 403 ALA A O 1
ATOM 3229 N N . THR A 1 404 ? 33.172 -7.570 -9.507 1.00 86.38 404 THR A N 1
ATOM 3230 C CA . THR A 1 404 ? 32.968 -8.575 -10.568 1.00 86.38 404 THR A CA 1
ATOM 3231 C C . THR A 1 404 ? 32.288 -7.987 -11.798 1.00 86.38 404 THR A C 1
ATOM 3233 O O . THR A 1 404 ? 32.487 -8.488 -12.907 1.00 86.38 404 THR A O 1
ATOM 3236 N N . ALA A 1 405 ? 31.512 -6.916 -11.613 1.00 91.44 405 ALA A N 1
ATOM 3237 C CA . ALA A 1 405 ? 30.825 -6.216 -12.681 1.00 91.44 405 ALA A CA 1
ATOM 3238 C C . ALA A 1 405 ? 31.464 -4.852 -12.960 1.00 91.44 405 ALA A C 1
ATOM 3240 O O . ALA A 1 405 ? 31.895 -4.143 -12.051 1.00 91.44 405 ALA A O 1
ATOM 3241 N N . ARG A 1 406 ? 31.492 -4.470 -14.235 1.00 93.25 406 ARG A N 1
ATOM 3242 C CA . ARG A 1 406 ? 32.021 -3.192 -14.716 1.00 93.25 406 ARG A CA 1
ATOM 3243 C C . ARG A 1 406 ? 30.922 -2.437 -15.462 1.00 93.25 406 ARG A C 1
ATOM 3245 O O . ARG A 1 406 ? 30.641 -2.793 -16.609 1.00 93.25 406 ARG A O 1
ATOM 3252 N N . PRO A 1 407 ? 30.282 -1.446 -14.826 1.00 93.00 407 PRO A N 1
ATOM 3253 C CA . PRO A 1 407 ? 29.328 -0.576 -15.492 1.00 93.00 407 PRO A CA 1
ATOM 3254 C C . PRO A 1 407 ? 30.025 0.495 -16.335 1.00 93.00 407 PRO A C 1
ATOM 3256 O O . PRO A 1 407 ? 31.075 1.028 -15.964 1.00 93.00 407 PRO A O 1
ATOM 3259 N N . SER A 1 408 ? 29.391 0.860 -17.443 1.00 93.00 408 SER A N 1
ATOM 3260 C CA . SER A 1 408 ? 29.676 2.083 -18.185 1.00 93.00 408 SER A CA 1
ATOM 3261 C C . SER A 1 408 ? 28.384 2.830 -18.489 1.00 93.00 408 SER A C 1
ATOM 3263 O O . SER A 1 408 ? 27.313 2.226 -18.556 1.00 93.00 408 SER A O 1
ATOM 3265 N N . TYR A 1 409 ? 28.504 4.133 -18.701 1.00 91.00 409 TYR A N 1
ATOM 3266 C CA . TYR A 1 409 ? 27.440 4.994 -19.198 1.00 91.00 409 TYR A CA 1
ATOM 3267 C C . TYR A 1 409 ? 28.015 5.826 -20.341 1.00 91.00 409 TYR A C 1
ATOM 3269 O O . TYR A 1 409 ? 29.007 6.519 -20.131 1.00 91.00 409 TYR A O 1
ATOM 3277 N N . GLN A 1 410 ? 27.446 5.740 -21.549 1.00 89.12 410 GLN A N 1
ATOM 3278 C CA . GLN A 1 410 ? 27.965 6.455 -22.727 1.00 89.12 410 GLN A CA 1
ATOM 3279 C C . GLN A 1 410 ? 29.462 6.183 -22.982 1.00 89.12 410 GLN A C 1
ATOM 3281 O O . GLN A 1 410 ? 30.227 7.082 -23.317 1.00 89.12 410 GLN A O 1
ATOM 3286 N N . ASP A 1 411 ? 29.866 4.919 -22.807 1.00 88.00 411 ASP A N 1
ATOM 3287 C CA . ASP A 1 411 ? 31.246 4.418 -22.927 1.00 88.00 411 ASP A CA 1
ATOM 3288 C C . ASP A 1 411 ? 32.250 4.972 -21.887 1.00 88.00 411 ASP A C 1
ATOM 3290 O O . ASP A 1 411 ? 33.448 4.695 -21.970 1.00 88.00 411 ASP A O 1
ATOM 3294 N N . GLU A 1 412 ? 31.774 5.672 -20.853 1.00 90.19 412 GLU A N 1
ATOM 3295 C CA . GLU A 1 412 ? 32.584 6.116 -19.715 1.00 90.19 412 GLU A CA 1
ATOM 3296 C C . GLU A 1 412 ? 32.419 5.178 -18.512 1.00 90.19 412 GLU A C 1
ATOM 3298 O O . GLU A 1 412 ? 31.300 4.826 -18.125 1.00 90.19 412 GLU A O 1
ATOM 3303 N N . ALA A 1 413 ? 33.539 4.783 -17.897 1.00 90.00 413 ALA A N 1
ATOM 3304 C CA . ALA A 1 413 ? 33.541 3.954 -16.693 1.00 90.00 413 ALA A CA 1
ATOM 3305 C C . ALA A 1 413 ? 32.856 4.678 -15.527 1.00 90.00 413 ALA A C 1
ATOM 3307 O O . ALA A 1 413 ? 33.070 5.872 -15.318 1.00 90.00 413 ALA A O 1
ATOM 3308 N N . GLN A 1 414 ? 32.048 3.944 -14.768 1.00 88.75 414 GLN A N 1
ATOM 3309 C CA . GLN A 1 414 ? 31.262 4.503 -13.671 1.00 88.75 414 GLN A CA 1
ATOM 3310 C C . GLN A 1 414 ? 31.854 4.109 -12.324 1.00 88.75 414 GLN A C 1
ATOM 3312 O O . GLN A 1 414 ? 32.456 3.042 -12.190 1.00 88.75 414 GLN A O 1
ATOM 3317 N N . GLN A 1 415 ? 31.656 4.963 -11.320 1.00 86.00 415 GLN A N 1
ATOM 3318 C CA . GLN A 1 415 ? 32.022 4.622 -9.952 1.00 86.00 415 GLN A CA 1
ATOM 3319 C C . GLN A 1 415 ? 31.223 3.401 -9.490 1.00 86.00 415 GLN A C 1
ATOM 3321 O O . GLN A 1 415 ? 30.011 3.313 -9.712 1.00 86.00 415 GLN A O 1
ATOM 3326 N N . THR A 1 416 ? 31.897 2.471 -8.821 1.00 87.62 416 THR A N 1
ATOM 3327 C CA . THR A 1 416 ? 31.294 1.220 -8.359 1.00 87.62 416 THR A CA 1
ATOM 3328 C C . THR A 1 416 ? 31.266 1.113 -6.847 1.00 87.62 416 THR A C 1
ATOM 3330 O O . THR A 1 416 ? 32.123 1.625 -6.129 1.00 87.62 416 THR A O 1
ATOM 3333 N N . TYR A 1 417 ? 30.251 0.406 -6.368 1.00 86.88 417 TYR A N 1
ATOM 3334 C CA . TYR A 1 417 ? 30.051 0.075 -4.968 1.00 86.88 417 TYR A CA 1
ATOM 3335 C C . TYR A 1 417 ? 29.911 -1.424 -4.905 1.00 86.88 417 TYR A C 1
ATOM 3337 O O . TYR A 1 417 ? 28.925 -1.964 -5.402 1.00 86.88 417 TYR A O 1
ATOM 3345 N N . SER A 1 418 ? 30.906 -2.107 -4.359 1.00 88.69 418 SER A N 1
ATOM 3346 C CA . SER A 1 418 ? 30.970 -3.554 -4.491 1.00 88.69 418 SER A CA 1
ATOM 3347 C C . SER A 1 418 ? 31.366 -4.253 -3.207 1.00 88.69 418 SER A C 1
ATOM 3349 O O . SER A 1 418 ? 31.998 -3.687 -2.313 1.00 88.69 418 SER A O 1
ATOM 3351 N N . CYS A 1 419 ? 30.944 -5.506 -3.115 1.00 86.94 419 CYS A N 1
ATOM 3352 C CA . CYS A 1 419 ? 31.380 -6.434 -2.090 1.00 86.94 419 CYS A CA 1
ATOM 3353 C C . CYS A 1 419 ? 31.575 -7.814 -2.721 1.00 86.94 419 CYS A C 1
ATOM 3355 O O . CYS A 1 419 ? 30.949 -8.153 -3.734 1.00 86.94 419 CYS A O 1
ATOM 3357 N N . LEU A 1 420 ? 32.406 -8.615 -2.064 1.00 84.88 420 LEU A N 1
ATOM 3358 C CA . LEU A 1 420 ? 32.463 -10.054 -2.257 1.00 84.88 420 LEU A CA 1
ATOM 3359 C C . LEU A 1 420 ? 32.170 -10.727 -0.925 1.00 84.88 420 LEU A C 1
ATOM 3361 O O . LEU A 1 420 ? 32.677 -10.306 0.114 1.00 84.88 420 LEU A O 1
ATOM 3365 N N . ALA A 1 421 ? 31.370 -11.774 -0.987 1.00 80.62 421 ALA A N 1
ATOM 3366 C CA . ALA A 1 421 ? 31.039 -12.649 0.120 1.00 80.62 421 ALA A CA 1
ATOM 3367 C C . ALA A 1 421 ? 31.038 -14.085 -0.416 1.00 80.62 421 ALA A C 1
ATOM 3369 O O . ALA A 1 421 ? 30.883 -14.296 -1.613 1.00 80.62 421 ALA A O 1
ATOM 3370 N N . ASN A 1 422 ? 31.264 -15.091 0.423 1.00 70.69 422 ASN A N 1
ATOM 3371 C CA . ASN A 1 422 ? 31.231 -16.479 -0.044 1.00 70.69 422 ASN A CA 1
ATOM 3372 C C . ASN A 1 422 ? 30.566 -17.379 0.989 1.00 70.69 422 ASN A C 1
ATOM 3374 O O . ASN A 1 422 ? 31.153 -18.329 1.504 1.00 70.69 422 ASN A O 1
ATOM 3378 N N . ASP A 1 423 ? 29.317 -17.038 1.284 1.00 73.31 423 ASP A N 1
ATOM 3379 C CA . ASP A 1 423 ? 28.577 -17.628 2.398 1.00 73.31 423 ASP A CA 1
ATOM 3380 C C . ASP A 1 423 ? 27.380 -18.459 1.929 1.00 73.31 423 ASP A C 1
ATOM 3382 O O . ASP A 1 423 ? 26.669 -19.043 2.745 1.00 73.31 423 ASP A O 1
ATOM 3386 N N . ASN A 1 424 ? 27.129 -18.513 0.618 1.00 80.25 424 ASN A N 1
ATOM 3387 C CA . ASN A 1 424 ? 25.989 -19.226 0.060 1.00 80.25 424 ASN A CA 1
ATOM 3388 C C . ASN A 1 424 ? 26.395 -20.627 -0.422 1.00 80.25 424 ASN A C 1
ATOM 3390 O O . ASN A 1 424 ? 27.057 -20.762 -1.455 1.00 80.25 424 ASN A O 1
ATOM 3394 N N . PRO A 1 425 ? 25.991 -21.700 0.280 1.00 79.69 425 PRO A N 1
ATOM 3395 C CA . PRO A 1 425 ? 26.368 -23.057 -0.100 1.00 79.69 425 PRO A CA 1
ATOM 3396 C C . PRO A 1 425 ? 25.589 -23.577 -1.318 1.00 79.69 425 PRO A C 1
ATOM 3398 O O . PRO A 1 425 ? 25.952 -24.612 -1.870 1.00 79.69 425 PRO A O 1
ATOM 3401 N N . LYS A 1 426 ? 24.507 -22.899 -1.724 1.00 82.25 426 LYS A N 1
ATOM 3402 C CA . LYS A 1 426 ? 23.535 -23.404 -2.703 1.00 82.25 426 LYS A CA 1
ATOM 3403 C C . LYS A 1 426 ? 23.676 -22.742 -4.071 1.00 82.25 426 LYS A C 1
ATOM 3405 O O . LYS A 1 426 ? 23.654 -23.435 -5.088 1.00 82.25 426 LYS A O 1
ATOM 3410 N N . TYR A 1 427 ? 23.816 -21.420 -4.087 1.00 85.50 427 TYR A N 1
ATOM 3411 C CA . TYR A 1 427 ? 23.863 -20.625 -5.308 1.00 85.50 427 TYR A CA 1
ATOM 3412 C C . TYR A 1 427 ? 25.025 -19.642 -5.301 1.00 85.50 427 TYR A C 1
ATOM 3414 O O . TYR A 1 427 ? 25.439 -19.149 -4.256 1.00 85.50 427 TYR A O 1
ATOM 3422 N N . ARG A 1 428 ? 25.481 -19.307 -6.503 1.00 88.12 428 ARG A N 1
ATOM 3423 C CA . ARG A 1 428 ? 26.350 -18.175 -6.797 1.00 88.12 428 ARG A CA 1
ATOM 3424 C C . ARG A 1 428 ? 25.449 -17.004 -7.155 1.00 88.12 428 ARG A C 1
ATOM 3426 O O . ARG A 1 428 ? 24.861 -16.984 -8.237 1.00 88.12 428 ARG A O 1
ATOM 3433 N N . VAL A 1 429 ? 25.270 -16.084 -6.214 1.00 90.00 429 VAL A N 1
ATOM 3434 C CA . VAL A 1 429 ? 24.296 -14.991 -6.330 1.00 90.00 429 VAL A CA 1
ATOM 3435 C C . VAL A 1 429 ? 25.022 -13.695 -6.680 1.00 90.00 429 VAL A C 1
ATOM 3437 O O . VAL A 1 429 ? 25.761 -13.156 -5.854 1.00 90.00 429 VAL A O 1
ATOM 3440 N N . TYR A 1 430 ? 24.802 -13.193 -7.895 1.00 92.31 430 TYR A N 1
ATOM 3441 C CA . TYR A 1 430 ? 25.387 -11.946 -8.392 1.00 92.31 430 TYR A CA 1
ATOM 3442 C C . TYR A 1 430 ? 24.320 -10.864 -8.492 1.00 92.31 430 TYR A C 1
ATOM 3444 O O . TYR A 1 430 ? 23.263 -11.092 -9.075 1.00 92.31 430 TYR A O 1
ATOM 3452 N N . VAL A 1 431 ? 24.603 -9.682 -7.952 1.00 91.81 431 VAL A N 1
ATOM 3453 C CA . VAL A 1 431 ? 23.660 -8.563 -7.907 1.00 91.81 431 VAL A CA 1
ATOM 3454 C C . VAL A 1 431 ? 24.216 -7.376 -8.680 1.00 91.81 431 VAL A C 1
ATOM 3456 O O . VAL A 1 431 ? 25.287 -6.870 -8.342 1.00 91.81 431 VAL A O 1
ATOM 3459 N N . LEU A 1 432 ? 23.463 -6.918 -9.681 1.00 93.06 432 LEU A N 1
ATOM 3460 C CA . LEU A 1 432 ? 23.709 -5.674 -10.409 1.00 93.06 432 LEU A CA 1
ATOM 3461 C C . LEU A 1 432 ? 22.652 -4.653 -9.997 1.00 93.06 432 LEU A C 1
ATOM 3463 O O . LEU A 1 432 ? 21.463 -4.897 -10.194 1.00 93.06 432 LEU A O 1
ATOM 3467 N N . ALA A 1 433 ? 23.075 -3.530 -9.423 1.00 90.19 433 ALA A N 1
ATOM 3468 C CA . ALA A 1 433 ? 22.174 -2.486 -8.948 1.00 90.19 433 ALA A CA 1
ATOM 3469 C C . ALA A 1 433 ? 22.459 -1.143 -9.626 1.00 90.19 433 ALA A C 1
ATOM 3471 O O . ALA A 1 433 ? 23.608 -0.707 -9.711 1.00 90.19 433 ALA A O 1
ATOM 3472 N N . VAL A 1 434 ? 21.411 -0.476 -10.103 1.00 87.94 434 VAL A N 1
ATOM 3473 C CA . VAL A 1 434 ? 21.524 0.828 -10.759 1.00 87.94 434 VAL A CA 1
ATOM 3474 C C . VAL A 1 434 ? 20.407 1.768 -10.324 1.00 87.94 434 VAL A C 1
ATOM 3476 O O . VAL A 1 434 ? 19.259 1.350 -10.154 1.00 87.94 434 VAL A O 1
ATOM 3479 N N . HIS A 1 435 ? 20.720 3.052 -10.174 1.00 82.12 435 HIS A N 1
ATOM 3480 C CA . HIS A 1 435 ? 19.683 4.047 -9.931 1.00 82.12 435 HIS A CA 1
ATOM 3481 C C . HIS A 1 435 ? 18.983 4.461 -11.231 1.00 82.12 435 HIS A C 1
ATOM 3483 O O . HIS A 1 435 ? 17.760 4.390 -11.317 1.00 82.12 435 HIS A O 1
ATOM 3489 N N . GLU A 1 436 ? 19.759 4.845 -12.245 1.00 79.06 436 GLU A N 1
ATOM 3490 C CA . GLU A 1 436 ? 19.286 5.455 -13.490 1.00 79.06 436 GLU A CA 1
ATOM 3491 C C . GLU A 1 436 ? 19.890 4.784 -14.742 1.00 79.06 436 GLU A C 1
ATOM 3493 O O . GLU A 1 436 ? 21.067 4.418 -14.781 1.00 79.06 436 GLU A O 1
ATOM 3498 N N . GLY A 1 437 ? 19.066 4.628 -15.785 1.00 75.06 437 GLY A N 1
ATOM 3499 C CA . GLY A 1 437 ? 19.473 4.095 -17.092 1.00 75.06 437 GLY A CA 1
ATOM 3500 C C . GLY A 1 437 ? 19.854 5.178 -18.114 1.00 75.06 437 GLY A C 1
ATOM 3501 O O . GLY A 1 437 ? 20.067 6.338 -17.784 1.00 75.06 437 GLY A O 1
ATOM 3502 N N . ASN A 1 438 ? 19.865 4.834 -19.406 1.00 71.00 438 ASN A N 1
ATOM 3503 C CA . ASN A 1 438 ? 20.260 5.733 -20.511 1.00 71.00 438 ASN A CA 1
ATOM 3504 C C . ASN A 1 438 ? 19.321 6.944 -20.782 1.00 71.00 438 ASN A C 1
ATOM 3506 O O . ASN A 1 438 ? 19.414 7.579 -21.834 1.00 71.00 438 ASN A O 1
ATOM 3510 N N . ARG A 1 439 ? 18.338 7.256 -19.923 1.00 63.41 439 ARG A N 1
ATOM 3511 C CA . ARG A 1 439 ? 17.359 8.329 -20.196 1.00 63.41 439 ARG A CA 1
ATOM 3512 C C . ARG A 1 439 ? 16.889 9.063 -18.946 1.00 63.41 439 ARG A C 1
ATOM 3514 O O . ARG A 1 439 ? 16.042 8.565 -18.217 1.00 63.41 439 ARG A O 1
ATOM 3521 N N . HIS A 1 440 ? 17.287 10.329 -18.833 1.00 58.50 440 HIS A N 1
ATOM 3522 C CA . HIS A 1 440 ? 16.738 11.244 -17.836 1.00 58.50 440 HIS A CA 1
ATOM 3523 C C . HIS A 1 440 ? 15.529 12.010 -18.398 1.00 58.50 440 HIS A C 1
ATOM 3525 O O . HIS A 1 440 ? 15.658 13.105 -18.954 1.00 58.50 440 HIS A O 1
ATOM 3531 N N . THR A 1 441 ? 14.330 11.429 -18.303 1.00 55.16 441 THR A N 1
ATOM 3532 C CA . THR A 1 441 ? 13.076 12.095 -18.704 1.00 55.16 441 THR A CA 1
ATOM 3533 C C . THR A 1 441 ? 12.117 12.227 -17.527 1.00 55.16 441 THR A C 1
ATOM 3535 O O . THR A 1 441 ? 12.109 11.396 -16.628 1.00 55.16 441 THR A O 1
ATOM 3538 N N . ARG A 1 442 ? 11.275 13.270 -17.520 1.00 45.25 442 ARG A N 1
ATOM 3539 C CA . ARG A 1 442 ? 10.165 13.406 -16.560 1.00 45.25 442 ARG A CA 1
ATOM 3540 C C . ARG A 1 442 ? 8.826 13.392 -17.312 1.00 45.25 442 ARG A C 1
ATOM 3542 O O . ARG A 1 442 ? 8.609 14.309 -18.106 1.00 45.25 442 ARG A O 1
ATOM 3549 N N . PRO A 1 443 ? 7.931 12.410 -17.071 1.00 51.53 443 PRO A N 1
ATOM 3550 C CA . PRO A 1 443 ? 8.098 11.253 -16.178 1.00 51.53 443 PRO A CA 1
ATOM 3551 C C . PRO A 1 443 ? 9.200 10.275 -16.656 1.00 51.53 443 PRO A C 1
ATOM 3553 O O . PRO A 1 443 ? 9.527 10.286 -17.850 1.00 51.53 443 PRO A O 1
ATOM 3556 N N . PRO A 1 444 ? 9.784 9.455 -15.754 1.00 58.72 444 PRO A N 1
ATOM 3557 C CA . PRO A 1 444 ? 10.812 8.478 -16.115 1.00 58.72 444 PRO A CA 1
ATOM 3558 C C . PRO A 1 444 ? 10.273 7.493 -17.153 1.00 58.72 444 PRO A C 1
ATOM 3560 O O . PRO A 1 444 ? 9.197 6.917 -16.977 1.00 58.72 444 PRO A O 1
ATOM 3563 N N . VAL A 1 445 ? 11.005 7.315 -18.248 1.00 63.16 445 VAL A N 1
ATOM 3564 C CA . VAL A 1 445 ? 10.740 6.289 -19.266 1.00 63.16 445 VAL A CA 1
ATOM 3565 C C . VAL A 1 445 ? 11.829 5.236 -19.140 1.00 63.16 445 VAL A C 1
ATOM 3567 O O . VAL A 1 445 ? 12.953 5.572 -18.783 1.00 63.16 445 VAL A O 1
ATOM 3570 N N . ALA A 1 446 ? 11.509 3.979 -19.453 1.00 67.69 446 ALA A N 1
ATOM 3571 C CA . ALA A 1 446 ? 12.485 2.904 -19.375 1.00 67.69 446 ALA A CA 1
ATOM 3572 C C . ALA A 1 446 ? 13.756 3.211 -20.182 1.00 67.69 446 ALA A C 1
ATOM 3574 O O . ALA A 1 446 ? 13.687 3.451 -21.392 1.00 67.69 446 ALA A O 1
ATOM 3575 N N . GLY A 1 447 ? 14.899 3.226 -19.492 1.00 75.00 447 GLY A N 1
ATOM 3576 C CA . GLY A 1 447 ? 16.220 3.300 -20.109 1.00 75.00 447 GLY A CA 1
ATOM 3577 C C . GLY A 1 447 ? 16.671 1.917 -20.572 1.00 75.00 447 GLY A C 1
ATOM 3578 O O . GLY A 1 447 ? 16.435 0.930 -19.879 1.00 75.00 447 GLY A O 1
ATOM 3579 N N . ASP A 1 448 ? 17.316 1.832 -21.732 1.00 83.69 448 ASP A N 1
ATOM 3580 C CA . ASP A 1 448 ? 17.864 0.564 -22.220 1.00 83.69 448 ASP A CA 1
ATOM 3581 C C . ASP A 1 448 ? 19.183 0.247 -21.501 1.00 83.69 448 ASP A C 1
ATOM 3583 O O . ASP A 1 448 ? 20.015 1.139 -21.314 1.00 83.69 448 ASP A O 1
ATOM 3587 N N . MET A 1 449 ? 19.350 -1.012 -21.091 1.00 89.00 449 MET A N 1
ATOM 3588 C CA . MET A 1 449 ? 20.496 -1.484 -20.315 1.00 89.00 449 MET A CA 1
ATOM 3589 C C . MET A 1 449 ? 21.023 -2.801 -20.875 1.00 89.00 449 MET A C 1
ATOM 3591 O O . MET A 1 449 ? 20.345 -3.825 -20.796 1.00 89.00 449 MET A O 1
ATOM 3595 N N . GLU A 1 450 ? 22.240 -2.806 -21.410 1.00 91.44 450 GLU A N 1
ATOM 3596 C CA . GLU A 1 450 ? 22.885 -4.026 -21.903 1.00 91.44 450 GLU A CA 1
ATOM 3597 C C . GLU A 1 450 ? 23.715 -4.688 -20.794 1.00 91.44 450 GLU A C 1
ATOM 3599 O O . GLU A 1 450 ? 24.525 -4.041 -20.138 1.00 91.44 450 GLU A O 1
ATOM 3604 N N . VAL A 1 451 ? 23.548 -5.994 -20.589 1.00 92.62 451 VAL A N 1
ATOM 3605 C CA . VAL A 1 451 ? 24.352 -6.778 -19.642 1.00 92.62 451 VAL A CA 1
ATOM 3606 C C . VAL A 1 451 ? 25.074 -7.878 -20.403 1.00 92.62 451 VAL A C 1
ATOM 3608 O O . VAL A 1 451 ? 24.475 -8.883 -20.775 1.00 92.62 451 VAL A O 1
ATOM 3611 N N . ALA A 1 452 ? 26.369 -7.697 -20.625 1.00 91.19 452 ALA A N 1
ATOM 3612 C CA . ALA A 1 452 ? 27.262 -8.699 -21.179 1.00 91.19 452 ALA A CA 1
ATOM 3613 C C . ALA A 1 452 ? 27.738 -9.653 -20.072 1.00 91.19 452 ALA A C 1
ATOM 3615 O O . ALA A 1 452 ? 28.471 -9.246 -19.169 1.00 91.19 452 ALA A O 1
ATOM 3616 N N . LEU A 1 453 ? 27.325 -10.921 -20.149 1.00 88.38 453 LEU A N 1
ATOM 3617 C CA . LEU A 1 453 ? 27.722 -11.979 -19.217 1.00 88.38 453 LEU A CA 1
ATOM 3618 C C . LEU A 1 453 ? 28.774 -12.882 -19.852 1.00 88.38 453 LEU A C 1
ATOM 3620 O O . LEU A 1 453 ? 28.503 -13.542 -20.860 1.00 88.38 453 LEU A O 1
ATOM 3624 N N . ASP A 1 454 ? 29.948 -12.934 -19.235 1.00 85.44 454 ASP A N 1
ATOM 3625 C CA . ASP A 1 454 ? 31.067 -13.766 -19.665 1.00 85.44 454 ASP A CA 1
ATOM 3626 C C . ASP A 1 454 ? 31.429 -14.810 -18.604 1.00 85.44 454 ASP A C 1
ATOM 3628 O O . ASP A 1 454 ? 31.414 -14.535 -17.401 1.00 85.44 454 ASP A O 1
ATOM 3632 N N . GLY A 1 455 ? 31.733 -16.021 -19.060 1.00 80.62 455 GLY A N 1
ATOM 3633 C CA . GLY A 1 455 ? 32.114 -17.135 -18.201 1.00 80.62 455 GLY A CA 1
ATOM 3634 C C . GLY A 1 455 ? 32.005 -18.502 -18.879 1.00 80.62 455 GLY A C 1
ATOM 3635 O O . GLY A 1 455 ? 31.444 -18.667 -19.966 1.00 80.62 455 GLY A O 1
ATOM 3636 N N . ASN A 1 456 ? 32.582 -19.502 -18.230 1.00 78.75 456 ASN A N 1
ATOM 3637 C CA . ASN A 1 456 ? 32.770 -20.842 -18.766 1.00 78.75 456 ASN A CA 1
ATOM 3638 C C . ASN A 1 456 ? 31.605 -21.786 -18.443 1.00 78.75 456 ASN A C 1
ATOM 3640 O O . ASN A 1 456 ? 30.746 -21.505 -17.606 1.00 78.75 456 ASN A O 1
ATOM 3644 N N . ALA A 1 457 ? 31.598 -22.944 -1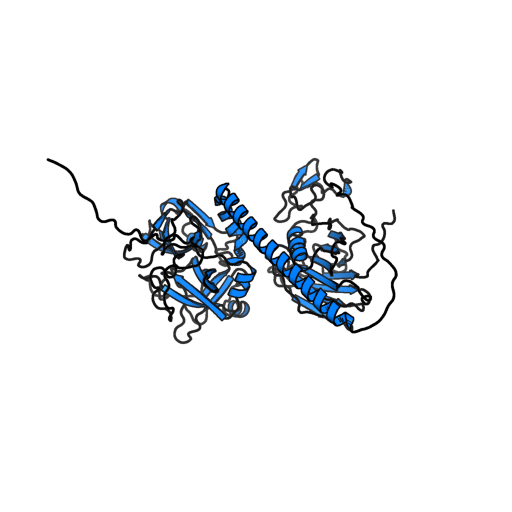9.110 1.00 72.19 457 ALA A N 1
ATOM 3645 C CA . ALA A 1 457 ? 30.653 -24.013 -18.814 1.00 72.19 457 ALA A CA 1
ATOM 3646 C C . ALA A 1 457 ? 30.765 -24.467 -17.347 1.00 72.19 457 ALA A C 1
ATOM 3648 O O . ALA A 1 457 ? 31.884 -24.610 -16.842 1.00 72.19 457 ALA A O 1
ATOM 3649 N N . PRO A 1 458 ? 29.632 -24.710 -16.661 1.00 71.56 458 PRO A N 1
ATOM 3650 C CA . PRO A 1 458 ? 29.656 -25.158 -15.276 1.00 71.56 458 PRO A CA 1
ATOM 3651 C C . PRO A 1 458 ? 30.373 -26.508 -15.171 1.00 71.56 458 PRO A C 1
ATOM 3653 O O . PRO A 1 458 ? 30.105 -27.426 -15.950 1.00 71.56 458 PRO A O 1
ATOM 3656 N N . GLN A 1 459 ? 31.283 -26.635 -14.203 1.00 75.00 459 GLN A N 1
ATOM 3657 C CA . GLN A 1 459 ? 31.901 -27.922 -13.886 1.00 75.00 459 GLN A CA 1
ATOM 3658 C C . GLN A 1 459 ? 30.890 -28.855 -13.204 1.00 75.00 459 GLN A C 1
ATOM 3660 O O . GLN A 1 459 ? 29.889 -28.418 -12.631 1.00 75.00 459 GLN A O 1
ATOM 3665 N N . GLU A 1 460 ? 31.143 -30.161 -13.268 1.00 72.88 460 GLU A N 1
ATOM 3666 C CA . GLU A 1 460 ? 30.286 -31.162 -12.633 1.00 72.88 460 GLU A CA 1
ATOM 3667 C C . GLU A 1 460 ? 30.246 -30.939 -11.109 1.00 72.88 460 GLU A C 1
ATOM 3669 O O . GLU A 1 460 ? 31.279 -30.933 -10.444 1.00 72.88 460 GLU A O 1
ATOM 3674 N N . GLY A 1 461 ? 29.048 -30.708 -10.561 1.00 70.81 461 GLY A N 1
ATOM 3675 C CA . GLY A 1 461 ? 28.853 -30.382 -9.143 1.00 70.81 461 GLY A CA 1
ATOM 3676 C C . GLY A 1 461 ? 28.964 -28.893 -8.780 1.00 70.81 461 GLY A C 1
ATOM 3677 O O . GLY A 1 461 ? 28.899 -28.570 -7.594 1.00 70.81 461 GLY A O 1
ATOM 3678 N N . ALA A 1 462 ? 29.101 -27.987 -9.757 1.00 75.62 462 ALA A N 1
ATOM 3679 C CA . ALA A 1 462 ? 29.101 -26.545 -9.505 1.00 75.62 462 ALA A CA 1
ATOM 3680 C C . ALA A 1 462 ? 27.771 -26.056 -8.893 1.00 75.62 462 ALA A C 1
ATOM 3682 O O . ALA A 1 462 ? 26.691 -26.572 -9.199 1.00 75.62 462 ALA A O 1
ATOM 3683 N N . ARG A 1 463 ? 27.856 -25.026 -8.039 1.00 83.50 463 ARG A N 1
ATOM 3684 C CA . ARG A 1 463 ? 26.686 -24.332 -7.471 1.00 83.50 463 ARG A CA 1
ATOM 3685 C C . ARG A 1 463 ? 25.886 -23.653 -8.587 1.00 83.50 463 ARG A C 1
ATOM 3687 O O . ARG A 1 463 ? 26.471 -23.140 -9.541 1.00 83.50 463 ARG A O 1
ATOM 3694 N N . GLY A 1 464 ? 24.561 -23.603 -8.439 1.00 80.81 464 GLY A N 1
ATOM 3695 C CA . GLY A 1 464 ? 23.696 -22.945 -9.423 1.00 80.81 464 GLY A CA 1
ATOM 3696 C C . GLY A 1 464 ? 23.948 -21.435 -9.500 1.00 80.81 464 GLY A C 1
ATOM 3697 O O . GLY A 1 464 ? 24.337 -20.826 -8.505 1.00 80.81 464 GLY A O 1
ATOM 3698 N N . PHE A 1 465 ? 23.718 -20.816 -10.652 1.00 85.44 465 PHE A N 1
ATOM 3699 C CA . PHE A 1 465 ? 23.966 -19.392 -10.888 1.00 85.44 465 PHE A CA 1
ATOM 3700 C C . PHE A 1 465 ? 22.663 -18.582 -10.878 1.00 85.44 465 PHE A C 1
ATOM 3702 O O . PHE A 1 465 ? 21.747 -18.839 -11.664 1.00 85.44 465 PHE A O 1
ATOM 3709 N N . VAL A 1 466 ? 22.602 -17.582 -9.992 1.00 88.12 466 VAL A N 1
ATOM 3710 C CA . VAL A 1 466 ? 21.478 -16.648 -9.857 1.00 88.12 466 VAL A CA 1
ATOM 3711 C C . VAL A 1 466 ? 21.951 -15.230 -10.152 1.00 88.12 466 VAL A C 1
ATOM 3713 O O . VAL A 1 466 ? 22.855 -14.718 -9.488 1.00 88.12 466 VAL A O 1
ATOM 3716 N N . LEU A 1 467 ? 21.295 -14.577 -11.111 1.00 90.44 467 LEU A N 1
ATOM 3717 C CA . LEU A 1 467 ? 21.512 -13.166 -11.417 1.00 90.44 467 LEU A CA 1
ATOM 3718 C C . LEU A 1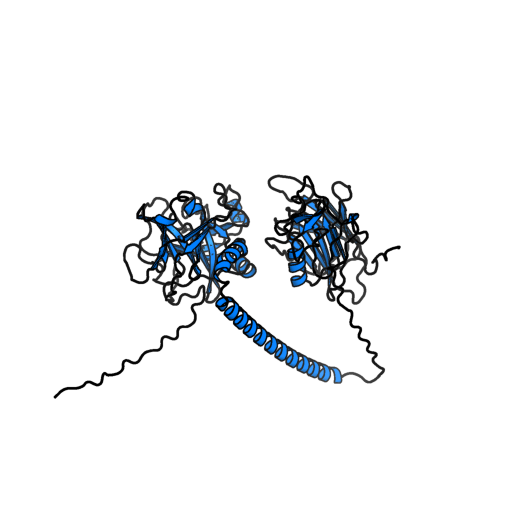 467 ? 20.355 -12.326 -10.878 1.00 90.44 467 LEU A C 1
ATOM 3720 O O . LEU A 1 467 ? 19.199 -12.555 -11.227 1.00 90.44 467 LEU A O 1
ATOM 3724 N N . VAL A 1 468 ? 20.669 -11.325 -10.065 1.00 90.31 468 VAL A N 1
ATOM 3725 C CA . VAL A 1 468 ? 19.711 -10.344 -9.560 1.00 90.31 468 VAL A CA 1
ATOM 3726 C C . VAL A 1 468 ? 19.949 -9.011 -10.259 1.00 90.31 468 VAL A C 1
ATOM 3728 O O . VAL A 1 468 ? 21.052 -8.465 -10.214 1.00 90.31 468 VAL A O 1
ATOM 3731 N N . LEU A 1 469 ? 18.904 -8.485 -10.890 1.00 89.69 469 LEU A N 1
ATOM 3732 C CA . LEU A 1 469 ? 18.890 -7.179 -11.537 1.00 89.69 469 LEU A CA 1
ATOM 3733 C C . LEU A 1 469 ? 18.049 -6.225 -10.698 1.00 89.69 469 LEU A C 1
ATOM 3735 O O . LEU A 1 469 ? 16.859 -6.471 -10.492 1.00 89.69 469 LEU A O 1
ATOM 3739 N N . ALA A 1 470 ? 18.668 -5.152 -10.215 1.00 87.19 470 ALA A N 1
ATOM 3740 C CA . ALA A 1 470 ? 18.029 -4.161 -9.370 1.00 87.19 470 ALA A CA 1
ATOM 3741 C C . ALA A 1 470 ? 18.048 -2.770 -10.013 1.00 87.19 470 ALA A C 1
ATOM 3743 O O . ALA A 1 470 ? 19.107 -2.286 -10.410 1.00 87.19 470 ALA A O 1
ATOM 3744 N N . SER A 1 471 ? 16.887 -2.118 -10.108 1.00 83.44 471 SER A N 1
ATOM 3745 C CA . SER A 1 471 ? 16.775 -0.771 -10.687 1.00 83.44 471 SER A CA 1
ATOM 3746 C C . SER A 1 471 ? 15.814 0.124 -9.910 1.00 83.44 471 SER A C 1
ATOM 3748 O O . SER A 1 471 ? 14.666 -0.268 -9.684 1.00 83.44 471 SER A O 1
ATOM 3750 N N . TYR A 1 472 ? 16.243 1.342 -9.569 1.00 77.38 472 TYR A N 1
ATOM 3751 C CA . TYR A 1 472 ? 15.324 2.354 -9.042 1.00 77.38 472 TYR A CA 1
ATOM 3752 C C . TYR A 1 472 ? 14.414 2.889 -10.155 1.00 77.38 472 TYR A C 1
ATOM 3754 O O . TYR A 1 472 ? 13.209 2.648 -10.115 1.00 77.38 472 TYR A O 1
ATOM 3762 N N . GLU A 1 473 ? 14.974 3.551 -11.174 1.00 77.62 473 GLU A N 1
ATOM 3763 C CA . GLU A 1 473 ? 14.234 4.002 -12.358 1.00 77.62 473 GLU A CA 1
ATOM 3764 C C . GLU A 1 473 ? 13.788 2.828 -13.257 1.00 77.62 473 GLU A C 1
ATOM 3766 O O . GLU A 1 473 ? 14.335 1.725 -13.155 1.00 77.62 473 GLU A O 1
ATOM 3771 N N . PRO A 1 474 ? 12.777 3.015 -14.132 1.00 74.75 474 PRO A N 1
ATOM 3772 C CA . PRO A 1 474 ? 12.383 1.971 -15.070 1.00 74.75 474 PRO A CA 1
ATOM 3773 C C . PRO A 1 474 ? 13.549 1.634 -16.017 1.00 74.75 474 PRO A C 1
ATOM 3775 O O . PRO A 1 474 ? 14.164 2.528 -16.603 1.00 74.75 474 PRO A O 1
ATOM 3778 N N . VAL A 1 475 ? 13.841 0.345 -16.201 1.00 80.38 475 VAL A N 1
ATOM 3779 C CA . VAL A 1 475 ? 14.937 -0.140 -17.057 1.00 80.38 475 VAL A CA 1
ATOM 3780 C C . VAL A 1 475 ? 14.475 -1.313 -17.929 1.00 80.38 475 VAL A C 1
ATOM 3782 O O . VAL A 1 475 ? 13.788 -2.224 -17.465 1.00 80.38 475 VAL A O 1
ATOM 3785 N N . ASN A 1 476 ? 14.881 -1.308 -19.200 1.00 81.19 476 ASN A N 1
ATOM 3786 C CA . ASN A 1 476 ? 14.797 -2.455 -20.101 1.00 81.19 476 ASN A CA 1
ATOM 3787 C C . ASN A 1 476 ? 16.140 -3.186 -20.099 1.00 81.19 476 ASN A C 1
ATOM 3789 O O . ASN A 1 476 ? 17.077 -2.798 -20.799 1.00 81.19 476 ASN A O 1
ATOM 3793 N N . TRP A 1 477 ? 16.241 -4.248 -19.310 1.00 85.19 477 TRP A N 1
ATOM 3794 C CA . TRP A 1 477 ? 17.440 -5.069 -19.233 1.00 85.19 477 TRP A CA 1
ATOM 3795 C C . TRP A 1 477 ? 17.537 -5.989 -20.453 1.00 85.19 477 TRP A C 1
ATOM 3797 O O . TRP A 1 477 ? 16.602 -6.724 -20.768 1.00 85.19 477 TRP A O 1
ATOM 3807 N N . SER A 1 478 ? 18.679 -5.975 -21.127 1.00 86.44 478 SER A N 1
ATOM 3808 C CA . SER A 1 478 ? 19.022 -6.833 -22.258 1.00 86.44 478 SER A CA 1
ATOM 3809 C C . SER A 1 478 ? 20.261 -7.642 -21.903 1.00 86.44 478 SER A C 1
ATOM 3811 O O . SER A 1 478 ? 21.388 -7.161 -22.014 1.00 86.44 478 SER A O 1
ATOM 3813 N N . ILE A 1 479 ? 20.054 -8.882 -21.467 1.00 87.06 479 ILE A N 1
ATOM 3814 C CA . ILE A 1 479 ? 21.133 -9.797 -21.101 1.00 87.06 479 ILE A CA 1
ATOM 3815 C C . ILE A 1 479 ? 21.674 -10.469 -22.362 1.00 87.06 479 ILE A C 1
ATOM 3817 O O . ILE A 1 479 ? 20.946 -11.175 -23.065 1.00 87.06 479 ILE A O 1
ATOM 3821 N N . ARG A 1 480 ? 22.971 -10.295 -22.605 1.00 85.69 480 ARG A N 1
ATOM 3822 C CA . ARG A 1 480 ? 23.733 -10.936 -23.669 1.00 85.69 480 ARG A CA 1
ATOM 3823 C C . ARG A 1 480 ? 24.719 -11.940 -23.086 1.00 85.69 480 ARG A C 1
ATOM 3825 O O . ARG A 1 480 ? 25.655 -11.571 -22.383 1.00 85.69 480 ARG A O 1
ATOM 3832 N N . LEU A 1 481 ? 24.540 -13.209 -23.434 1.00 82.19 481 LEU A N 1
ATOM 3833 C CA . LEU A 1 481 ? 25.450 -14.284 -23.029 1.00 82.19 481 LEU A CA 1
ATOM 3834 C C . LEU A 1 481 ? 26.611 -14.390 -24.024 1.00 82.19 481 LEU A C 1
ATOM 3836 O O . LEU A 1 481 ? 26.383 -14.605 -25.217 1.00 82.19 481 LEU A O 1
ATOM 3840 N N . ILE A 1 482 ? 27.840 -14.214 -23.539 1.00 79.75 482 ILE A N 1
ATOM 3841 C CA . ILE A 1 482 ? 29.072 -14.282 -24.340 1.00 79.75 482 ILE A CA 1
ATOM 3842 C C . ILE A 1 482 ? 29.700 -15.683 -24.261 1.00 79.75 482 ILE A C 1
ATOM 3844 O O . ILE A 1 482 ? 30.168 -16.193 -25.279 1.00 79.75 482 ILE A O 1
ATOM 3848 N N . GLY A 1 483 ? 29.662 -16.320 -23.087 1.00 70.56 483 GLY A N 1
ATOM 3849 C CA . GLY A 1 483 ? 30.226 -17.651 -22.840 1.00 70.56 483 GLY A CA 1
ATOM 3850 C C . GLY A 1 483 ? 29.205 -18.801 -22.793 1.00 70.56 483 GLY A C 1
ATOM 3851 O O . GLY A 1 483 ? 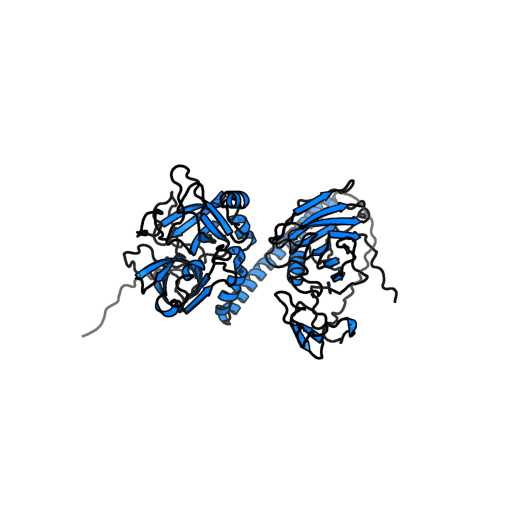28.020 -18.619 -23.080 1.00 70.56 483 GLY A O 1
ATOM 3852 N N . GLN A 1 484 ? 29.659 -20.008 -22.426 1.00 71.81 484 GLN A N 1
ATOM 3853 C CA . GLN A 1 484 ? 28.831 -21.232 -22.331 1.00 71.81 484 GLN A CA 1
ATOM 3854 C C . GLN A 1 484 ? 28.158 -21.379 -20.956 1.00 71.81 484 GLN A C 1
ATOM 3856 O O . GLN A 1 484 ? 28.254 -22.413 -20.302 1.00 71.81 484 GLN A O 1
ATOM 3861 N N . LEU A 1 485 ? 27.491 -20.325 -20.498 1.00 71.69 485 LEU A N 1
ATOM 3862 C CA . LEU A 1 485 ? 26.904 -20.260 -19.161 1.00 71.69 485 LEU A CA 1
ATOM 3863 C C . LEU A 1 485 ? 25.521 -20.915 -19.092 1.00 71.69 485 LEU A C 1
ATOM 3865 O O . LEU A 1 485 ? 24.718 -20.811 -20.020 1.00 71.69 485 LEU A O 1
ATOM 3869 N N . VAL A 1 486 ? 25.216 -21.508 -17.937 1.00 72.50 486 VAL A N 1
ATOM 3870 C CA . VAL A 1 486 ? 23.867 -21.969 -17.582 1.00 72.50 486 VAL A CA 1
ATOM 3871 C C . VAL A 1 486 ? 23.382 -21.132 -16.403 1.00 72.50 486 VAL A C 1
ATOM 3873 O O . VAL A 1 486 ? 23.997 -21.151 -15.341 1.00 72.50 486 VAL A O 1
ATOM 3876 N N . MET A 1 487 ? 22.300 -20.377 -16.607 1.00 77.69 487 MET A N 1
ATOM 3877 C CA . MET A 1 487 ? 21.642 -19.602 -15.551 1.00 77.69 487 MET A CA 1
ATOM 3878 C C . MET A 1 487 ? 20.486 -20.410 -14.971 1.00 77.69 487 MET A C 1
ATOM 3880 O O . MET A 1 487 ? 19.591 -20.835 -15.707 1.00 77.69 487 MET A O 1
ATOM 3884 N N . ASP A 1 488 ? 20.475 -20.585 -13.654 1.00 79.19 488 ASP A N 1
ATOM 3885 C CA . ASP A 1 488 ? 19.383 -21.270 -12.966 1.00 79.19 488 ASP A CA 1
ATOM 3886 C C . ASP A 1 488 ? 18.183 -20.339 -12.780 1.00 79.19 488 ASP A C 1
ATOM 3888 O O . ASP A 1 488 ? 17.041 -20.768 -12.965 1.00 79.19 488 ASP A O 1
ATOM 3892 N N . GLN A 1 489 ? 18.437 -19.066 -12.453 1.00 81.06 489 GLN A N 1
ATOM 3893 C CA . GLN A 1 489 ? 17.392 -18.088 -12.159 1.00 81.06 489 GLN A CA 1
ATOM 3894 C C . GLN A 1 489 ? 17.844 -16.649 -12.442 1.00 81.06 489 GLN A C 1
ATOM 3896 O O . GLN A 1 489 ? 18.985 -16.272 -12.170 1.00 81.06 489 GLN A O 1
ATOM 3901 N N . VAL A 1 490 ? 16.913 -15.825 -12.931 1.00 83.06 490 VAL A N 1
ATOM 3902 C CA . VAL A 1 490 ? 17.061 -14.364 -12.992 1.00 83.06 490 VAL A CA 1
ATOM 3903 C C . VAL A 1 490 ? 15.988 -13.738 -12.108 1.00 83.06 490 VAL A C 1
ATOM 3905 O O . VAL A 1 490 ? 14.812 -14.057 -12.253 1.00 83.06 490 VAL A O 1
ATOM 3908 N N . ILE A 1 491 ? 16.382 -12.862 -11.189 1.00 81.31 491 ILE A N 1
ATOM 3909 C CA . ILE A 1 491 ? 15.476 -12.156 -10.277 1.00 81.31 491 ILE A CA 1
ATOM 3910 C C . ILE A 1 491 ? 15.487 -10.677 -10.638 1.00 81.31 491 ILE A C 1
ATOM 3912 O O . ILE A 1 491 ? 16.550 -10.064 -10.700 1.00 81.31 491 ILE A O 1
ATOM 3916 N N . LEU A 1 492 ? 14.307 -10.096 -10.841 1.00 79.56 492 LEU A N 1
ATOM 3917 C CA . LEU A 1 492 ? 14.158 -8.657 -11.048 1.00 79.56 492 LEU A CA 1
ATOM 3918 C C . LEU A 1 492 ? 13.615 -7.998 -9.776 1.00 79.56 492 LEU A C 1
ATOM 3920 O O . LEU A 1 492 ? 12.532 -8.364 -9.317 1.00 79.56 492 LEU A O 1
ATOM 3924 N N . ILE A 1 493 ? 14.340 -7.006 -9.254 1.00 78.38 493 ILE A N 1
ATOM 3925 C CA . ILE A 1 493 ? 13.923 -6.137 -8.146 1.00 78.38 493 ILE A CA 1
ATOM 3926 C C . ILE A 1 493 ? 13.844 -4.704 -8.677 1.00 78.38 493 ILE A C 1
ATOM 3928 O O . ILE A 1 493 ? 14.857 -4.110 -9.024 1.00 78.38 493 ILE A O 1
ATOM 3932 N N . ALA A 1 494 ? 12.651 -4.127 -8.783 1.00 72.06 494 ALA A N 1
ATOM 3933 C CA . ALA A 1 494 ? 12.510 -2.787 -9.350 1.00 72.06 494 ALA A CA 1
ATOM 3934 C C . ALA A 1 494 ? 11.448 -1.953 -8.630 1.00 72.06 494 ALA A C 1
ATOM 3936 O O . ALA A 1 494 ? 10.375 -2.467 -8.302 1.00 72.06 494 ALA A O 1
ATOM 3937 N N . HIS A 1 495 ? 11.746 -0.666 -8.416 1.00 68.00 495 HIS A N 1
ATOM 3938 C CA . HIS A 1 495 ? 10.815 0.291 -7.807 1.00 68.00 495 HIS A CA 1
ATOM 3939 C C . HIS A 1 495 ? 9.757 0.744 -8.826 1.00 68.00 495 HIS A C 1
ATOM 3941 O O . HIS A 1 495 ? 8.561 0.778 -8.523 1.00 68.00 495 HIS A O 1
ATOM 3947 N N . PHE A 1 496 ? 10.177 1.008 -10.068 1.00 64.50 496 PHE A N 1
ATOM 3948 C CA . PHE A 1 496 ? 9.286 1.239 -11.208 1.00 64.50 496 PHE A CA 1
ATOM 3949 C C . PHE A 1 496 ? 9.228 0.025 -12.159 1.00 64.50 496 PHE A C 1
ATOM 3951 O O . PHE A 1 496 ? 10.068 -0.868 -12.070 1.00 64.50 496 PHE A O 1
ATOM 3958 N N . PRO A 1 497 ? 8.236 -0.059 -13.073 1.00 57.19 497 PRO A N 1
ATOM 3959 C CA . PRO A 1 497 ? 8.119 -1.185 -14.000 1.00 57.19 497 PRO A CA 1
ATOM 3960 C C . PRO A 1 497 ? 9.349 -1.334 -14.910 1.00 57.19 497 PRO A C 1
ATOM 3962 O O . PRO A 1 497 ? 9.549 -0.533 -15.819 1.00 57.19 497 PRO A O 1
ATOM 3965 N N . SER A 1 498 ? 10.125 -2.394 -14.697 1.00 57.22 498 SER A N 1
ATOM 3966 C CA . SER A 1 498 ? 11.279 -2.770 -15.521 1.00 57.22 498 SER A CA 1
ATOM 3967 C C . SER A 1 498 ? 10.979 -4.045 -16.312 1.00 57.22 498 SER A C 1
ATOM 3969 O O . SER A 1 498 ? 10.157 -4.868 -15.899 1.00 57.22 498 SER A O 1
ATOM 3971 N N . THR A 1 499 ? 11.629 -4.215 -17.461 1.00 67.88 499 THR A N 1
ATOM 3972 C CA . THR A 1 499 ? 11.518 -5.429 -18.286 1.00 67.88 499 THR A CA 1
ATOM 3973 C C . THR A 1 499 ? 12.872 -6.114 -18.403 1.00 67.88 499 THR A C 1
ATOM 3975 O O . THR A 1 499 ? 13.909 -5.470 -18.272 1.00 67.88 499 THR A O 1
ATOM 3978 N N . VAL A 1 500 ? 12.873 -7.429 -18.629 1.00 68.44 500 VAL A N 1
ATOM 3979 C CA . VAL A 1 500 ? 14.094 -8.205 -18.873 1.00 68.44 500 VAL A CA 1
ATOM 3980 C C . VAL A 1 500 ? 13.921 -8.979 -20.169 1.00 68.44 500 VAL A C 1
ATOM 3982 O O . VAL A 1 500 ? 12.930 -9.679 -20.369 1.00 68.44 500 VAL A O 1
ATOM 3985 N N . THR A 1 501 ? 14.907 -8.855 -21.043 1.00 70.00 501 THR A N 1
ATOM 3986 C CA . THR A 1 501 ? 15.053 -9.600 -22.289 1.00 70.00 501 THR A CA 1
ATOM 3987 C C . THR A 1 501 ? 16.390 -10.329 -22.254 1.00 70.00 501 THR A C 1
ATOM 3989 O O . THR A 1 501 ? 17.387 -9.790 -21.777 1.00 70.00 501 THR A O 1
ATOM 3992 N N . ILE A 1 502 ? 16.411 -11.579 -22.713 1.00 66.06 502 ILE A N 1
ATOM 3993 C CA . ILE A 1 502 ? 17.611 -12.423 -22.725 1.00 66.06 502 ILE A CA 1
ATOM 3994 C C . ILE A 1 502 ? 17.854 -12.863 -24.166 1.00 66.06 502 ILE A C 1
ATOM 3996 O O . ILE A 1 502 ? 16.951 -13.402 -24.806 1.00 66.06 502 ILE A O 1
ATOM 4000 N N . ALA A 1 503 ? 19.063 -12.637 -24.676 1.00 60.22 503 ALA A N 1
ATOM 4001 C CA . ALA A 1 503 ? 19.475 -13.032 -26.016 1.00 60.22 503 ALA A CA 1
ATOM 4002 C C . ALA A 1 503 ? 20.864 -13.693 -25.980 1.00 60.22 503 ALA A C 1
ATOM 4004 O O . ALA A 1 503 ? 21.833 -13.120 -25.484 1.00 60.22 503 ALA A O 1
ATOM 4005 N N . GLY A 1 504 ? 20.991 -14.902 -26.532 1.00 54.62 504 GLY A N 1
ATOM 4006 C CA . GLY A 1 504 ? 22.278 -15.593 -26.607 1.00 54.62 504 GLY A CA 1
ATOM 4007 C C . GLY A 1 504 ? 22.242 -16.840 -27.499 1.00 54.62 504 GLY A C 1
ATOM 4008 O O . GLY A 1 504 ? 21.211 -17.505 -27.555 1.00 54.62 504 GLY A O 1
ATOM 4009 N N . PRO A 1 505 ? 23.343 -17.173 -28.199 1.00 42.25 505 PRO A N 1
ATOM 4010 C CA . PRO A 1 505 ? 23.401 -18.329 -29.099 1.00 42.25 505 PRO A CA 1
ATOM 4011 C C . PRO A 1 505 ? 23.539 -19.692 -28.391 1.00 42.25 505 PRO A C 1
ATOM 4013 O O . PRO A 1 505 ? 23.339 -20.712 -29.044 1.00 42.25 505 PRO A O 1
ATOM 4016 N N . TYR A 1 506 ? 23.873 -19.726 -27.091 1.00 45.38 506 TYR A N 1
ATOM 4017 C CA . TYR A 1 506 ? 24.252 -20.960 -26.374 1.00 45.38 506 TYR A CA 1
ATOM 4018 C C . TYR A 1 506 ? 23.714 -21.089 -24.935 1.00 45.38 506 TYR A C 1
ATOM 4020 O O . TYR A 1 506 ? 24.124 -22.002 -24.225 1.00 45.38 506 TYR A O 1
ATOM 4028 N N . GLY A 1 507 ? 22.828 -20.197 -24.485 1.00 46.88 507 GLY A N 1
ATOM 4029 C CA . GLY A 1 507 ? 22.325 -20.212 -23.108 1.00 46.88 507 GLY A CA 1
ATOM 4030 C C . GLY A 1 507 ? 20.883 -20.684 -23.008 1.00 46.88 507 GLY A C 1
ATOM 4031 O O . GLY A 1 507 ? 20.013 -20.187 -23.721 1.00 46.88 507 GLY A O 1
ATOM 4032 N N . GLU A 1 508 ? 20.634 -21.621 -22.102 1.00 50.31 508 GLU A N 1
ATOM 4033 C CA . GLU A 1 508 ? 19.305 -22.135 -21.784 1.00 50.31 508 GLU A CA 1
ATOM 4034 C C . GLU A 1 508 ? 18.860 -21.539 -20.437 1.00 50.31 508 GLU A C 1
ATOM 4036 O O . GLU A 1 508 ? 19.557 -21.685 -19.431 1.00 50.31 508 GLU A O 1
ATOM 4041 N N . LEU A 1 509 ? 17.729 -20.824 -20.413 1.00 54.47 509 LEU A N 1
ATOM 4042 C CA . LEU A 1 509 ? 17.114 -20.341 -19.174 1.00 54.47 509 LEU A CA 1
ATOM 4043 C C . LEU A 1 509 ? 16.263 -21.473 -18.592 1.00 54.47 509 LEU A C 1
ATOM 4045 O O . LEU A 1 509 ? 15.296 -21.903 -19.221 1.00 54.47 509 LEU A O 1
ATOM 4049 N N . ARG A 1 510 ? 16.619 -21.966 -17.402 1.00 49.22 510 ARG A N 1
ATOM 4050 C CA . ARG A 1 510 ? 15.957 -23.140 -16.810 1.00 49.22 510 ARG A CA 1
ATOM 4051 C C . ARG A 1 510 ? 14.596 -22.847 -16.171 1.00 49.22 510 ARG A C 1
ATOM 4053 O O . ARG A 1 510 ? 13.824 -23.783 -15.978 1.00 49.22 510 ARG A O 1
ATOM 4060 N N . THR A 1 511 ? 14.294 -21.592 -15.827 1.00 50.28 511 THR A N 1
ATOM 4061 C CA . THR A 1 511 ? 13.079 -21.211 -15.083 1.00 50.28 511 THR A CA 1
ATOM 4062 C C . THR A 1 511 ? 12.536 -19.833 -15.491 1.00 50.28 511 THR A C 1
ATOM 4064 O O . THR A 1 511 ? 13.268 -19.009 -16.035 1.00 50.28 511 THR A O 1
ATOM 4067 N N . ASP A 1 512 ? 11.242 -19.581 -15.246 1.00 52.25 512 ASP A N 1
ATOM 4068 C CA . ASP A 1 512 ? 10.609 -18.265 -15.436 1.00 52.25 512 ASP A CA 1
ATOM 4069 C C . ASP A 1 512 ? 11.296 -17.180 -14.584 1.00 52.25 512 ASP A C 1
ATOM 4071 O O . ASP A 1 512 ? 11.869 -17.485 -13.543 1.00 52.25 512 ASP A O 1
ATOM 4075 N N . ILE A 1 513 ? 11.215 -15.907 -14.992 1.00 56.78 513 ILE A N 1
ATOM 4076 C CA . ILE A 1 513 ? 11.798 -14.762 -14.264 1.00 56.78 513 ILE A CA 1
ATOM 4077 C C . ILE A 1 513 ? 10.833 -14.325 -13.146 1.00 56.78 513 ILE A C 1
ATOM 4079 O O . ILE A 1 513 ? 9.837 -13.654 -13.444 1.00 56.78 513 ILE A O 1
ATOM 4083 N N . PRO A 1 514 ? 11.071 -14.650 -11.859 1.00 53.53 514 PRO A N 1
ATOM 4084 C CA . PRO A 1 514 ? 10.306 -14.053 -10.776 1.00 53.53 514 PRO A CA 1
ATOM 4085 C C . PRO A 1 514 ? 10.630 -12.562 -10.664 1.00 53.53 514 PRO A C 1
ATOM 4087 O O . PRO A 1 514 ? 11.779 -12.155 -10.478 1.00 53.53 514 PRO A O 1
ATOM 4090 N N . VAL A 1 515 ? 9.584 -11.743 -10.742 1.00 53.84 515 VAL A N 1
ATOM 4091 C CA . VAL A 1 515 ? 9.665 -10.311 -10.455 1.00 53.84 515 VAL A CA 1
ATOM 4092 C C . VAL A 1 515 ? 9.294 -10.102 -8.993 1.00 53.84 515 VAL A C 1
ATOM 4094 O O . VAL A 1 515 ? 8.131 -10.243 -8.609 1.00 53.84 515 VAL A O 1
ATOM 4097 N N . LEU A 1 516 ? 10.283 -9.759 -8.176 1.00 53.62 516 LEU A N 1
ATOM 4098 C CA . LEU A 1 516 ? 10.075 -9.338 -6.798 1.00 53.62 516 LEU A CA 1
ATOM 4099 C C . LEU A 1 516 ? 9.869 -7.822 -6.802 1.00 53.62 516 LEU A C 1
ATOM 4101 O O . LEU A 1 516 ? 10.810 -7.042 -6.684 1.00 53.62 516 LEU A O 1
ATOM 4105 N N . THR A 1 517 ? 8.619 -7.386 -6.977 1.00 46.28 517 THR A N 1
ATOM 4106 C CA . THR A 1 517 ? 8.272 -5.973 -6.786 1.00 46.28 517 THR A CA 1
ATOM 4107 C C . THR A 1 517 ? 8.190 -5.704 -5.292 1.00 46.28 517 THR A C 1
ATOM 4109 O O . THR A 1 517 ? 7.186 -6.038 -4.667 1.00 46.28 517 THR A O 1
ATOM 4112 N N . SER A 1 518 ? 9.241 -5.132 -4.723 1.00 42.53 518 SER A N 1
ATOM 4113 C CA . SER A 1 518 ? 9.251 -4.684 -3.336 1.00 42.53 518 SER A CA 1
ATOM 4114 C C . SER A 1 518 ? 9.222 -3.156 -3.311 1.00 42.53 518 SER A C 1
ATOM 4116 O O . SER A 1 518 ? 9.866 -2.512 -4.139 1.00 42.53 518 SER A O 1
ATOM 4118 N N . ALA A 1 519 ? 8.417 -2.576 -2.419 1.00 43.47 519 ALA A N 1
ATOM 4119 C CA . ALA A 1 519 ? 8.148 -1.138 -2.394 1.00 43.47 519 ALA A CA 1
ATOM 4120 C C . ALA A 1 519 ? 9.371 -0.275 -2.029 1.00 43.47 519 ALA A C 1
ATOM 4122 O O . ALA A 1 519 ? 9.357 0.907 -2.355 1.00 43.47 519 ALA A O 1
ATOM 4123 N N . ASP A 1 520 ? 10.432 -0.849 -1.448 1.00 48.72 520 ASP A N 1
ATOM 4124 C CA . ASP A 1 520 ? 11.536 -0.069 -0.864 1.00 48.72 520 ASP A CA 1
ATOM 4125 C C . ASP A 1 520 ? 12.990 -0.510 -1.159 1.00 48.72 520 ASP A C 1
ATOM 4127 O O . ASP A 1 520 ? 13.862 0.358 -1.169 1.00 48.72 520 ASP A O 1
ATOM 4131 N N . PRO A 1 521 ? 13.342 -1.762 -1.492 1.00 51.69 521 PRO A N 1
ATOM 4132 C CA . PRO A 1 521 ? 14.736 -2.139 -1.617 1.00 51.69 521 PRO A CA 1
ATOM 4133 C C . PRO A 1 521 ? 15.217 -2.094 -3.067 1.00 51.69 521 PRO A C 1
ATOM 4135 O O . PRO A 1 521 ? 15.409 -3.121 -3.714 1.00 51.69 521 PRO A O 1
ATOM 4138 N N . CYS A 1 522 ? 15.424 -0.896 -3.601 1.00 61.16 522 CYS A N 1
ATOM 4139 C CA . CYS A 1 522 ? 16.285 -0.742 -4.773 1.00 61.16 522 CYS A CA 1
ATOM 4140 C C . CYS A 1 522 ? 17.680 -0.357 -4.304 1.00 61.16 522 CYS A C 1
ATOM 4142 O O . CYS A 1 522 ? 17.852 0.594 -3.543 1.00 61.16 522 CYS A O 1
ATOM 4144 N N . GLY A 1 523 ? 18.673 -1.131 -4.731 1.00 58.66 523 GLY A N 1
ATOM 4145 C CA . GLY A 1 523 ? 20.067 -0.853 -4.434 1.00 58.66 523 GLY A CA 1
ATOM 4146 C C . GLY A 1 523 ? 20.544 0.405 -5.157 1.00 58.66 523 GLY A C 1
ATOM 4147 O O . GLY A 1 523 ? 20.384 0.511 -6.368 1.00 58.66 523 GLY A O 1
ATOM 4148 N N . TYR A 1 524 ? 21.191 1.278 -4.378 1.00 63.84 524 TYR A N 1
ATOM 4149 C CA . TYR A 1 524 ? 21.965 2.461 -4.774 1.00 63.84 524 TYR A CA 1
ATOM 4150 C C . TYR A 1 524 ? 21.196 3.628 -5.439 1.00 63.84 524 TYR A C 1
ATOM 4152 O O . TYR A 1 524 ? 20.318 3.432 -6.272 1.00 63.84 524 TYR A O 1
ATOM 4160 N N . GLY A 1 525 ? 21.512 4.872 -5.035 1.00 60.69 525 GLY A N 1
ATOM 4161 C CA . GLY A 1 525 ? 20.675 6.045 -5.324 1.00 60.69 525 GLY A CA 1
ATOM 4162 C C . GLY A 1 525 ? 21.344 7.320 -5.855 1.00 60.69 525 GLY A C 1
ATOM 4163 O O . GLY A 1 525 ? 20.715 8.066 -6.589 1.00 60.69 525 GLY A O 1
ATOM 4164 N N . ASN A 1 526 ? 22.593 7.605 -5.510 1.00 59.09 526 ASN A N 1
ATOM 4165 C CA . ASN A 1 526 ? 23.333 8.810 -5.882 1.00 59.09 526 ASN A CA 1
ATOM 4166 C C . ASN A 1 526 ? 24.815 8.463 -5.915 1.00 59.09 526 ASN A C 1
ATOM 4168 O O . ASN A 1 526 ? 25.192 7.558 -5.182 1.00 59.09 526 ASN A O 1
ATOM 4172 N N . ASP A 1 527 ? 25.636 9.213 -6.658 1.00 49.59 527 ASP A N 1
ATOM 4173 C CA . ASP A 1 527 ? 27.097 9.029 -6.819 1.00 49.59 527 ASP A CA 1
ATOM 4174 C C . ASP A 1 527 ? 27.918 8.979 -5.508 1.00 49.59 527 ASP A C 1
ATOM 4176 O O . ASP A 1 527 ? 29.140 8.927 -5.540 1.00 49.59 527 ASP A O 1
ATOM 4180 N N . SER A 1 528 ? 27.293 9.057 -4.332 1.00 52.81 528 SER A N 1
ATOM 4181 C CA . SER A 1 528 ? 27.939 9.027 -3.015 1.00 52.81 528 SER A CA 1
ATOM 4182 C C . SER A 1 528 ? 27.563 7.805 -2.168 1.00 52.81 528 SER A C 1
ATOM 4184 O O . SER A 1 528 ? 27.949 7.754 -1.004 1.00 52.81 528 SER A O 1
ATOM 4186 N N . GLY A 1 529 ? 26.802 6.832 -2.690 1.00 50.47 529 GLY A N 1
ATOM 4187 C CA . GLY A 1 529 ? 26.373 5.673 -1.886 1.00 50.47 529 GLY A CA 1
ATOM 4188 C C . GLY A 1 529 ? 24.981 5.775 -1.276 1.00 50.47 529 GLY A C 1
ATOM 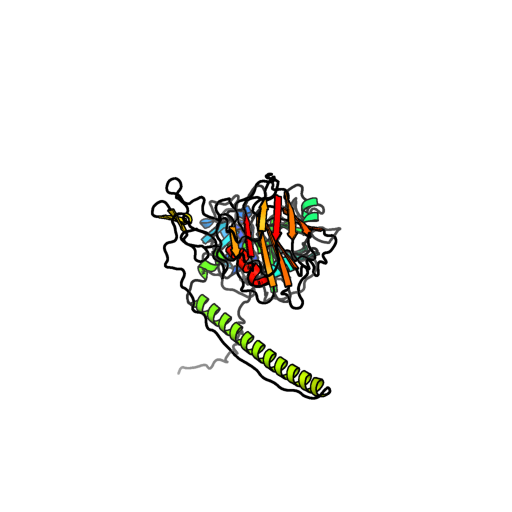4189 O O . GLY A 1 529 ? 24.489 4.780 -0.742 1.00 50.47 529 GLY A O 1
ATOM 4190 N N . GLY A 1 530 ? 24.331 6.937 -1.358 1.00 53.97 530 GLY A N 1
ATOM 4191 C CA . GLY A 1 530 ? 23.044 7.215 -0.720 1.00 53.97 530 GLY A CA 1
ATOM 4192 C C . GLY A 1 530 ? 21.868 7.205 -1.698 1.00 53.97 530 GLY A C 1
ATOM 4193 O O . GLY A 1 530 ? 22.032 7.480 -2.872 1.00 53.97 530 GLY A O 1
ATOM 4194 N N . GLY A 1 531 ? 20.657 6.902 -1.223 1.00 53.81 531 GLY A N 1
ATOM 4195 C CA . GLY A 1 531 ? 19.397 7.132 -1.957 1.00 53.81 531 GLY A CA 1
ATOM 4196 C C . GLY A 1 531 ? 18.510 5.902 -2.206 1.00 53.81 531 GLY A C 1
ATOM 4197 O O . GLY A 1 531 ? 17.332 6.084 -2.489 1.00 53.81 531 GLY A O 1
ATOM 4198 N N . GLY A 1 532 ? 19.019 4.680 -2.015 1.00 65.31 532 GLY A N 1
ATOM 4199 C CA . GLY A 1 532 ? 18.236 3.431 -2.037 1.00 65.31 532 GLY A CA 1
ATOM 4200 C C . GLY A 1 532 ? 18.425 2.588 -0.765 1.00 65.31 532 GLY A C 1
ATOM 4201 O O . GLY A 1 532 ? 19.427 2.761 -0.065 1.00 65.31 532 GLY A O 1
ATOM 4202 N N . ASP A 1 533 ? 17.483 1.688 -0.449 1.00 75.50 533 ASP A N 1
ATOM 4203 C CA . ASP A 1 533 ? 17.580 0.740 0.679 1.00 75.50 533 ASP A CA 1
ATOM 4204 C C . ASP A 1 533 ? 18.348 -0.530 0.267 1.00 75.50 533 ASP A C 1
ATOM 4206 O O . ASP A 1 533 ? 17.805 -1.628 0.106 1.00 75.50 533 ASP A O 1
ATOM 4210 N N . THR A 1 534 ? 19.655 -0.362 0.048 1.00 80.00 534 THR A N 1
ATOM 4211 C CA . THR A 1 534 ? 20.562 -1.472 -0.276 1.00 80.00 534 THR A CA 1
ATOM 4212 C C . THR A 1 534 ? 20.564 -2.571 0.806 1.00 80.00 534 THR A C 1
ATOM 4214 O O . THR A 1 534 ? 20.500 -3.739 0.419 1.00 80.00 534 THR A O 1
ATOM 4217 N N . PRO A 1 535 ? 20.595 -2.283 2.129 1.00 79.06 535 PRO A N 1
ATOM 4218 C CA . PRO A 1 535 ? 20.471 -3.323 3.156 1.00 79.06 535 PRO A CA 1
ATOM 4219 C C . PRO A 1 535 ? 19.165 -4.120 3.074 1.00 79.06 535 PRO A C 1
ATOM 4221 O O . PRO A 1 535 ? 19.206 -5.348 3.139 1.00 79.06 535 PRO A O 1
ATOM 4224 N N . GLY A 1 536 ? 18.021 -3.455 2.892 1.00 78.00 536 GLY A N 1
ATOM 4225 C CA . GLY A 1 536 ? 16.729 -4.114 2.709 1.00 78.00 536 GLY A CA 1
ATOM 4226 C C . GLY A 1 536 ? 16.712 -5.005 1.467 1.00 78.00 536 GLY A C 1
ATOM 4227 O O . GLY A 1 536 ? 16.179 -6.114 1.506 1.00 78.00 536 GLY A O 1
ATOM 4228 N N . MET A 1 537 ? 17.372 -4.578 0.385 1.00 83.00 537 MET A N 1
ATOM 4229 C CA . MET A 1 537 ? 17.503 -5.370 -0.845 1.00 83.00 537 MET A CA 1
ATOM 4230 C C . MET A 1 537 ? 18.312 -6.630 -0.643 1.00 83.00 537 MET A C 1
ATOM 4232 O O . MET A 1 537 ? 17.875 -7.712 -1.031 1.00 83.00 537 MET A O 1
ATOM 4236 N N . LEU A 1 538 ? 19.466 -6.498 0.002 1.00 84.12 538 LEU A N 1
ATOM 4237 C CA . LEU A 1 538 ? 20.288 -7.644 0.361 1.00 84.12 538 LEU A CA 1
ATOM 4238 C C . LEU A 1 538 ? 19.538 -8.572 1.334 1.00 84.12 538 LEU A C 1
ATOM 4240 O O . LEU A 1 538 ? 19.670 -9.787 1.216 1.00 84.12 538 LEU A O 1
ATOM 4244 N N . GLY A 1 539 ? 18.671 -8.018 2.191 1.00 81.25 539 GLY A N 1
ATOM 4245 C CA . GLY A 1 539 ? 17.688 -8.739 3.003 1.00 81.25 539 GLY A CA 1
ATOM 4246 C C . GLY A 1 539 ? 16.768 -9.653 2.202 1.00 81.25 539 GLY A C 1
ATOM 4247 O O . GLY A 1 539 ? 16.778 -10.869 2.394 1.00 81.25 539 GLY A O 1
ATOM 4248 N N . VAL A 1 540 ? 16.019 -9.076 1.261 1.00 79.25 540 VAL A N 1
ATOM 4249 C CA . VAL A 1 540 ? 15.082 -9.818 0.400 1.00 79.25 540 VAL A CA 1
ATOM 4250 C C . VAL A 1 540 ? 15.804 -10.886 -0.425 1.00 79.25 540 VAL A C 1
ATOM 4252 O O . VAL A 1 540 ? 15.311 -12.008 -0.561 1.00 79.25 540 VAL A O 1
ATOM 4255 N N . ILE A 1 541 ? 16.986 -10.570 -0.964 1.00 84.19 541 ILE A N 1
ATOM 4256 C CA . ILE A 1 541 ? 17.792 -11.530 -1.732 1.00 84.19 541 ILE A CA 1
ATOM 4257 C C . ILE A 1 541 ? 18.216 -12.702 -0.841 1.00 84.19 541 ILE A C 1
ATOM 4259 O O . ILE A 1 541 ? 18.057 -13.856 -1.243 1.00 84.19 541 ILE A O 1
ATOM 4263 N N . ASN A 1 542 ? 18.681 -12.415 0.377 1.00 85.50 542 ASN A N 1
ATOM 4264 C CA . ASN A 1 542 ? 19.111 -13.431 1.331 1.00 85.50 542 ASN A CA 1
ATOM 4265 C C . ASN A 1 542 ? 17.975 -14.387 1.724 1.00 85.50 542 ASN A C 1
ATOM 4267 O O . ASN A 1 542 ? 18.173 -15.598 1.749 1.00 85.50 542 ASN A O 1
ATOM 4271 N N . GLU A 1 543 ? 16.766 -13.872 1.945 1.00 81.44 543 GLU A N 1
ATOM 4272 C CA . GLU A 1 543 ? 15.583 -14.703 2.216 1.00 81.44 543 GLU A CA 1
ATOM 4273 C C . GLU A 1 543 ? 15.148 -15.540 1.002 1.00 81.44 543 GLU A C 1
ATOM 4275 O O . GLU A 1 543 ? 14.631 -16.646 1.163 1.00 81.44 543 GLU A O 1
ATOM 4280 N N . THR A 1 544 ? 15.368 -15.037 -0.218 1.00 81.00 544 THR A N 1
ATOM 4281 C CA . THR A 1 544 ? 14.900 -15.694 -1.450 1.00 81.00 544 THR A CA 1
ATOM 4282 C C . THR A 1 544 ? 15.858 -16.784 -1.935 1.00 81.00 544 THR A C 1
ATOM 4284 O O . THR A 1 544 ? 15.428 -17.888 -2.275 1.00 81.00 544 THR A O 1
ATOM 4287 N N . VAL A 1 545 ? 17.155 -16.476 -2.019 1.00 84.12 545 VAL A N 1
ATOM 4288 C CA . VAL A 1 545 ? 18.174 -17.350 -2.635 1.00 84.12 545 VAL A CA 1
ATOM 4289 C C . VAL A 1 545 ? 19.416 -17.556 -1.768 1.00 84.12 545 VAL A C 1
ATOM 4291 O O . VAL A 1 545 ? 20.318 -18.290 -2.173 1.00 84.12 545 VAL A O 1
ATOM 4294 N N . GLY A 1 546 ? 19.450 -16.986 -0.562 1.00 86.00 546 GLY A N 1
ATOM 4295 C CA . GLY A 1 546 ? 20.598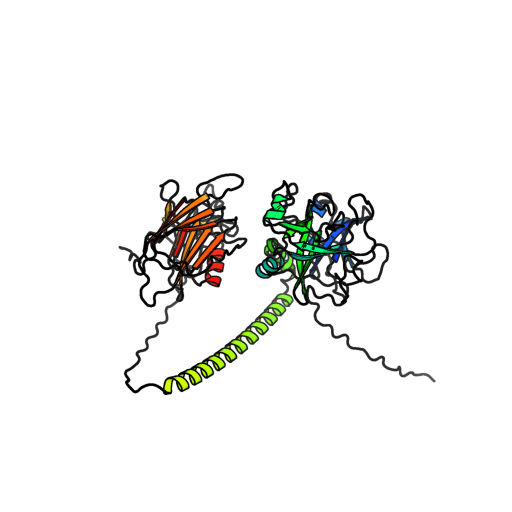 -17.022 0.344 1.00 86.00 546 GLY A CA 1
ATOM 4296 C C . GLY A 1 546 ? 21.583 -15.865 0.125 1.00 86.00 546 GLY A C 1
ATOM 4297 O O . GLY A 1 546 ? 21.336 -14.992 -0.713 1.00 86.00 546 GLY A O 1
ATOM 4298 N N . PRO A 1 547 ? 22.709 -15.849 0.866 1.00 86.62 547 PRO A N 1
ATOM 4299 C CA . PRO A 1 547 ? 23.657 -14.739 0.855 1.00 86.62 547 PRO A CA 1
ATOM 4300 C C . PRO A 1 547 ? 24.170 -14.404 -0.548 1.00 86.62 547 PRO A C 1
ATOM 4302 O O . PRO A 1 547 ? 24.319 -15.286 -1.398 1.00 86.62 547 PRO A O 1
ATOM 4305 N N . VAL A 1 548 ? 24.461 -13.124 -0.786 1.00 88.25 548 VAL A N 1
ATOM 4306 C CA . VAL A 1 548 ? 25.067 -12.681 -2.047 1.00 88.25 548 VAL A CA 1
ATOM 4307 C C . VAL A 1 548 ? 26.517 -13.144 -2.127 1.00 88.25 548 VAL A C 1
ATOM 4309 O O . VAL A 1 548 ? 27.225 -13.115 -1.126 1.00 88.25 548 VAL A O 1
ATOM 4312 N N . GLU A 1 549 ? 26.965 -13.560 -3.310 1.00 88.81 549 GLU A N 1
ATOM 4313 C CA . GLU A 1 549 ? 28.384 -13.839 -3.564 1.00 88.81 549 GLU A CA 1
ATOM 4314 C C . GLU A 1 549 ? 29.097 -12.576 -4.053 1.00 88.81 549 GLU A C 1
ATOM 4316 O O . GLU A 1 549 ? 30.215 -12.258 -3.646 1.00 88.81 549 GLU A O 1
ATOM 4321 N N . SER A 1 550 ? 28.413 -11.797 -4.889 1.00 90.38 550 SER A N 1
ATOM 4322 C CA . SER A 1 550 ? 28.911 -10.503 -5.323 1.00 90.38 550 SER A CA 1
ATOM 4323 C C . SER A 1 550 ? 27.787 -9.498 -5.499 1.00 90.38 550 SER A C 1
ATOM 4325 O O . SER A 1 550 ? 26.746 -9.792 -6.085 1.00 90.38 550 SER A O 1
ATOM 4327 N N . PHE A 1 551 ? 28.031 -8.285 -5.017 1.00 90.75 551 PHE A N 1
ATOM 4328 C CA . PHE A 1 551 ? 27.207 -7.117 -5.288 1.00 90.75 551 PHE A CA 1
ATOM 4329 C C . PHE A 1 551 ? 28.047 -6.093 -6.041 1.00 90.75 551 PHE A C 1
ATOM 4331 O O . PHE A 1 551 ? 29.192 -5.848 -5.661 1.00 90.75 551 PHE A O 1
ATOM 4338 N N . THR A 1 552 ? 27.476 -5.481 -7.078 1.00 91.56 552 THR A N 1
ATOM 4339 C CA . THR A 1 552 ? 28.013 -4.269 -7.702 1.00 91.56 552 THR A CA 1
ATOM 4340 C C . THR A 1 552 ? 26.875 -3.289 -7.984 1.00 91.56 552 THR A C 1
ATOM 4342 O O . THR A 1 552 ? 25.939 -3.603 -8.718 1.00 91.56 552 THR A O 1
ATOM 4345 N N . GLY A 1 553 ? 26.967 -2.095 -7.403 1.00 89.75 553 GLY A N 1
ATOM 4346 C CA . GLY A 1 553 ? 26.036 -0.987 -7.595 1.00 89.75 553 GLY A CA 1
ATOM 4347 C C . GLY A 1 553 ? 26.696 0.236 -8.232 1.00 89.75 553 GLY A C 1
ATOM 4348 O O . GLY A 1 553 ? 27.893 0.460 -8.040 1.00 89.75 553 GLY A O 1
ATOM 4349 N N . THR A 1 554 ? 25.923 1.038 -8.964 1.00 87.94 554 THR A N 1
ATOM 4350 C CA . THR A 1 554 ? 26.346 2.347 -9.494 1.00 87.94 554 THR A CA 1
ATOM 4351 C C . THR A 1 554 ? 25.157 3.296 -9.670 1.00 87.94 554 THR A C 1
ATOM 4353 O O . THR A 1 554 ? 24.003 2.864 -9.656 1.00 87.94 554 THR A O 1
ATOM 4356 N N . TYR A 1 555 ? 25.417 4.594 -9.840 1.00 84.50 555 TYR A N 1
ATOM 4357 C CA . TYR A 1 555 ? 24.360 5.587 -10.041 1.00 84.50 555 TYR A CA 1
ATOM 4358 C C . TYR A 1 555 ? 23.731 5.439 -11.420 1.00 84.50 555 TYR A C 1
ATOM 4360 O O . TYR A 1 555 ? 22.521 5.266 -11.541 1.00 84.50 555 TYR A O 1
ATOM 4368 N N . ARG A 1 556 ? 24.564 5.467 -12.460 1.00 86.81 556 ARG A N 1
ATOM 4369 C CA . ARG A 1 556 ? 24.140 5.455 -13.857 1.00 86.81 556 ARG A CA 1
ATOM 4370 C C . ARG A 1 556 ? 24.859 4.368 -14.616 1.00 86.81 556 ARG A C 1
ATOM 4372 O O . ARG A 1 556 ? 26.049 4.170 -14.423 1.00 86.81 556 ARG A O 1
ATOM 4379 N N . ALA A 1 557 ? 24.144 3.691 -15.501 1.00 89.94 557 ALA A N 1
ATOM 4380 C CA . ALA A 1 557 ? 24.746 2.786 -16.468 1.00 89.94 557 ALA A CA 1
ATOM 4381 C C . ALA A 1 557 ? 23.848 2.649 -17.701 1.00 89.94 557 ALA A C 1
ATOM 4383 O O . ALA A 1 557 ? 22.632 2.821 -17.628 1.00 89.94 557 ALA A O 1
ATOM 4384 N N . ASP A 1 558 ? 24.451 2.331 -18.838 1.00 90.19 558 ASP A N 1
ATOM 4385 C CA . ASP A 1 558 ? 23.764 1.818 -20.027 1.00 90.19 558 ASP A CA 1
ATOM 4386 C C . ASP A 1 558 ? 24.319 0.453 -20.467 1.00 90.19 558 ASP A C 1
ATOM 4388 O O . ASP A 1 558 ? 23.652 -0.278 -21.204 1.00 90.19 558 ASP A O 1
ATOM 4392 N N . LYS A 1 559 ? 25.511 0.077 -19.978 1.00 93.62 559 LYS A N 1
ATOM 4393 C CA . LYS A 1 559 ? 26.142 -1.221 -20.226 1.00 93.62 559 LYS A CA 1
ATOM 4394 C C . LYS A 1 559 ? 26.811 -1.768 -18.969 1.00 93.62 559 LYS A C 1
ATOM 4396 O O . LYS A 1 559 ? 27.387 -1.020 -18.182 1.00 93.62 559 LYS A O 1
ATOM 4401 N N . TRP A 1 560 ? 26.807 -3.088 -18.834 1.00 94.50 560 TRP A N 1
ATOM 4402 C CA . TRP A 1 560 ? 27.527 -3.833 -17.805 1.00 94.50 560 TRP A CA 1
ATOM 4403 C C . TRP A 1 560 ? 28.314 -4.974 -18.431 1.00 94.50 560 TRP A C 1
ATOM 4405 O O . TRP A 1 560 ? 27.778 -5.714 -19.253 1.00 94.50 560 TRP A O 1
ATOM 4415 N N . LEU A 1 561 ? 29.553 -5.165 -17.988 1.00 93.12 561 LEU A N 1
ATOM 4416 C CA . LEU A 1 561 ? 30.315 -6.390 -18.216 1.00 93.12 561 LEU A CA 1
ATOM 4417 C C . LEU A 1 561 ? 30.459 -7.136 -16.890 1.00 93.12 561 LEU A C 1
ATOM 4419 O O . LEU A 1 561 ? 31.090 -6.612 -15.975 1.00 93.12 561 LEU A O 1
ATOM 4423 N N . LEU A 1 562 ? 29.900 -8.340 -16.783 1.00 91.81 562 LEU A N 1
ATOM 4424 C CA . LEU A 1 562 ? 30.008 -9.190 -15.596 1.00 91.81 562 LEU A CA 1
ATOM 4425 C C . LEU A 1 562 ? 30.748 -10.485 -15.946 1.00 91.81 562 LEU A C 1
ATOM 4427 O O . LEU A 1 562 ? 30.341 -11.204 -16.860 1.00 91.81 562 LEU A O 1
ATOM 4431 N N . ASN A 1 563 ? 31.807 -10.786 -15.190 1.00 86.00 563 ASN A N 1
ATOM 4432 C CA . ASN A 1 563 ? 32.524 -12.058 -15.276 1.00 86.00 563 ASN A CA 1
ATOM 4433 C C . ASN A 1 563 ? 32.111 -12.979 -14.115 1.00 86.00 563 ASN A C 1
ATOM 4435 O O . ASN A 1 563 ? 32.159 -12.574 -12.950 1.00 86.00 563 ASN A O 1
ATOM 4439 N N . VAL A 1 564 ? 31.701 -14.209 -14.441 1.00 82.12 564 VAL A N 1
ATOM 4440 C CA . VAL A 1 564 ? 31.168 -15.195 -13.484 1.00 82.12 564 VAL A CA 1
ATOM 4441 C C . VAL A 1 564 ? 31.969 -16.504 -13.446 1.00 82.12 564 VAL A C 1
ATOM 4443 O O . VAL A 1 564 ? 31.408 -17.565 -13.173 1.00 82.12 564 VAL A O 1
ATOM 4446 N N . ASP A 1 565 ? 33.278 -16.483 -13.682 1.00 74.25 565 ASP A N 1
ATOM 4447 C CA . ASP A 1 565 ? 34.120 -17.683 -13.555 1.00 74.25 565 ASP A CA 1
ATOM 4448 C C . ASP A 1 565 ? 34.506 -18.012 -12.100 1.00 74.25 565 ASP A C 1
ATOM 4450 O O . ASP A 1 565 ? 34.825 -17.128 -11.303 1.00 74.25 565 ASP A O 1
ATOM 4454 N N . GLU A 1 566 ? 34.498 -19.303 -11.741 1.00 57.59 566 GLU A N 1
ATOM 4455 C CA . GLU A 1 566 ? 35.008 -19.772 -10.444 1.00 57.59 566 GLU A CA 1
ATOM 4456 C C . GLU A 1 566 ? 36.544 -19.675 -10.402 1.00 57.59 566 GLU A C 1
ATOM 4458 O O . GLU A 1 566 ? 37.240 -20.182 -11.281 1.00 57.59 566 GLU A O 1
ATOM 4463 N N . GLY A 1 567 ? 37.092 -19.061 -9.346 1.00 50.41 567 GLY A N 1
ATOM 4464 C CA . GLY A 1 567 ? 38.529 -19.116 -9.044 1.00 50.41 567 GLY A CA 1
ATOM 4465 C C . GLY A 1 567 ? 39.370 -17.896 -9.434 1.00 50.41 567 GLY A C 1
ATOM 4466 O O . GLY A 1 567 ? 40.569 -17.894 -9.158 1.00 50.41 567 GLY A O 1
ATOM 4467 N N . LEU A 1 568 ? 38.775 -16.82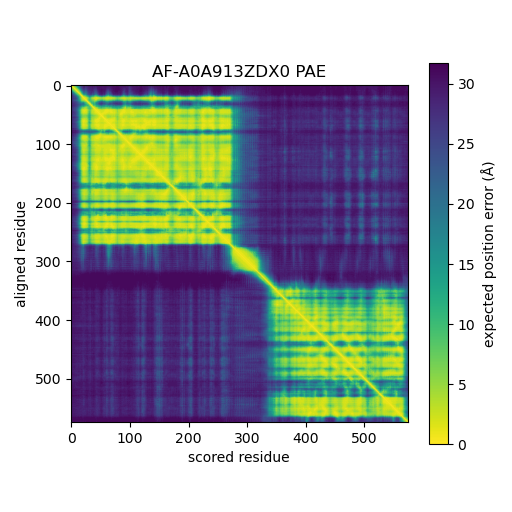9 -9.972 1.00 43.03 568 LEU A N 1
ATOM 4468 C CA . LEU A 1 568 ? 39.425 -15.515 -10.093 1.00 43.03 568 LEU A CA 1
ATOM 4469 C C . LEU A 1 568 ? 39.010 -14.583 -8.946 1.00 43.03 568 LEU A C 1
ATOM 4471 O O . LEU A 1 568 ? 38.633 -13.434 -9.152 1.00 43.03 568 LEU A O 1
ATOM 4475 N N . HIS A 1 569 ? 39.152 -15.043 -7.700 1.00 41.03 569 HIS A N 1
ATOM 4476 C CA . HIS A 1 569 ? 39.544 -14.086 -6.671 1.00 41.03 569 HIS A CA 1
ATOM 4477 C C . HIS A 1 569 ? 40.973 -13.689 -7.028 1.00 41.03 569 HIS A C 1
ATOM 4479 O O . HIS A 1 569 ? 41.910 -14.446 -6.765 1.00 41.03 569 HIS A O 1
ATOM 4485 N N . LEU A 1 570 ? 41.137 -12.551 -7.708 1.00 36.44 570 LEU A N 1
ATOM 4486 C CA . LEU A 1 570 ? 42.432 -11.892 -7.778 1.00 36.44 570 LEU A CA 1
ATOM 4487 C C . LEU A 1 570 ? 42.916 -11.788 -6.331 1.00 36.44 570 LEU A C 1
ATOM 4489 O O . LEU A 1 570 ? 42.337 -11.061 -5.526 1.00 36.44 570 LEU A O 1
ATOM 4493 N N . ARG A 1 571 ? 43.908 -12.612 -5.979 1.00 31.86 571 ARG A N 1
ATOM 4494 C CA . ARG A 1 571 ? 44.680 -12.411 -4.759 1.00 31.86 571 ARG A CA 1
ATOM 4495 C C . ARG A 1 571 ? 45.201 -10.986 -4.851 1.00 31.86 571 ARG A C 1
ATOM 4497 O O . ARG A 1 571 ? 45.777 -10.646 -5.887 1.00 31.86 571 ARG A O 1
ATOM 4504 N N . ASP A 1 572 ? 44.960 -10.199 -3.808 1.00 32.47 572 ASP A N 1
ATOM 4505 C CA . ASP A 1 572 ? 45.640 -8.923 -3.598 1.00 32.47 572 ASP A CA 1
ATOM 4506 C C . ASP A 1 572 ? 47.125 -9.109 -3.939 1.00 32.47 572 ASP A C 1
ATOM 4508 O O . ASP A 1 572 ? 47.778 -9.971 -3.336 1.00 32.47 572 ASP A O 1
ATOM 4512 N N . PRO A 1 573 ? 47.670 -8.385 -4.926 1.00 31.55 573 PRO A N 1
ATOM 4513 C CA . PRO A 1 573 ? 49.091 -8.138 -4.944 1.00 31.55 573 PRO A CA 1
ATOM 4514 C C . PRO A 1 573 ? 49.347 -7.013 -3.934 1.00 31.55 573 PRO A C 1
ATOM 4516 O O . PRO A 1 573 ? 48.995 -5.875 -4.218 1.00 31.55 573 PRO A O 1
ATOM 4519 N N . ASP A 1 574 ? 49.882 -7.408 -2.774 1.00 32.75 574 ASP A N 1
ATOM 4520 C CA . ASP A 1 574 ? 50.567 -6.624 -1.723 1.00 32.75 574 ASP A CA 1
ATOM 4521 C C . ASP A 1 574 ? 50.314 -5.105 -1.621 1.00 32.75 574 ASP A C 1
ATOM 4523 O O . ASP A 1 574 ? 50.740 -4.344 -2.525 1.00 32.75 574 ASP A O 1
#

Sequence (574 aa):
MWRPRVTRIARYVAVSHDPIECGVPRIRGKIIGGKTTEEGQAPWMALLWNTKENTHFCGGVLLNQRWVITAAHCFARYKYDIKEHMEVRLGEYDLFKEEGTERILQVEQLIVNPEFDKDTYDSDIALLKLRQPVTYTDFIVPICLPSEMRAMNLLQARTRGFITGWGRTAEITTTTTRYLRRVRLLVMDQQTCNNRHQDVITNRMFCAMSDDRPTARDSCFGDSGSPFAVRDNKRWFLIGLVSWGIGCARHRFPGVYTRVHRYTHWITSLIGDDTDTCAGLQERVSELTSQLSQEEEEIKQLREQLQEKDRQLNESLSCSTQTTNLPSTTSGTTQPSVDLRRSTPPLELRIPCRQGSCAHVGGFQVRAVCEDDFCSCESPYYSRESCLPLYGSCVIKHDAPSATARPSYQDEAQQTYSCLANDNPKYRVYVLAVHEGNRHTRPPVAGDMEVALDGNAPQEGARGFVLVLASYEPVNWSIRLIGQLVMDQVILIAHFPSTVTIAGPYGELRTDIPVLTSADPCGYGNDSGGGGDTPGMLGVINETVGPVESFTGTYRADKWLLNVDEGLHLRDPD

Foldseek 3Di:
DDDDDDDDDDDPPPPPCDPFDAQFQPDDDDDDDKDFDPQRPQQQKKFKAFQVVRDTFEIWGAAFQWKIKFFLLSCVPPVDCQQPGIWIWTSDFFPVDDPVRIDIFGFPDKAQDPPQDPVQRPSGMIMTTTPGGDDDDSNHGGAAADAPVRLVVCQPFFRKWKWKFQQDFFQPDPDTHRGIIMDIKTWHDLVLLCVLDVGDQDPQKTFIWHPDVVDTAFGAGHHGGTFRWHDDPSGIHGQWGQGDWDGGRDVSITTMTGGVNLCPVVVCVVVVVVQPDPVNVVVVVVVVVVVVVVVVVVVVVVVVVVVVVVVVVVVVVVVDDDDDDDDDDDDDDDDDDDDPPDDDDDPVLWAFADVQDPVVLAAPPWDWGQDPRTIAIDDPQADRGNRAGDADQFDWDKPPPQAQKWFDAPNHTFIKIKGADDDAPAEAEEEEAEEDENDDDVVFDAHEAEEEEDEEEADVPHHAYEYEYFYATAYEYEYEYPYQDEHAAYEYEYCDHYHYHYDYDHYDHNDDHDYDDDNAAGAAADSSNYHGNVNVVQVVCCVPRRHHRMYMYGHYGRYMYGYDYPDPPPDDPD

pLDDT: mean 74.8, std 18.83, range [25.62, 98.19]